Protein AF-A0A3M2G6D7-F1 (afdb_monomer_lite)

Foldseek 3Di:
DDDDDPPQDDPVPVPVQQDDDDDDDDDDDDDDQALQARPQDPPDPCRVNSNVCSVLVLDPAPDRRHNPNPDQDWPLSLLSSVCSVVVVDALPAAQAPPQDDPSSGRSVSNCVVLVLDPAPDPSHNRGGDGADPVNSVSSSCSSSVVDDDDDDPPPDLPLCLVDDQCCFALNNCVNVVVDDDAAAEDEEDEQDQVCCCVPVVSDLEAERHEYEAAYEYADAPHEYYSYEFEYQPCVPLERYEQDDPLDDDARHAYEYGRHEFHDQNDNHEHYEHWHYAYYRHEFEAVAERYEDDDPPDADDLATEYHAENYEFEYDDDDPPDEGESYYEDYCYEYEHESYEFEYDDDPHYASYAYENHQYYEHASYEAEEHEHYYHYPPDHDYHYASYAHYYDDPRHYHDDPDDPRPDPDHDDDDDDDDDPQADPVRHGD

Radius of gyration: 27.54 Å; chains: 1; bounding box: 70×64×70 Å

Sequence (429 aa):
MPASTTSSIPIRRLVGAVALVAALGAGAVPAGAYGGFQDVRADRYHADAVAWMADRGITTGIRPGCFFPGASATRAEMVTFLWRYAGQPAGGSHPFADVTAAWQQQPVAWAYRNGITTGVGGAHFAPDRPVTRGEVATFLWRYAGRPATAPRPDVTCSVALGLGSANTGIEGARAAGLFSGSLRTYHDLDITDAWLAEHNGGSRIAEGIEVTGGLHVSADDVTIRYAWIHDYDGTLGYAVSNVASQGEGHGNDLRLEWVTIDASGTDTKAFAGWNFTIHRSEIIGGEDGIHMTHDQLATSDNDYGIITETFVHSQTHAPGQHSDTIQIWSRGTLTVTDSRLIAPYHDQNATLQASDAREITVARNYLFGGALIYNGAPAGTLHSHDNLIAYDSSLYGVYYPDADTDARGDLWWSWQGDIPLAQPDGTPY

Secondary structure (DSSP, 8-state):
-PPP------GGGTGGGS--------------EETTEEEEETTSTTHHHHHHHHHTTS---SBTTB--TTS--BHHHHHHHHHHHTT---------SS--SHHHHHHHHHHHHTTS---SBTTB--TTSBPPHHHHHHHHHHHTT-PPPP------S-S----STTTSHHHHHHHTTS--SPPEEEEEEE--HHHHHHHSTT-SEEESEEEEEEEE--STT-EEES-EEE-SS-TTSEEEE---TTSSSPPP-EEEES-EEEETTSS-EEEE-SSEEEES-EEEESS-SEEE--TT----S--EEEEES-EEEE----BTB---SEEEE-SSEEEEES-EEEE-S-TT-EEEEEES-SEEEEES-EEEESEEEE--SS--EEEEES-EEEE--SS---B---S---TT-----B--S----S-TTS---

pLDDT: mean 73.02, std 22.04, range [26.5, 98.5]

Structure (mmCIF, N/CA/C/O backbone):
data_AF-A0A3M2G6D7-F1
#
_entry.id   AF-A0A3M2G6D7-F1
#
loop_
_atom_site.group_PDB
_atom_site.id
_atom_site.type_symbol
_atom_site.label_atom_id
_atom_site.label_alt_id
_atom_site.label_comp_id
_atom_site.label_asym_id
_atom_site.label_entity_id
_atom_site.label_seq_id
_atom_site.pdbx_PDB_ins_code
_atom_site.Cartn_x
_atom_site.Cartn_y
_atom_site.Cartn_z
_atom_site.occupancy
_atom_site.B_iso_or_equiv
_atom_site.auth_seq_id
_atom_site.auth_comp_id
_atom_site.auth_asym_id
_atom_site.auth_atom_id
_atom_site.pdbx_PDB_model_num
ATOM 1 N N . MET A 1 1 ? -40.467 -39.698 27.436 1.00 33.34 1 MET A N 1
ATOM 2 C CA . MET A 1 1 ? -39.871 -38.356 27.260 1.00 33.34 1 MET A CA 1
ATOM 3 C C . MET A 1 1 ? -40.017 -37.981 25.790 1.00 33.34 1 MET A C 1
ATOM 5 O O . MET A 1 1 ? -39.597 -38.795 24.976 1.00 33.34 1 MET A O 1
ATOM 9 N N . PRO A 1 2 ? -40.648 -36.853 25.427 1.00 29.52 2 PRO A N 1
ATOM 10 C CA . PRO A 1 2 ? -40.630 -36.346 24.054 1.00 29.52 2 PRO A CA 1
ATOM 11 C C . PRO A 1 2 ? -39.311 -35.603 23.771 1.00 29.52 2 PRO A C 1
ATOM 13 O O . PRO A 1 2 ? -38.723 -35.023 24.682 1.00 29.52 2 PRO A O 1
ATOM 16 N N . ALA A 1 3 ? -38.841 -35.630 22.522 1.00 26.50 3 ALA A N 1
ATOM 17 C CA . ALA A 1 3 ? -37.596 -34.973 22.118 1.00 26.50 3 ALA A CA 1
ATOM 18 C C . ALA A 1 3 ? -37.779 -33.458 21.912 1.00 26.50 3 ALA A C 1
ATOM 20 O O . ALA A 1 3 ? -38.823 -33.008 21.441 1.00 26.50 3 ALA A O 1
ATOM 21 N N . SER A 1 4 ? -36.748 -32.669 22.222 1.00 27.83 4 SER A N 1
ATOM 22 C CA . SER A 1 4 ? -36.726 -31.224 21.974 1.00 27.83 4 SER A CA 1
ATOM 23 C C . SER A 1 4 ? -36.451 -30.913 20.501 1.00 27.83 4 SER A C 1
ATOM 25 O O . SER A 1 4 ? -35.390 -31.253 19.980 1.00 27.83 4 SER A O 1
ATOM 27 N N . THR A 1 5 ? -37.373 -30.219 19.840 1.00 27.92 5 THR A N 1
ATOM 28 C CA . THR A 1 5 ? -37.240 -29.790 18.442 1.00 27.92 5 THR A CA 1
ATOM 29 C C . THR A 1 5 ? -36.328 -28.566 18.301 1.00 27.92 5 THR A C 1
ATOM 31 O O . THR A 1 5 ? -36.795 -27.425 18.340 1.00 27.92 5 THR A O 1
ATOM 34 N N . THR A 1 6 ? -35.028 -28.777 18.098 1.00 28.50 6 THR A N 1
ATOM 35 C CA . THR A 1 6 ? -34.099 -27.722 17.664 1.00 28.50 6 THR A CA 1
ATOM 36 C C . THR A 1 6 ? -34.334 -27.376 16.193 1.00 28.50 6 THR A C 1
ATOM 38 O O . THR A 1 6 ? -33.772 -27.988 15.289 1.00 28.50 6 THR A O 1
ATOM 41 N N . SER A 1 7 ? -35.177 -26.369 15.948 1.00 29.00 7 SER A N 1
ATOM 42 C CA . SER A 1 7 ? -35.378 -25.785 14.617 1.00 29.00 7 SER A CA 1
ATOM 43 C C . SER A 1 7 ? -34.118 -25.031 14.171 1.00 29.00 7 SER A C 1
ATOM 45 O O . SER A 1 7 ? -33.908 -23.871 14.528 1.00 29.00 7 SER A O 1
ATOM 47 N N . SER A 1 8 ? -33.247 -25.703 13.419 1.00 31.66 8 SER A N 1
ATOM 48 C CA . SER A 1 8 ? -32.028 -25.124 12.855 1.00 31.66 8 SER A CA 1
ATOM 49 C C . SER A 1 8 ? -32.357 -24.215 11.666 1.00 31.66 8 SER A C 1
ATOM 51 O O . SER A 1 8 ? -32.451 -24.651 10.520 1.00 31.66 8 SER A O 1
ATOM 53 N N . ILE A 1 9 ? -32.529 -22.917 11.937 1.00 34.12 9 ILE A N 1
ATOM 54 C CA . ILE A 1 9 ? -32.764 -21.905 10.897 1.00 34.12 9 ILE A CA 1
ATOM 55 C C . ILE A 1 9 ? -31.538 -21.852 9.960 1.00 34.12 9 ILE A C 1
ATOM 57 O O . ILE A 1 9 ? -30.434 -21.552 10.421 1.00 34.12 9 ILE A O 1
ATOM 61 N N . PRO A 1 10 ? -31.682 -22.125 8.647 1.00 27.70 10 PRO A N 1
ATOM 62 C CA . PRO A 1 10 ? -30.537 -22.227 7.751 1.00 27.70 10 PRO A CA 1
ATOM 63 C C . PRO A 1 10 ? -29.891 -20.861 7.475 1.00 27.70 10 PRO A C 1
ATOM 65 O O . PRO A 1 10 ? -30.554 -19.898 7.084 1.00 27.70 10 PRO A O 1
ATOM 68 N N . ILE A 1 11 ? -28.559 -20.821 7.594 1.00 36.38 11 ILE A N 1
ATOM 69 C CA . ILE A 1 11 ? -27.702 -19.617 7.558 1.00 36.38 11 ILE A CA 1
ATOM 70 C C . ILE A 1 11 ? -27.915 -18.729 6.314 1.00 36.38 11 ILE A C 1
ATOM 72 O O . ILE A 1 11 ? -27.716 -17.516 6.378 1.00 36.38 11 ILE A O 1
ATOM 76 N N . ARG A 1 12 ? -28.410 -19.292 5.201 1.00 27.86 12 ARG A N 1
ATOM 77 C CA . ARG A 1 12 ? -28.680 -18.587 3.930 1.00 27.86 12 ARG A CA 1
ATOM 78 C C . ARG A 1 12 ? -29.654 -17.397 4.025 1.00 27.86 12 ARG A C 1
ATOM 80 O O . ARG A 1 12 ? -29.764 -16.659 3.054 1.00 27.86 12 ARG A O 1
ATOM 87 N N . ARG A 1 13 ? -30.351 -17.188 5.151 1.00 33.69 13 ARG A N 1
ATOM 88 C CA . ARG A 1 13 ? -31.197 -15.998 5.393 1.00 33.69 13 ARG A CA 1
ATOM 89 C C . ARG A 1 13 ? -30.610 -14.954 6.352 1.00 33.69 13 ARG A C 1
ATOM 91 O O . ARG A 1 13 ? -31.215 -13.902 6.497 1.00 33.69 13 ARG A O 1
ATOM 98 N N . LEU A 1 14 ? -29.460 -15.208 6.984 1.00 29.62 14 LEU A N 1
ATOM 99 C CA . LEU A 1 14 ? -28.868 -14.272 7.953 1.00 29.62 14 LEU A CA 1
ATOM 100 C C . LEU A 1 14 ? -27.955 -13.221 7.295 1.00 29.62 14 LEU A C 1
ATOM 102 O O . LEU A 1 14 ? -27.869 -12.093 7.767 1.00 29.62 14 LEU A O 1
ATOM 106 N N . VAL A 1 15 ? -27.287 -13.588 6.196 1.00 33.91 15 VAL A N 1
ATOM 107 C CA . VAL A 1 15 ? -26.232 -12.774 5.561 1.00 33.91 15 VAL A CA 1
ATOM 108 C C . VAL A 1 15 ? -26.786 -11.533 4.845 1.00 33.91 15 VAL A C 1
ATOM 110 O O . VAL A 1 15 ? -26.164 -10.479 4.876 1.00 33.91 15 VAL A O 1
ATOM 113 N N . GLY A 1 16 ? -27.973 -11.628 4.239 1.00 28.91 16 GLY A N 1
ATOM 114 C CA . GLY A 1 16 ? -28.549 -10.555 3.413 1.00 28.91 16 GLY A CA 1
ATOM 115 C C . GLY A 1 16 ? -29.170 -9.373 4.171 1.00 28.91 16 GLY A C 1
ATOM 116 O O . GLY A 1 16 ? -29.743 -8.505 3.526 1.00 28.91 16 GLY A O 1
ATOM 117 N N . ALA A 1 17 ? -29.112 -9.348 5.508 1.00 32.97 17 ALA A N 1
ATOM 118 C CA . ALA A 1 17 ? -29.856 -8.387 6.334 1.00 32.97 17 ALA A CA 1
ATOM 119 C C . ALA A 1 17 ? -28.989 -7.515 7.266 1.00 32.97 17 ALA A C 1
ATOM 121 O O . ALA A 1 17 ? -29.537 -6.688 7.989 1.00 32.97 17 ALA A O 1
ATOM 122 N N . VAL A 1 18 ? -27.661 -7.704 7.297 1.00 34.19 18 VAL A N 1
ATOM 123 C CA . VAL A 1 18 ? -26.767 -6.995 8.246 1.00 34.19 18 VAL A CA 1
ATOM 124 C C . VAL A 1 18 ? -25.430 -6.566 7.615 1.00 34.19 18 VAL A C 1
ATOM 126 O O . VAL A 1 18 ? -24.408 -6.456 8.288 1.00 34.19 18 VAL A O 1
ATOM 129 N N . ALA A 1 19 ? -25.419 -6.337 6.302 1.00 30.62 19 ALA A N 1
ATOM 130 C CA . ALA A 1 19 ? -24.226 -5.966 5.542 1.00 30.62 19 ALA A CA 1
ATOM 131 C C . ALA A 1 19 ? -24.213 -4.467 5.182 1.00 30.62 19 ALA A C 1
ATOM 133 O O . ALA A 1 19 ? -24.379 -4.120 4.016 1.00 30.62 19 ALA A O 1
ATOM 134 N N . LEU A 1 20 ? -24.019 -3.571 6.166 1.00 35.12 20 LEU A N 1
ATOM 135 C CA . LEU A 1 20 ? -23.786 -2.145 5.883 1.00 35.12 20 LEU A CA 1
ATOM 136 C C . LEU A 1 20 ? -23.093 -1.352 7.010 1.00 35.12 20 LEU A C 1
ATOM 138 O O . LEU A 1 20 ? -23.621 -1.310 8.112 1.00 35.12 20 LEU A O 1
ATOM 142 N N . VAL A 1 21 ? -21.994 -0.653 6.671 1.00 28.78 21 VAL A N 1
ATOM 143 C CA . VAL A 1 21 ? -21.740 0.800 6.893 1.00 28.78 21 VAL A CA 1
ATOM 144 C C . VAL A 1 21 ? -20.665 1.245 5.881 1.00 28.78 21 VAL A C 1
ATOM 146 O O . VAL A 1 21 ? -19.571 0.678 5.909 1.00 28.78 21 VAL A O 1
ATOM 149 N N . ALA A 1 22 ? -20.968 2.238 5.027 1.00 27.47 22 ALA A N 1
ATOM 150 C CA . ALA A 1 22 ? -20.030 3.104 4.280 1.00 27.47 22 ALA A CA 1
ATOM 151 C C . ALA A 1 22 ? -20.793 4.261 3.572 1.00 27.47 22 ALA A C 1
ATOM 153 O O . ALA A 1 22 ? -22.011 4.185 3.395 1.00 27.47 22 ALA A O 1
ATOM 154 N N . ALA A 1 23 ? -20.086 5.318 3.158 1.00 27.97 23 ALA A N 1
ATOM 155 C CA . ALA A 1 23 ? -20.607 6.543 2.521 1.00 27.97 23 ALA A CA 1
ATOM 156 C C . ALA A 1 23 ? -19.766 6.877 1.256 1.00 27.97 23 ALA A C 1
ATOM 158 O O . ALA A 1 23 ? -18.789 6.181 1.007 1.00 27.97 23 ALA A O 1
ATOM 159 N N . LEU A 1 24 ? -20.032 7.868 0.391 1.00 35.19 24 LEU A N 1
ATOM 160 C CA . LEU A 1 24 ? -20.973 9.014 0.369 1.00 35.19 24 LEU A CA 1
ATOM 161 C C . LEU A 1 24 ? -22.087 8.778 -0.707 1.00 35.19 24 LEU A C 1
ATOM 163 O O . LEU A 1 24 ? -22.452 7.625 -0.913 1.00 35.19 24 LEU A O 1
ATOM 167 N N . GLY A 1 25 ? -22.772 9.721 -1.381 1.00 28.23 25 GLY A N 1
ATOM 168 C CA . GLY A 1 25 ? -22.708 11.192 -1.444 1.00 28.23 25 GLY A CA 1
ATOM 169 C C . GLY A 1 25 ? -23.957 11.841 -2.084 1.00 28.23 25 GLY A C 1
ATOM 170 O O . GLY A 1 25 ? -25.066 11.316 -1.946 1.00 28.23 25 GLY A O 1
ATOM 171 N N . ALA A 1 26 ? -23.816 13.015 -2.722 1.00 34.34 26 ALA A N 1
ATOM 172 C CA . ALA A 1 26 ? -24.952 13.901 -3.032 1.00 34.34 26 ALA A CA 1
ATOM 173 C C . ALA A 1 26 ? -25.485 13.854 -4.484 1.00 34.34 26 ALA A C 1
ATOM 175 O O . ALA A 1 26 ? -24.735 13.852 -5.452 1.00 34.34 26 ALA A O 1
ATOM 176 N N . GLY A 1 27 ? -26.818 13.912 -4.610 1.00 27.72 27 GLY A N 1
ATOM 177 C CA . GLY A 1 27 ? -27.570 14.068 -5.864 1.00 27.72 27 GLY A CA 1
ATOM 178 C C . GLY A 1 27 ? -29.078 14.157 -5.579 1.00 27.72 27 GLY A C 1
ATOM 179 O O . GLY A 1 27 ? -29.612 13.337 -4.823 1.00 27.72 27 GLY A O 1
ATOM 180 N N . ALA A 1 28 ? -29.776 15.170 -6.100 1.00 38.44 28 ALA A N 1
ATOM 181 C CA . ALA A 1 28 ? -31.108 15.574 -5.624 1.00 38.44 28 ALA A CA 1
ATOM 182 C C . ALA A 1 28 ? -32.275 15.106 -6.521 1.00 38.44 28 ALA A C 1
ATOM 184 O O . ALA A 1 28 ? -32.321 15.438 -7.699 1.00 38.44 28 ALA A O 1
ATOM 185 N N . VAL A 1 29 ? -33.246 14.396 -5.929 1.00 36.53 29 VAL A N 1
ATOM 186 C CA . VAL A 1 29 ? -34.580 14.090 -6.493 1.00 36.53 29 VAL A CA 1
ATOM 187 C C . VAL A 1 29 ? -35.583 14.060 -5.318 1.00 36.53 29 VAL A C 1
ATOM 189 O O . VAL A 1 29 ? -35.213 13.535 -4.262 1.00 36.53 29 VAL A O 1
ATOM 192 N N . PRO A 1 30 ? -36.797 14.641 -5.422 1.00 39.84 30 PRO A N 1
ATOM 193 C CA . PRO A 1 30 ? -37.697 14.802 -4.275 1.00 39.84 30 PRO A CA 1
ATOM 194 C C . PRO A 1 30 ? -38.706 13.656 -4.049 1.00 39.84 30 PRO A C 1
ATOM 196 O O . PRO A 1 30 ? -39.188 13.031 -4.985 1.00 39.84 30 PRO A O 1
ATOM 199 N N . ALA A 1 31 ? -39.096 13.509 -2.776 1.00 39.38 31 ALA A N 1
ATOM 200 C CA . ALA A 1 31 ? -40.364 12.959 -2.274 1.00 39.38 31 ALA A CA 1
ATOM 201 C C . ALA A 1 31 ? -40.802 11.540 -2.713 1.00 39.38 31 ALA A C 1
ATOM 203 O O . ALA A 1 31 ? -41.662 11.361 -3.571 1.00 39.38 31 ALA A O 1
ATOM 204 N N . GLY A 1 32 ? -40.350 10.536 -1.956 1.00 44.41 32 GLY A N 1
ATOM 205 C CA . GLY A 1 32 ? -41.010 9.232 -1.846 1.00 44.41 32 GLY A CA 1
ATOM 206 C C . GLY A 1 32 ? -40.577 8.538 -0.556 1.00 44.41 32 GLY A C 1
ATOM 207 O O . GLY A 1 32 ? -39.445 8.069 -0.483 1.00 44.41 32 GLY A O 1
ATOM 208 N N . ALA A 1 33 ? -41.439 8.520 0.467 1.00 52.81 33 ALA A N 1
ATOM 209 C CA . ALA A 1 33 ? -41.114 7.937 1.770 1.00 52.81 33 ALA A CA 1
ATOM 210 C C . ALA A 1 33 ? -41.078 6.404 1.677 1.00 52.81 33 ALA A C 1
ATOM 212 O O . ALA A 1 33 ? -42.116 5.772 1.470 1.00 52.81 33 ALA A O 1
ATOM 213 N N . TYR A 1 34 ? -39.892 5.810 1.811 1.00 56.69 34 TYR A N 1
ATOM 214 C CA . TYR A 1 34 ? -39.685 4.373 1.637 1.00 56.69 34 TYR A CA 1
ATOM 215 C C . TYR A 1 34 ? -39.571 3.670 2.996 1.00 56.69 34 TYR A C 1
ATOM 217 O O . TYR A 1 34 ? -38.963 4.194 3.929 1.00 56.69 34 TYR A O 1
ATOM 225 N N . GLY A 1 35 ? -40.218 2.510 3.155 1.00 60.62 35 GLY A N 1
ATOM 226 C CA . GLY A 1 35 ? -40.273 1.815 4.451 1.00 60.62 35 GLY A CA 1
ATOM 227 C C . GLY A 1 35 ? -40.958 2.597 5.584 1.00 60.62 35 GLY A C 1
ATOM 228 O O . GLY A 1 35 ? -40.726 2.306 6.752 1.00 60.62 35 GLY A O 1
ATOM 229 N N . GLY A 1 36 ? -41.753 3.625 5.261 1.00 75.56 36 GLY A N 1
ATOM 230 C CA . GLY A 1 36 ? -42.383 4.517 6.243 1.00 75.56 36 GLY A CA 1
ATOM 231 C C . GLY A 1 36 ? -41.506 5.677 6.742 1.00 75.56 36 GLY A C 1
ATOM 232 O O . GLY A 1 36 ? -41.975 6.465 7.565 1.00 75.56 36 GLY A O 1
ATOM 233 N N . PHE A 1 37 ? -40.276 5.831 6.238 1.00 80.56 37 PHE A N 1
ATOM 234 C CA . PHE A 1 37 ? -39.367 6.917 6.618 1.00 80.56 37 PHE A CA 1
ATOM 235 C C . PHE A 1 37 ? -39.247 7.980 5.517 1.00 80.56 37 PHE A C 1
ATOM 237 O O . PHE A 1 37 ? -39.185 7.669 4.330 1.00 80.56 37 PHE A O 1
ATOM 244 N N . GLN A 1 38 ? -39.218 9.254 5.911 1.00 82.38 38 GLN A N 1
ATOM 245 C CA . GLN A 1 38 ? -39.191 10.407 4.998 1.00 82.38 38 GLN A CA 1
ATOM 246 C C . GLN A 1 38 ? -37.777 10.749 4.503 1.00 82.38 38 GLN A C 1
ATOM 248 O O . GLN A 1 38 ? -37.622 11.381 3.461 1.00 82.38 38 GLN A O 1
ATOM 253 N N . ASP A 1 39 ? -36.754 10.331 5.247 1.00 74.81 39 ASP A N 1
ATOM 254 C CA . ASP A 1 39 ? -35.329 10.534 4.970 1.00 74.81 39 ASP A CA 1
ATOM 255 C C . ASP A 1 39 ? -34.665 9.341 4.253 1.00 74.81 39 ASP A C 1
ATOM 257 O O . ASP A 1 39 ? -33.514 9.436 3.824 1.00 74.81 39 ASP A O 1
ATOM 261 N N . VAL A 1 40 ? -35.400 8.242 4.058 1.00 74.69 40 VAL A N 1
ATOM 262 C CA . VAL A 1 40 ? -34.978 7.080 3.266 1.00 74.69 40 VAL A CA 1
ATOM 263 C C . VAL A 1 40 ? -35.582 7.194 1.870 1.00 74.69 40 VAL A C 1
ATOM 265 O O . VAL A 1 40 ? -36.753 6.885 1.647 1.00 74.69 40 VAL A O 1
ATOM 268 N N . ARG A 1 41 ? -34.774 7.659 0.913 1.00 76.69 41 ARG A N 1
ATOM 269 C CA . ARG A 1 41 ? -35.164 7.722 -0.502 1.00 76.69 41 ARG A CA 1
ATOM 270 C C . ARG A 1 41 ? -35.074 6.340 -1.147 1.00 76.69 41 ARG A C 1
ATOM 272 O O . ARG A 1 41 ? -34.075 5.649 -0.970 1.00 76.69 41 ARG A O 1
ATOM 279 N N . ALA A 1 42 ? -36.061 5.997 -1.972 1.00 72.81 42 ALA A N 1
ATOM 280 C CA . ALA A 1 42 ? -36.113 4.733 -2.714 1.00 72.81 42 ALA A CA 1
ATOM 281 C C . ALA A 1 42 ? -34.920 4.500 -3.671 1.00 72.81 42 ALA A C 1
ATOM 283 O O . ALA A 1 42 ? -34.614 3.362 -4.000 1.00 72.81 42 ALA A O 1
ATOM 284 N N . ASP A 1 43 ? -34.218 5.557 -4.101 1.00 71.69 43 ASP A N 1
ATOM 285 C CA . ASP A 1 43 ? -33.035 5.486 -4.977 1.00 71.69 43 ASP A CA 1
ATOM 286 C C . ASP A 1 43 ? -31.708 5.311 -4.207 1.00 71.69 43 ASP A C 1
ATOM 288 O O . ASP A 1 43 ? -30.634 5.673 -4.694 1.00 71.69 43 ASP A O 1
ATOM 292 N N . ARG A 1 44 ? -31.752 4.821 -2.964 1.00 69.25 44 ARG A N 1
ATOM 293 C CA . ARG A 1 44 ? -30.562 4.531 -2.151 1.00 69.25 44 ARG A CA 1
ATOM 294 C C . ARG A 1 44 ? -30.396 3.029 -1.981 1.00 69.25 44 ARG A C 1
ATOM 296 O O . ARG A 1 44 ? -31.354 2.324 -1.696 1.00 69.25 44 ARG A O 1
ATOM 303 N N . TYR A 1 45 ? -29.154 2.556 -2.073 1.00 66.88 45 TYR A N 1
ATOM 304 C CA . TYR A 1 45 ? -28.801 1.130 -2.007 1.00 66.88 45 TYR A CA 1
ATOM 305 C C . TYR A 1 45 ? -29.286 0.415 -0.724 1.00 66.88 45 TYR A C 1
ATOM 307 O O . TYR A 1 45 ? -29.365 -0.808 -0.691 1.00 66.88 45 TYR A O 1
ATOM 315 N N . HIS A 1 46 ? -29.593 1.163 0.344 1.00 65.31 46 HIS A N 1
ATOM 316 C CA . HIS A 1 46 ? -30.099 0.647 1.618 1.00 65.31 46 HIS A CA 1
ATOM 317 C C . HIS A 1 46 ? -31.632 0.690 1.752 1.00 65.31 46 HIS A C 1
ATOM 319 O O . HIS A 1 46 ? -32.153 0.217 2.759 1.00 65.31 46 HIS A O 1
ATOM 325 N N . ALA A 1 47 ? -32.364 1.259 0.787 1.00 68.88 47 ALA A N 1
ATOM 326 C CA . ALA A 1 47 ? -33.796 1.534 0.917 1.00 68.88 47 ALA A CA 1
ATOM 327 C C . ALA A 1 47 ? -34.624 0.259 1.154 1.00 68.88 47 ALA A C 1
ATOM 329 O O . ALA A 1 47 ? -35.373 0.198 2.129 1.00 68.88 47 ALA A O 1
ATOM 330 N N . ASP A 1 48 ? -34.419 -0.781 0.340 1.00 75.25 48 ASP A N 1
ATOM 331 C CA . ASP A 1 48 ? -35.086 -2.084 0.487 1.00 75.25 48 ASP A CA 1
ATOM 332 C C . ASP A 1 48 ? -34.759 -2.765 1.823 1.00 75.25 48 ASP A C 1
ATOM 334 O O . ASP A 1 48 ? -35.630 -3.362 2.456 1.00 75.25 48 ASP A O 1
ATOM 338 N N . ALA A 1 49 ? -33.510 -2.651 2.288 1.00 74.44 49 ALA A N 1
ATOM 339 C CA . ALA A 1 49 ? -33.077 -3.233 3.555 1.00 74.44 49 ALA A CA 1
ATOM 340 C C . ALA A 1 49 ? -33.742 -2.533 4.752 1.00 74.44 49 ALA A C 1
ATOM 342 O O . ALA A 1 49 ? -34.241 -3.201 5.660 1.00 74.44 49 ALA A O 1
ATOM 343 N N . VAL A 1 50 ? -33.811 -1.197 4.737 1.00 78.25 50 VAL A N 1
ATOM 344 C CA . VAL A 1 50 ? -34.479 -0.413 5.786 1.00 78.25 50 VAL A CA 1
ATOM 345 C C . VAL A 1 50 ? -35.995 -0.626 5.761 1.00 78.25 50 VAL A C 1
ATOM 347 O O . VAL A 1 50 ? -36.595 -0.792 6.823 1.00 78.25 50 VAL A O 1
ATOM 350 N N . ALA A 1 51 ? -36.611 -0.707 4.577 1.00 79.06 51 ALA A N 1
ATOM 351 C CA . ALA A 1 51 ? -38.027 -1.040 4.434 1.00 79.06 51 ALA A CA 1
ATOM 352 C C . ALA A 1 51 ? -38.342 -2.439 4.979 1.00 79.06 51 ALA A C 1
ATOM 354 O O . ALA A 1 51 ? -39.224 -2.584 5.821 1.00 79.06 51 ALA A O 1
ATOM 355 N N . TRP A 1 52 ? -37.546 -3.451 4.621 1.00 85.25 52 TRP A N 1
ATOM 356 C CA . TRP A 1 52 ? -37.674 -4.794 5.187 1.00 85.25 52 TRP A CA 1
ATOM 357 C C . TRP A 1 52 ? -37.485 -4.811 6.713 1.00 85.25 52 TRP A C 1
ATOM 359 O O . TRP A 1 52 ? -38.202 -5.524 7.416 1.00 85.25 52 TRP A O 1
ATOM 369 N N . MET A 1 53 ? -36.563 -4.010 7.262 1.00 85.69 53 MET A N 1
ATOM 370 C CA . MET A 1 53 ? -36.415 -3.869 8.715 1.00 85.69 53 MET A CA 1
ATOM 371 C C . MET A 1 53 ? -37.638 -3.209 9.370 1.00 85.69 53 MET A C 1
ATOM 373 O O . MET A 1 53 ? -37.964 -3.567 10.503 1.00 85.69 53 MET A O 1
ATOM 377 N N . ALA A 1 54 ? -38.311 -2.272 8.699 1.00 85.00 54 ALA A N 1
ATOM 378 C CA . ALA A 1 54 ? -39.521 -1.620 9.199 1.00 85.00 54 ALA A CA 1
ATOM 379 C C . ALA A 1 54 ? -40.730 -2.571 9.164 1.00 85.00 54 ALA A C 1
ATOM 381 O O . ALA A 1 54 ? -41.367 -2.788 10.194 1.00 85.00 54 ALA A O 1
ATOM 382 N N . ASP A 1 55 ? -40.968 -3.232 8.027 1.00 84.56 55 ASP A N 1
ATOM 383 C CA . ASP A 1 55 ? -42.046 -4.215 7.824 1.00 84.56 55 ASP A CA 1
ATOM 384 C C . ASP A 1 55 ? -41.968 -5.400 8.802 1.00 84.56 55 ASP A C 1
ATOM 386 O O . ASP A 1 55 ? -42.971 -6.036 9.129 1.00 84.56 55 ASP A O 1
ATOM 390 N N . ARG A 1 56 ? -40.759 -5.718 9.279 1.00 81.19 56 ARG A N 1
ATOM 391 C CA . ARG A 1 56 ? -40.500 -6.766 10.278 1.00 81.19 56 ARG A CA 1
ATOM 392 C C . ARG A 1 56 ? -40.474 -6.262 11.723 1.00 81.19 56 ARG A C 1
ATOM 394 O O . ARG A 1 56 ? -40.196 -7.058 12.616 1.00 81.19 56 ARG A O 1
ATOM 401 N N . GLY A 1 57 ? -40.719 -4.974 11.966 1.00 87.69 57 GLY A N 1
ATOM 402 C CA . GLY A 1 57 ? -40.655 -4.362 13.299 1.00 87.69 57 GLY A CA 1
ATOM 403 C C . GLY A 1 57 ? -39.253 -4.360 13.924 1.00 87.69 57 GLY A C 1
ATOM 404 O O . GLY A 1 57 ? -39.121 -4.196 15.135 1.00 87.69 57 GLY A O 1
ATOM 405 N N . ILE A 1 58 ? -38.201 -4.561 13.123 1.00 89.81 58 ILE A N 1
ATOM 406 C CA . ILE A 1 58 ? -36.799 -4.601 13.562 1.00 89.81 58 ILE A CA 1
ATOM 407 C C . ILE A 1 58 ? -36.309 -3.177 13.833 1.00 89.81 58 ILE A C 1
ATOM 409 O O . ILE A 1 58 ? -35.737 -2.909 14.891 1.00 89.81 58 ILE A O 1
ATOM 413 N N . THR A 1 59 ? -36.590 -2.237 12.930 1.00 88.06 59 THR A N 1
ATOM 414 C CA . THR A 1 59 ? -36.366 -0.805 13.170 1.00 88.06 59 THR A CA 1
ATOM 415 C C . THR A 1 59 ? -37.678 -0.057 13.387 1.00 88.06 59 THR A C 1
ATOM 417 O O . THR A 1 59 ? -38.744 -0.471 12.946 1.00 88.06 59 THR A O 1
ATOM 420 N N . THR A 1 60 ? -37.571 1.060 14.098 1.00 87.50 60 THR A N 1
ATOM 421 C CA . THR A 1 60 ? -38.637 2.043 14.344 1.00 87.50 60 THR A CA 1
ATOM 422 C C . THR A 1 60 ? -38.207 3.452 13.921 1.00 87.50 60 THR A C 1
ATOM 424 O O . THR A 1 60 ? -38.944 4.409 14.148 1.00 87.50 60 THR A O 1
ATOM 427 N N . GLY A 1 61 ? -37.001 3.586 13.353 1.00 82.50 61 GLY A N 1
ATOM 428 C CA . GLY A 1 61 ? -36.280 4.854 13.271 1.00 82.50 61 GLY A CA 1
ATOM 429 C C . GLY A 1 61 ? -35.845 5.374 14.647 1.00 82.50 61 GLY A C 1
ATOM 430 O O . GLY A 1 61 ? -36.181 4.788 15.682 1.00 82.50 61 GLY A O 1
ATOM 431 N N . ILE A 1 62 ? -35.105 6.485 14.642 1.00 75.81 62 ILE A N 1
ATOM 432 C CA . ILE A 1 62 ? -34.666 7.193 15.862 1.00 75.81 62 ILE A CA 1
ATOM 433 C C . ILE A 1 62 ? -35.780 8.131 16.368 1.00 75.81 62 ILE A C 1
ATOM 435 O O . ILE A 1 62 ? -35.906 8.389 17.563 1.00 75.81 62 ILE A O 1
ATOM 439 N N . ARG A 1 63 ? -36.640 8.620 15.463 1.00 76.44 63 ARG A N 1
ATOM 440 C CA . ARG A 1 63 ? -37.833 9.429 15.775 1.00 76.44 63 ARG A CA 1
ATOM 441 C C . ARG A 1 63 ? -38.973 9.092 14.803 1.00 76.44 63 ARG A C 1
ATOM 443 O O . ARG A 1 63 ? -38.695 8.565 13.725 1.00 76.44 63 ARG A O 1
ATOM 450 N N . PRO A 1 64 ? -40.237 9.441 15.115 1.00 75.06 64 PRO A N 1
ATOM 451 C CA . PRO A 1 64 ? -41.359 9.219 14.205 1.00 75.06 64 PRO A CA 1
ATOM 452 C C . PRO A 1 64 ? -41.086 9.794 12.807 1.00 75.06 64 PRO A C 1
ATOM 454 O O . PRO A 1 64 ? -40.875 10.997 12.663 1.00 75.06 64 PRO A O 1
ATOM 457 N N . GLY A 1 65 ? -41.076 8.923 11.795 1.00 74.50 65 GLY A N 1
ATOM 458 C CA . GLY A 1 65 ? -40.880 9.287 10.389 1.00 74.50 65 GLY A CA 1
ATOM 459 C C . GLY A 1 65 ? -39.432 9.469 9.907 1.00 74.50 65 GLY A C 1
ATOM 460 O O . GLY A 1 65 ? -39.270 9.723 8.716 1.00 74.50 65 GLY A O 1
ATOM 461 N N . CYS A 1 66 ? -38.396 9.307 10.747 1.00 78.94 66 CYS A N 1
ATOM 462 C CA . CYS A 1 66 ? -36.988 9.412 10.312 1.00 78.94 66 CYS A CA 1
ATOM 463 C C . CYS A 1 66 ? -36.120 8.235 10.796 1.00 78.94 66 CYS A C 1
ATOM 465 O O . CYS A 1 66 ? -36.109 7.905 11.988 1.00 78.94 66 CYS A O 1
ATOM 467 N N . PHE A 1 67 ? -35.343 7.650 9.884 1.00 80.44 67 PHE A N 1
ATOM 468 C CA . PHE A 1 67 ? -34.401 6.560 10.156 1.00 80.44 67 PHE A CA 1
ATOM 469 C C . PHE A 1 67 ? -32.974 7.044 10.470 1.00 80.44 67 PHE A C 1
ATOM 471 O O . PHE A 1 67 ? -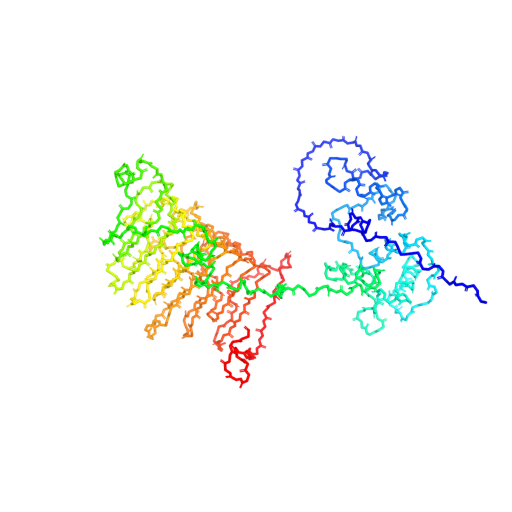32.282 6.391 11.242 1.00 80.44 67 PHE A O 1
ATOM 478 N N . PHE A 1 68 ? -32.555 8.184 9.912 1.00 74.88 68 PHE A N 1
ATOM 479 C CA . PHE A 1 68 ? -31.187 8.723 9.903 1.00 74.88 68 PHE A CA 1
ATOM 480 C C . PHE A 1 68 ? -30.130 7.755 9.326 1.00 74.88 68 PHE A C 1
ATOM 482 O O . PHE A 1 68 ? -29.201 7.361 10.029 1.00 74.88 68 PHE A O 1
ATOM 489 N N . PRO A 1 69 ? -30.189 7.410 8.022 1.00 67.81 69 PRO A N 1
ATOM 490 C CA . PRO A 1 69 ? -29.284 6.426 7.408 1.00 67.81 69 PRO A CA 1
ATOM 491 C C . PRO A 1 69 ? -27.795 6.825 7.368 1.00 67.81 69 PRO A C 1
ATOM 493 O O . PRO A 1 69 ? -26.963 6.006 6.990 1.00 67.81 69 PRO A O 1
ATOM 496 N N . GLY A 1 70 ? -27.452 8.068 7.729 1.00 63.88 70 GLY A N 1
ATOM 497 C CA . GLY A 1 70 ? -26.072 8.549 7.874 1.00 63.88 70 GLY A CA 1
ATOM 498 C C . GLY A 1 70 ? -25.575 8.663 9.322 1.00 63.88 70 GLY A C 1
ATOM 499 O O . GLY A 1 70 ? -24.475 9.165 9.528 1.00 63.88 70 GLY A O 1
ATOM 500 N N . ALA A 1 71 ? -26.367 8.262 10.322 1.00 67.06 71 ALA A N 1
ATOM 501 C CA . ALA A 1 71 ? -25.965 8.306 11.728 1.00 67.06 71 ALA A CA 1
ATOM 502 C C . ALA A 1 71 ? -25.238 7.019 12.158 1.00 67.06 71 ALA A C 1
ATOM 504 O O . ALA A 1 71 ? -25.600 5.914 11.751 1.00 67.06 71 ALA A O 1
ATOM 505 N N . SER A 1 72 ? -24.236 7.155 13.029 1.00 73.38 72 SER A N 1
ATOM 506 C CA . SER A 1 72 ? -23.542 6.017 13.638 1.00 73.38 72 SER A CA 1
ATOM 507 C C . SER A 1 72 ? -24.452 5.287 14.626 1.00 73.38 72 SER A C 1
ATOM 509 O O . SER A 1 72 ? -24.801 5.841 15.666 1.00 73.38 72 SER A O 1
ATOM 511 N N . ALA A 1 73 ? -24.795 4.032 14.331 1.00 81.94 73 ALA A N 1
ATOM 512 C CA . ALA A 1 73 ? -25.598 3.201 15.224 1.00 81.94 73 ALA A CA 1
ATOM 513 C C . ALA A 1 73 ? -24.877 2.918 16.555 1.00 81.94 73 ALA A C 1
ATOM 515 O O . ALA A 1 73 ? -23.674 2.639 16.596 1.00 81.94 73 ALA A O 1
ATOM 516 N N . THR A 1 74 ? -25.629 2.938 17.650 1.00 89.44 74 THR A N 1
ATOM 517 C CA . THR A 1 74 ? -25.134 2.633 18.996 1.00 89.44 74 THR A CA 1
ATOM 518 C C . THR A 1 74 ? -25.101 1.129 19.285 1.00 89.44 74 THR A C 1
ATOM 520 O O . THR A 1 74 ? -25.785 0.312 18.654 1.00 89.44 74 THR A O 1
ATOM 523 N N . ARG A 1 75 ? -24.335 0.734 20.308 1.00 96.19 75 ARG A N 1
ATOM 524 C CA . ARG A 1 75 ? -24.319 -0.649 20.819 1.00 96.19 75 ARG A CA 1
ATOM 525 C C . ARG A 1 75 ? -25.696 -1.109 21.304 1.00 96.19 75 ARG A C 1
ATOM 527 O O . ARG A 1 75 ? -26.048 -2.272 21.093 1.00 96.19 75 ARG A O 1
ATOM 534 N N . ALA A 1 76 ? -26.476 -0.217 21.915 1.00 94.50 76 ALA A N 1
ATOM 535 C CA . ALA A 1 76 ? -27.837 -0.496 22.363 1.00 94.50 76 ALA A CA 1
ATOM 536 C C . ALA A 1 76 ? -28.820 -0.708 21.198 1.00 94.50 76 ALA A C 1
ATOM 538 O O . ALA A 1 76 ? -29.617 -1.648 21.241 1.00 94.50 76 ALA A O 1
ATOM 539 N N . GLU A 1 77 ? -28.747 0.092 20.131 1.00 93.00 77 GLU A N 1
ATOM 540 C CA . GLU A 1 77 ? -29.573 -0.104 18.929 1.00 93.00 77 GLU A CA 1
ATOM 541 C C . GLU A 1 77 ? -29.246 -1.427 18.231 1.00 93.00 77 GLU A C 1
ATOM 543 O O . GLU A 1 77 ? -30.156 -2.193 17.915 1.00 93.00 77 GLU A O 1
ATOM 548 N N . MET A 1 78 ? -27.959 -1.765 18.087 1.00 94.25 78 MET A N 1
ATOM 549 C CA . MET A 1 78 ? -27.535 -3.009 17.438 1.00 94.25 78 MET A CA 1
ATOM 550 C C . MET A 1 78 ? -28.093 -4.263 18.138 1.00 94.25 78 MET A C 1
ATOM 552 O O . MET A 1 78 ? -28.631 -5.157 17.479 1.00 94.25 78 MET A O 1
ATOM 556 N N . VAL A 1 79 ? -28.038 -4.335 19.476 1.00 96.19 79 VAL A N 1
ATOM 557 C CA . VAL A 1 79 ? -28.666 -5.456 20.208 1.00 96.19 79 VAL A CA 1
ATOM 558 C C . VAL A 1 79 ? -30.197 -5.374 20.214 1.00 96.19 79 VAL A C 1
ATOM 560 O O . VAL A 1 79 ? -30.852 -6.411 20.286 1.00 96.19 79 VAL A O 1
ATOM 563 N N . THR A 1 80 ? -30.779 -4.180 20.070 1.00 96.50 80 THR A N 1
ATOM 564 C CA . THR A 1 80 ? -32.234 -3.982 19.929 1.00 96.50 80 THR A CA 1
ATOM 565 C C . THR A 1 80 ? -32.756 -4.500 18.592 1.00 96.50 80 THR A C 1
ATOM 567 O O . THR A 1 80 ? -33.809 -5.138 18.568 1.00 96.50 80 THR A O 1
ATOM 570 N N . PHE A 1 81 ? -32.013 -4.324 17.496 1.00 94.69 81 PHE A N 1
ATOM 571 C CA . PHE A 1 81 ? -32.343 -4.927 16.203 1.00 94.69 81 PHE A CA 1
ATOM 572 C C . PHE A 1 81 ? -32.305 -6.461 16.281 1.00 94.69 81 PHE A C 1
ATOM 574 O O . PHE A 1 81 ? -33.260 -7.116 15.865 1.00 94.69 81 PHE A O 1
ATOM 581 N N . LEU A 1 82 ? -31.265 -7.046 16.891 1.00 94.88 82 LEU A N 1
ATOM 582 C CA . LEU A 1 82 ? -31.183 -8.501 17.098 1.00 94.88 82 LEU A CA 1
ATOM 583 C C . LEU A 1 82 ? -32.318 -9.028 17.992 1.00 94.88 82 LEU A C 1
ATOM 585 O O . LEU A 1 82 ? -32.925 -10.047 17.672 1.00 94.88 82 LEU A O 1
ATOM 589 N N . TRP A 1 83 ? -32.650 -8.317 19.072 1.00 96.94 83 TRP A N 1
ATOM 590 C CA . TRP A 1 83 ? -33.740 -8.670 19.987 1.00 96.94 83 TRP A CA 1
ATOM 591 C C . TRP A 1 83 ? -35.118 -8.629 19.314 1.00 96.94 83 TRP A C 1
ATOM 593 O O . TRP A 1 83 ? -35.923 -9.545 19.486 1.00 96.94 83 TRP A O 1
ATOM 603 N N . ARG A 1 84 ? -35.387 -7.597 18.504 1.00 95.56 84 ARG A N 1
ATOM 604 C CA . ARG A 1 84 ? -36.625 -7.488 17.716 1.00 95.56 84 ARG A CA 1
ATOM 605 C C . ARG A 1 84 ? -36.702 -8.568 16.638 1.00 95.56 84 ARG A C 1
ATOM 607 O O . ARG A 1 84 ? -37.724 -9.239 16.537 1.00 95.56 84 ARG A O 1
ATOM 614 N N . TYR A 1 85 ? -35.608 -8.821 15.917 1.00 91.62 85 TYR A N 1
ATOM 615 C CA . TYR A 1 85 ? -35.519 -9.912 14.939 1.00 91.62 85 TYR A CA 1
ATOM 616 C C . TYR A 1 85 ? -35.724 -11.304 15.569 1.00 91.62 85 TYR A C 1
ATOM 618 O O . TYR A 1 85 ? -36.314 -12.182 14.943 1.00 91.62 85 TYR A O 1
ATOM 626 N N . ALA A 1 86 ? -35.313 -11.492 16.827 1.00 90.44 86 ALA A N 1
ATOM 627 C CA . ALA A 1 86 ? -35.562 -12.702 17.613 1.00 90.44 86 ALA A CA 1
ATOM 628 C C . ALA A 1 86 ? -37.002 -12.820 18.172 1.00 90.44 86 ALA A C 1
ATOM 630 O O . ALA A 1 86 ? -37.286 -13.760 18.913 1.00 90.44 86 ALA A O 1
ATOM 631 N N . GLY A 1 87 ? -37.911 -11.891 17.843 1.00 92.75 87 GLY A N 1
ATOM 632 C CA . GLY A 1 87 ? -39.309 -11.908 18.292 1.00 92.75 87 GLY A CA 1
ATOM 633 C C . GLY A 1 87 ? -39.561 -11.252 19.655 1.00 92.75 87 GLY A C 1
ATOM 634 O O . GLY A 1 87 ? -40.521 -11.609 20.330 1.00 92.75 87 GLY A O 1
ATOM 635 N N . GLN A 1 88 ? -38.699 -10.320 20.077 1.00 95.69 88 GLN A N 1
ATOM 636 C CA . GLN A 1 88 ? -38.796 -9.571 21.343 1.00 95.69 88 GLN A CA 1
ATOM 637 C C . GLN A 1 88 ? -38.941 -10.426 22.634 1.00 95.69 88 GLN A C 1
ATOM 639 O O . GLN A 1 88 ? -39.734 -10.084 23.516 1.00 95.69 88 GLN A O 1
ATOM 644 N N . PRO A 1 89 ? -38.183 -11.530 22.804 1.00 95.50 89 PRO A N 1
ATOM 645 C CA . PRO A 1 89 ? -38.287 -12.410 23.974 1.00 95.50 89 PRO A CA 1
ATOM 646 C C . PRO A 1 89 ? -37.905 -11.711 25.292 1.00 95.50 89 PRO A C 1
ATOM 648 O O . PRO A 1 89 ? -37.045 -10.832 25.322 1.00 95.50 89 PRO A O 1
ATOM 651 N N . ALA A 1 90 ? -38.500 -12.139 26.409 1.00 95.00 90 ALA A N 1
ATOM 652 C CA . ALA A 1 90 ? -38.300 -11.511 27.718 1.00 95.00 90 ALA A CA 1
ATOM 653 C C . ALA A 1 90 ? -36.821 -11.498 28.162 1.00 95.00 90 ALA A C 1
ATOM 655 O O . ALA A 1 90 ? -36.192 -12.546 28.351 1.00 95.00 90 ALA A O 1
ATOM 656 N N . GLY A 1 91 ? -36.283 -10.295 28.378 1.00 89.06 91 GLY A N 1
ATOM 657 C CA . GLY A 1 91 ? -34.881 -10.068 28.710 1.00 89.06 91 GLY A CA 1
ATOM 658 C C . GLY A 1 91 ? -34.518 -10.502 30.124 1.00 89.06 91 GLY A C 1
ATOM 659 O O . GLY A 1 91 ? -33.512 -11.177 30.306 1.00 89.06 91 GLY A O 1
ATOM 660 N N . GLY A 1 92 ? -35.349 -10.213 31.126 1.00 91.81 92 GLY A N 1
ATOM 661 C CA . GLY A 1 92 ? -34.992 -10.436 32.534 1.00 91.81 92 GLY A CA 1
ATOM 662 C C . GLY A 1 92 ? -34.055 -9.339 33.051 1.00 91.81 92 GLY A C 1
ATOM 663 O O . GLY A 1 92 ? -34.329 -8.166 32.818 1.00 91.81 92 GLY A O 1
ATOM 664 N N . SER A 1 93 ? -32.978 -9.707 33.752 1.00 94.56 93 SER A N 1
ATOM 665 C CA . SER A 1 93 ? -32.006 -8.776 34.351 1.00 94.56 93 SER A CA 1
ATOM 666 C C . SER A 1 93 ? -30.610 -8.847 33.710 1.00 94.56 93 SER A C 1
ATOM 668 O O . SER A 1 93 ? -30.219 -9.865 33.133 1.00 94.56 93 SER A O 1
ATOM 670 N N . HIS A 1 94 ? -29.847 -7.758 33.850 1.00 96.38 94 HIS A N 1
ATOM 671 C CA . HIS A 1 94 ? -28.427 -7.644 33.500 1.00 96.38 94 HIS A CA 1
ATOM 672 C C . HIS A 1 94 ? -27.621 -7.019 34.654 1.00 96.38 94 HIS A C 1
ATOM 674 O O . HIS A 1 94 ? -28.196 -6.290 35.461 1.00 96.38 94 HIS A O 1
ATOM 680 N N . PRO A 1 95 ? -26.294 -7.234 34.723 1.00 96.88 95 PRO A N 1
ATOM 681 C CA . PRO A 1 95 ? -25.432 -6.614 35.732 1.00 96.88 95 PRO A CA 1
ATOM 682 C C . PRO A 1 95 ? -25.013 -5.174 35.390 1.00 96.88 95 PRO A C 1
ATOM 684 O O . PRO A 1 95 ? -24.327 -4.549 36.191 1.00 96.88 95 PRO A O 1
ATOM 687 N N . PHE A 1 96 ? -25.344 -4.670 34.196 1.00 98.12 96 PHE A N 1
ATOM 688 C CA . PHE A 1 96 ? -24.799 -3.406 33.697 1.00 98.12 96 PHE A CA 1
ATOM 689 C C . PHE A 1 96 ? -25.438 -2.188 34.373 1.00 98.12 96 PHE A C 1
ATOM 691 O O . PHE A 1 96 ? -26.660 -2.047 34.346 1.00 98.12 96 PHE A O 1
ATOM 698 N N . ALA A 1 97 ? -24.610 -1.326 34.966 1.00 96.69 97 ALA A N 1
ATOM 699 C CA . ALA A 1 97 ? -25.052 -0.162 35.741 1.00 96.69 97 ALA A CA 1
ATOM 700 C C . ALA A 1 97 ? -25.314 1.092 34.884 1.00 96.69 97 ALA A C 1
ATOM 702 O O . ALA A 1 97 ? -26.068 1.973 35.286 1.00 96.69 97 ALA A O 1
ATOM 703 N N . ASP A 1 98 ? -24.702 1.165 33.702 1.00 97.56 98 ASP A N 1
ATOM 704 C CA . ASP A 1 98 ? -24.827 2.263 32.736 1.00 97.56 98 ASP A CA 1
ATOM 705 C C . ASP A 1 98 ? -26.060 2.141 31.824 1.00 97.56 98 ASP A C 1
ATOM 707 O O . ASP A 1 98 ? -26.518 3.128 31.248 1.00 97.56 98 ASP A O 1
ATOM 711 N N . VAL A 1 99 ? -26.648 0.947 31.731 1.00 97.69 99 VAL A N 1
ATOM 712 C CA . VAL A 1 99 ? -27.899 0.703 31.003 1.00 97.69 99 VAL A CA 1
ATOM 713 C C . VAL A 1 99 ? -29.068 1.203 31.846 1.00 97.69 99 VAL A C 1
ATOM 715 O O . VAL A 1 99 ? -29.609 0.490 32.691 1.00 97.69 99 VAL A O 1
ATOM 718 N N . THR A 1 100 ? -29.444 2.460 31.622 1.00 95.69 100 THR A N 1
ATOM 719 C CA . THR A 1 100 ? -30.445 3.179 32.428 1.00 95.69 100 THR A CA 1
ATOM 720 C C . THR A 1 100 ? -31.748 3.444 31.674 1.00 95.69 100 THR A C 1
ATOM 722 O O . THR A 1 100 ? -32.823 3.382 32.272 1.00 95.69 100 THR A O 1
ATOM 725 N N . ALA A 1 101 ? -31.707 3.672 30.358 1.00 95.88 101 ALA A N 1
ATOM 726 C CA . ALA A 1 101 ? -32.907 3.991 29.587 1.00 95.88 101 ALA A CA 1
ATOM 727 C C . ALA A 1 101 ? -33.833 2.769 29.429 1.00 95.88 101 ALA A C 1
ATOM 729 O O . ALA A 1 101 ? -33.403 1.672 29.070 1.00 95.88 101 ALA A O 1
ATOM 730 N N . ALA A 1 102 ? -35.138 2.961 29.653 1.00 95.44 102 ALA A N 1
ATOM 731 C CA . ALA A 1 102 ? -36.121 1.872 29.718 1.00 95.44 102 ALA A CA 1
ATOM 732 C C . ALA A 1 102 ? -36.187 0.998 28.447 1.00 95.44 102 ALA A C 1
ATOM 734 O O . ALA A 1 102 ? -36.434 -0.204 28.540 1.00 95.44 102 ALA A O 1
ATOM 735 N N . TRP A 1 103 ? -35.927 1.576 27.268 1.00 93.88 103 TRP A N 1
ATOM 736 C CA . TRP A 1 103 ? -35.918 0.847 25.996 1.00 93.88 103 TRP A CA 1
ATOM 737 C C . TRP A 1 103 ? -34.725 -0.110 25.848 1.00 93.88 103 TRP A C 1
ATOM 739 O O . TRP A 1 103 ? -34.831 -1.090 25.117 1.00 93.88 103 TRP A O 1
ATOM 749 N N . GLN A 1 104 ? -33.621 0.138 26.560 1.00 96.38 104 GLN A N 1
ATOM 750 C CA . GLN A 1 104 ? -32.389 -0.656 26.498 1.00 96.38 104 GLN A CA 1
ATOM 751 C C . GLN A 1 104 ? -32.459 -1.904 27.395 1.00 96.38 104 GLN A C 1
ATOM 753 O O . GLN A 1 104 ? -31.859 -2.929 27.073 1.00 96.38 104 GLN A O 1
ATOM 758 N N . GLN A 1 105 ? -33.232 -1.841 28.487 1.00 97.31 105 GLN A N 1
ATOM 759 C CA . GLN A 1 105 ? -33.311 -2.873 29.534 1.00 97.31 105 GLN A CA 1
ATOM 760 C C . GLN A 1 105 ? -33.570 -4.283 28.971 1.00 97.31 105 GLN A C 1
ATOM 762 O O . GLN A 1 105 ? -32.779 -5.202 29.183 1.00 97.31 105 GLN A O 1
ATOM 767 N N . GLN A 1 106 ? -34.667 -4.469 28.223 1.00 97.81 106 GLN A N 1
ATOM 768 C CA . GLN A 1 106 ? -35.045 -5.789 27.696 1.00 97.81 106 GLN A CA 1
ATOM 769 C C . GLN A 1 106 ? -34.087 -6.299 26.598 1.00 97.81 106 GLN A C 1
ATOM 771 O O . GLN A 1 106 ? -33.623 -7.435 26.741 1.00 97.81 106 GLN A O 1
ATOM 776 N N . PRO A 1 107 ? -33.711 -5.504 25.568 1.00 97.88 107 PRO A N 1
ATOM 777 C CA . PRO A 1 107 ? -32.686 -5.893 24.599 1.00 97.88 107 PRO A CA 1
ATOM 778 C C . PRO A 1 107 ? -31.356 -6.309 25.225 1.00 97.88 107 PRO A C 1
ATOM 780 O O . PRO A 1 107 ? -30.828 -7.372 24.893 1.00 97.88 107 PRO A O 1
ATOM 783 N N . VAL A 1 108 ? -30.811 -5.502 26.142 1.00 98.50 108 VAL A N 1
ATOM 784 C CA . VAL A 1 108 ? -29.485 -5.759 26.714 1.00 98.50 108 VAL A CA 1
ATOM 785 C C . VAL A 1 108 ? -29.528 -6.933 27.696 1.00 98.50 108 VAL A C 1
ATOM 787 O O . VAL A 1 108 ? -28.619 -7.763 27.673 1.00 98.50 108 VAL A O 1
ATOM 790 N N . ALA A 1 109 ? -30.590 -7.087 28.497 1.00 98.25 109 ALA A N 1
ATOM 791 C CA . ALA A 1 109 ? -30.745 -8.247 29.382 1.00 98.25 109 ALA A CA 1
ATOM 792 C C . ALA A 1 109 ? -30.910 -9.558 28.599 1.00 98.25 109 ALA A C 1
ATOM 794 O O . ALA A 1 109 ? -30.288 -10.569 28.942 1.00 98.25 109 ALA A O 1
ATOM 795 N N . TRP A 1 110 ? -31.669 -9.537 27.497 1.00 98.25 110 TRP A N 1
ATOM 796 C CA . TRP A 1 110 ? -31.749 -10.673 26.583 1.00 98.25 110 TRP A CA 1
ATOM 797 C C . TRP A 1 110 ? -30.382 -10.990 25.959 1.00 98.25 110 TRP A C 1
ATOM 799 O O . TRP A 1 110 ? -29.930 -12.137 26.025 1.00 98.25 110 TRP A O 1
ATOM 809 N N . ALA A 1 111 ? -29.696 -9.987 25.404 1.00 97.94 111 ALA A N 1
ATOM 810 C CA . ALA A 1 111 ? -28.398 -10.165 24.760 1.00 97.94 111 ALA A CA 1
ATOM 811 C C . ALA A 1 111 ? -27.318 -10.654 25.741 1.00 97.94 111 ALA A C 1
ATOM 813 O O . ALA A 1 111 ? -26.454 -11.446 25.365 1.00 97.94 111 ALA A O 1
ATOM 814 N N . TYR A 1 112 ? -27.377 -10.226 27.004 1.00 97.88 112 TYR A N 1
ATOM 815 C CA . TYR A 1 112 ? -26.503 -10.707 28.070 1.00 97.88 112 TYR A CA 1
ATOM 816 C C . TYR A 1 112 ? -26.763 -12.185 28.389 1.00 97.88 112 TYR A C 1
ATOM 818 O O . TYR A 1 112 ? -25.855 -13.010 28.295 1.00 97.88 112 TYR A O 1
ATOM 826 N N . ARG A 1 113 ? -28.016 -12.554 28.691 1.00 96.88 113 ARG A N 1
ATOM 827 C CA . ARG A 1 113 ? -28.376 -13.930 29.084 1.00 96.88 113 ARG A CA 1
ATOM 828 C C . ARG A 1 113 ? -28.197 -14.963 27.974 1.00 96.88 113 ARG A C 1
ATOM 830 O O . ARG A 1 113 ? -27.964 -16.127 28.278 1.00 96.88 113 ARG A O 1
ATOM 837 N N . ASN A 1 114 ? -28.270 -14.551 26.709 1.00 95.00 114 ASN A N 1
ATOM 838 C CA . ASN A 1 114 ? -27.988 -15.415 25.557 1.00 95.00 114 ASN A CA 1
ATOM 839 C C . ASN A 1 114 ? -26.498 -15.401 25.155 1.00 95.00 114 ASN A C 1
ATOM 841 O O . ASN A 1 114 ? -26.124 -15.977 24.138 1.00 95.00 114 ASN A O 1
ATOM 845 N N . GLY A 1 115 ? -25.626 -14.747 25.935 1.00 95.38 115 GLY A N 1
ATOM 846 C CA . GLY A 1 115 ? -24.181 -14.730 25.697 1.00 95.38 115 GLY A CA 1
ATOM 847 C C . GLY A 1 115 ? -23.764 -14.017 24.407 1.00 95.38 115 GLY A C 1
ATOM 848 O O . GLY A 1 115 ? -22.698 -14.333 23.868 1.00 95.38 115 GLY A O 1
ATOM 849 N N . ILE A 1 116 ? -24.601 -13.089 23.923 1.00 96.50 116 ILE A N 1
ATOM 850 C CA . ILE A 1 116 ? -24.375 -12.222 22.757 1.00 96.50 116 ILE A CA 1
ATOM 851 C C . ILE A 1 116 ? -23.483 -11.048 23.172 1.00 96.50 116 ILE A C 1
ATOM 853 O O . ILE A 1 116 ? -22.439 -10.814 22.564 1.00 96.50 116 ILE A O 1
ATOM 857 N N . THR A 1 117 ? -23.811 -10.373 24.277 1.00 96.50 117 THR A N 1
ATOM 858 C CA . THR A 1 117 ? -22.930 -9.371 24.895 1.00 96.50 117 THR A CA 1
ATOM 859 C C . THR A 1 117 ? -22.362 -9.848 26.227 1.00 96.50 117 THR A C 1
ATOM 861 O O . THR A 1 117 ? -22.999 -10.574 26.984 1.00 96.50 117 THR A O 1
ATOM 864 N N . THR A 1 118 ? -21.143 -9.400 26.508 1.00 94.12 118 THR A N 1
ATOM 865 C CA . THR A 1 118 ? -20.406 -9.591 27.766 1.00 94.12 118 THR A CA 1
ATOM 866 C C . THR A 1 118 ? -20.152 -8.255 28.480 1.00 94.12 118 THR A C 1
ATOM 868 O O . THR A 1 118 ? -19.454 -8.224 29.487 1.00 94.12 118 THR A O 1
ATOM 871 N N . GLY A 1 119 ? -20.709 -7.152 27.964 1.00 93.06 119 GLY A N 1
ATOM 872 C CA . GLY A 1 119 ? -20.366 -5.790 28.381 1.00 93.06 119 GLY A CA 1
ATOM 873 C C . GLY A 1 119 ? -19.076 -5.280 27.733 1.00 93.06 119 GLY A C 1
ATOM 874 O O . GLY A 1 119 ? -18.642 -5.816 26.711 1.00 93.06 119 GLY A O 1
ATOM 875 N N . VAL A 1 120 ? -18.486 -4.243 28.330 1.00 89.94 120 VAL A N 1
ATOM 876 C CA . VAL A 1 120 ? -17.164 -3.672 27.985 1.00 89.94 120 VAL A CA 1
ATOM 877 C C . VAL A 1 120 ? -16.148 -3.790 29.137 1.00 89.94 120 VAL A C 1
ATOM 879 O O . VAL A 1 120 ? -15.079 -3.197 29.085 1.00 89.94 120 VAL A O 1
ATOM 882 N N . GLY A 1 121 ? -16.478 -4.563 30.178 1.00 87.88 121 GLY A N 1
ATOM 883 C CA . GLY A 1 121 ? -15.735 -4.624 31.444 1.00 87.88 121 GLY A CA 1
ATOM 884 C C . GLY A 1 121 ? -16.428 -3.836 32.561 1.00 87.88 121 GLY A C 1
ATOM 885 O O . GLY A 1 121 ? -17.449 -3.195 32.328 1.00 87.88 121 GLY A O 1
ATOM 886 N N . GLY A 1 122 ? -15.923 -3.936 33.796 1.00 86.81 122 GLY A N 1
ATOM 887 C CA . GLY A 1 122 ? -16.326 -3.080 34.926 1.00 86.81 122 GLY A CA 1
ATOM 888 C C . GLY A 1 122 ? -17.829 -2.995 35.246 1.00 86.81 122 GLY A C 1
ATOM 889 O O . GLY A 1 122 ? -18.265 -1.965 35.744 1.00 86.81 122 GLY A O 1
ATOM 890 N N . ALA A 1 123 ? -18.632 -4.016 34.918 1.00 92.25 123 ALA A N 1
ATOM 891 C CA . ALA A 1 123 ? -20.104 -3.970 34.969 1.00 92.25 123 ALA A CA 1
ATOM 892 C C . ALA A 1 123 ? -20.749 -2.838 34.127 1.00 92.25 123 ALA A C 1
ATOM 894 O O . ALA A 1 123 ? -21.796 -2.304 34.485 1.00 92.25 123 ALA A O 1
ATOM 895 N N . HIS A 1 124 ? -20.149 -2.513 32.980 1.00 95.75 124 HIS A N 1
ATOM 896 C CA . HIS A 1 124 ? -20.657 -1.562 31.987 1.00 95.75 124 HIS A CA 1
ATOM 897 C C . HIS A 1 124 ? -20.962 -2.256 30.648 1.00 95.75 124 HIS A C 1
ATOM 899 O O . HIS A 1 124 ? -20.327 -3.253 30.283 1.00 95.75 124 HIS A O 1
ATOM 905 N N . PHE A 1 125 ? -21.913 -1.717 29.884 1.00 96.88 125 PHE A N 1
ATOM 906 C CA . PHE A 1 125 ? -22.236 -2.130 28.514 1.00 96.88 125 PHE A CA 1
ATOM 907 C C . PHE A 1 125 ? -21.848 -1.086 27.455 1.00 96.88 125 PHE A C 1
ATOM 909 O O . PHE A 1 125 ? -21.709 -1.463 26.292 1.00 96.88 125 PHE A O 1
ATOM 916 N N . ALA A 1 126 ? -21.638 0.176 27.834 1.00 94.69 126 ALA A N 1
ATOM 917 C CA . ALA A 1 126 ? -21.518 1.343 26.961 1.00 94.69 126 ALA A CA 1
ATOM 918 C C . ALA A 1 126 ? -22.676 1.420 25.940 1.00 94.69 126 ALA A C 1
ATOM 920 O O . ALA A 1 126 ? -22.430 1.240 24.744 1.00 94.69 126 ALA A O 1
ATOM 921 N N . PRO A 1 127 ? -23.937 1.613 26.389 1.00 94.31 127 PRO A N 1
ATOM 922 C CA . PRO A 1 127 ? -25.120 1.531 25.528 1.00 94.31 127 PRO A CA 1
ATOM 923 C C . PRO A 1 127 ? -25.094 2.518 24.362 1.00 94.31 127 PRO A C 1
ATOM 925 O O . PRO A 1 127 ? -25.282 2.102 23.220 1.00 94.31 127 PRO A O 1
ATOM 928 N N . ASP A 1 128 ? -24.812 3.788 24.647 1.00 90.44 128 ASP A N 1
ATOM 929 C CA . ASP A 1 128 ? -24.935 4.891 23.687 1.00 90.44 128 ASP A CA 1
ATOM 930 C C . ASP A 1 128 ? -23.634 5.158 22.905 1.00 90.44 128 ASP A C 1
ATOM 932 O O . ASP A 1 128 ? -23.575 6.054 22.064 1.00 90.44 128 ASP A O 1
ATOM 936 N N . ARG A 1 129 ? -22.574 4.366 23.139 1.00 90.06 129 ARG A N 1
ATOM 937 C CA . ARG A 1 129 ? -21.351 4.430 22.325 1.00 90.06 129 ARG A CA 1
ATOM 938 C C . ARG A 1 129 ? -21.635 3.849 20.928 1.00 90.06 129 ARG A C 1
ATOM 940 O O . ARG A 1 129 ? -22.248 2.777 20.851 1.00 90.06 129 ARG A O 1
ATOM 947 N N . PRO A 1 130 ? -21.132 4.468 19.839 1.00 76.44 130 PRO A N 1
ATOM 948 C CA . PRO A 1 130 ? -21.117 3.859 18.512 1.00 76.44 130 PRO A CA 1
ATOM 949 C C . PRO A 1 130 ? -20.560 2.430 18.528 1.00 76.44 130 PRO A C 1
ATOM 951 O O . PRO A 1 130 ? -19.550 2.151 19.184 1.00 76.44 130 PRO A O 1
ATOM 954 N N . VAL A 1 131 ? -21.228 1.516 17.823 1.00 78.94 131 VAL A N 1
ATOM 955 C CA . VAL A 1 131 ? -20.799 0.115 17.715 1.00 78.94 131 VAL A CA 1
ATOM 956 C C . VAL A 1 131 ? -19.717 -0.029 16.643 1.00 78.94 131 VAL A C 1
ATOM 958 O O . VAL A 1 131 ? -19.882 0.442 15.519 1.00 78.94 131 VAL A O 1
ATOM 961 N N . THR A 1 132 ? -18.596 -0.681 16.961 1.00 68.31 132 THR A N 1
ATOM 962 C CA . THR A 1 132 ? -17.540 -0.907 15.958 1.00 68.31 132 THR A CA 1
ATOM 963 C C . THR A 1 132 ? -17.877 -2.092 15.048 1.00 68.31 132 THR A C 1
ATOM 965 O O . THR A 1 132 ? -18.632 -2.995 15.418 1.00 68.31 132 THR A O 1
ATOM 968 N N . ARG A 1 133 ? -17.268 -2.150 13.855 1.00 57.09 133 ARG A N 1
ATOM 969 C CA . ARG A 1 133 ? -17.442 -3.266 12.900 1.00 57.09 133 ARG A CA 1
ATOM 970 C C . ARG A 1 133 ? -17.124 -4.633 13.533 1.00 57.09 133 ARG A C 1
ATOM 972 O O . ARG A 1 133 ? -17.854 -5.598 13.310 1.00 57.09 133 ARG A O 1
ATOM 979 N N . GLY A 1 134 ? -16.090 -4.701 14.378 1.00 55.91 134 GLY A N 1
ATOM 980 C CA . GLY A 1 134 ? -15.730 -5.906 15.136 1.00 55.91 134 GLY A CA 1
ATOM 981 C C . GLY A 1 134 ? -16.750 -6.280 16.219 1.00 55.91 134 GLY A C 1
ATOM 982 O O . GLY A 1 134 ? -17.010 -7.463 16.442 1.00 55.91 134 GLY A O 1
ATOM 983 N N . GLU A 1 135 ? -17.394 -5.297 16.852 1.00 72.81 135 GLU A N 1
ATOM 984 C CA . GLU A 1 135 ? -18.477 -5.529 17.817 1.00 72.81 135 GLU A CA 1
ATOM 985 C C . GLU A 1 135 ? -19.755 -6.037 17.130 1.00 72.81 135 GLU A C 1
ATOM 987 O O . GLU A 1 135 ? -20.347 -7.006 17.608 1.00 72.81 135 GLU A O 1
ATOM 992 N N . VAL A 1 136 ? -20.128 -5.473 15.972 1.00 73.81 136 VAL A N 1
ATOM 993 C CA . VAL A 1 136 ? -21.231 -5.979 15.129 1.00 73.81 136 VAL A CA 1
ATOM 994 C C . VAL A 1 136 ? -20.983 -7.438 14.738 1.00 73.81 136 VAL A C 1
ATOM 996 O O . VAL A 1 136 ? -21.838 -8.293 14.978 1.00 73.81 136 VAL A O 1
ATOM 999 N N . ALA A 1 137 ? -19.796 -7.752 14.207 1.00 64.38 137 ALA A N 1
ATOM 1000 C CA . ALA A 1 137 ? -19.418 -9.118 13.844 1.00 64.38 137 ALA A CA 1
ATOM 1001 C C . ALA A 1 137 ? -19.449 -10.072 15.055 1.00 64.38 137 ALA A C 1
ATOM 1003 O O . ALA A 1 137 ? -19.972 -11.183 14.958 1.00 64.38 137 ALA A O 1
ATOM 1004 N N . THR A 1 138 ? -18.967 -9.620 16.217 1.00 75.62 138 THR A N 1
ATOM 1005 C CA . THR A 1 138 ? -18.984 -10.388 17.473 1.00 75.62 138 THR A CA 1
ATOM 1006 C C . THR A 1 138 ? -20.408 -10.692 17.941 1.00 75.62 138 THR A C 1
ATOM 1008 O O . THR A 1 138 ? -20.702 -11.834 18.305 1.00 75.62 138 THR A O 1
ATOM 1011 N N . PHE A 1 139 ? -21.314 -9.708 17.917 1.00 87.62 139 PHE A N 1
ATOM 1012 C CA . PHE A 1 139 ? -22.719 -9.913 18.277 1.00 87.62 139 PHE A CA 1
ATOM 1013 C C . PHE A 1 139 ? -23.412 -10.875 17.303 1.00 87.62 139 PHE A C 1
ATOM 1015 O O . PHE A 1 139 ? -24.110 -11.785 17.750 1.00 87.62 139 PHE A O 1
ATOM 1022 N N . LEU A 1 140 ? -23.175 -10.742 15.994 1.00 84.94 140 LEU A N 1
ATOM 1023 C CA . LEU A 1 140 ? -23.743 -11.632 14.975 1.00 84.94 140 LEU A CA 1
ATOM 1024 C C . LEU A 1 140 ? -23.237 -13.072 15.101 1.00 84.94 140 LEU A C 1
ATOM 1026 O O . LEU A 1 140 ? -24.043 -13.999 15.090 1.00 84.94 140 LEU A O 1
ATOM 1030 N N . TRP A 1 141 ? -21.928 -13.273 15.277 1.00 89.12 141 TRP A N 1
ATOM 1031 C CA . TRP A 1 141 ? -21.339 -14.601 15.464 1.00 89.12 141 TRP A CA 1
ATOM 1032 C C . TRP A 1 141 ? -21.874 -15.288 16.727 1.00 89.12 141 TRP A C 1
ATOM 1034 O O . TRP A 1 141 ? -22.248 -16.462 16.689 1.00 89.12 141 TRP A O 1
ATOM 1044 N N . ARG A 1 142 ? -21.994 -14.552 17.840 1.00 91.12 142 ARG A N 1
ATOM 1045 C CA . ARG A 1 142 ? -22.573 -15.086 19.083 1.00 91.12 142 ARG A CA 1
ATOM 1046 C C . ARG A 1 142 ? -24.071 -15.385 18.942 1.00 91.12 142 ARG A C 1
ATOM 1048 O O . ARG A 1 142 ? -24.496 -16.451 19.376 1.00 91.12 142 ARG A O 1
ATOM 1055 N N . TYR A 1 143 ? -24.844 -14.509 18.293 1.00 90.94 143 TYR A N 1
ATOM 1056 C CA . TYR A 1 143 ? -26.271 -14.726 18.004 1.00 90.94 143 TYR A CA 1
ATOM 1057 C C . TYR A 1 143 ? -26.512 -15.933 17.083 1.00 90.94 143 TYR A C 1
ATOM 1059 O O . TYR A 1 143 ? -27.439 -16.704 17.310 1.00 90.94 143 TYR A O 1
ATOM 1067 N N . ALA A 1 144 ? -25.633 -16.164 16.104 1.00 84.69 144 ALA A N 1
ATOM 1068 C CA . ALA A 1 144 ? -25.663 -17.330 15.219 1.00 84.69 144 ALA A CA 1
ATOM 1069 C C . ALA A 1 144 ? -25.272 -18.662 15.904 1.00 84.69 144 ALA A C 1
ATOM 1071 O O . ALA A 1 144 ? -25.106 -19.672 15.222 1.00 84.69 144 ALA A O 1
ATOM 1072 N N . GLY A 1 145 ? -25.105 -18.683 17.232 1.00 86.50 145 GLY A N 1
ATOM 1073 C CA . GLY A 1 145 ? -24.744 -19.880 17.993 1.00 86.50 145 GLY A CA 1
ATOM 1074 C C . GLY A 1 145 ? -23.245 -20.180 18.027 1.00 86.50 145 GLY A C 1
ATOM 1075 O O . GLY A 1 145 ? -22.871 -21.315 18.302 1.00 86.50 145 GLY A O 1
ATOM 1076 N N . ARG A 1 146 ? -22.388 -19.179 17.764 1.00 87.62 146 ARG A N 1
ATOM 1077 C CA . ARG A 1 146 ? -20.917 -19.307 17.701 1.00 87.62 146 ARG A CA 1
ATOM 1078 C C . ARG A 1 146 ? -20.463 -20.388 16.705 1.00 87.62 146 ARG A C 1
ATOM 1080 O O . ARG A 1 146 ? -19.733 -21.300 17.098 1.00 87.62 146 ARG A O 1
ATOM 1087 N N . PRO A 1 147 ? -20.892 -20.325 15.427 1.00 80.69 147 PRO A N 1
ATOM 1088 C CA . PRO A 1 147 ? -20.497 -21.311 14.431 1.00 80.69 147 PRO A CA 1
ATOM 1089 C C . PRO A 1 147 ? -18.971 -21.362 14.334 1.00 80.69 147 PRO A C 1
ATOM 1091 O O . PRO A 1 147 ? -18.316 -20.318 14.258 1.00 80.69 147 PRO A O 1
ATOM 1094 N N . ALA A 1 148 ? -18.412 -22.571 14.350 1.00 72.94 148 ALA A N 1
ATOM 1095 C CA . ALA A 1 148 ? -16.981 -22.758 14.177 1.00 72.94 148 ALA A CA 1
ATOM 1096 C C . ALA A 1 148 ? -16.548 -22.160 12.833 1.00 72.94 148 ALA A C 1
ATOM 1098 O O . ALA A 1 148 ? -17.167 -22.417 11.796 1.00 72.94 148 ALA A O 1
ATOM 1099 N N . THR A 1 149 ? -15.473 -21.379 12.846 1.00 62.97 149 THR A N 1
ATOM 1100 C CA . THR A 1 149 ? -14.751 -21.064 11.620 1.00 62.97 149 THR A CA 1
ATOM 1101 C C . THR A 1 149 ? -14.240 -22.374 11.038 1.00 62.97 149 THR A C 1
ATOM 1103 O O . THR A 1 149 ? -13.470 -23.081 11.687 1.00 62.97 149 THR A O 1
ATOM 1106 N N . ALA A 1 150 ? -14.646 -22.699 9.808 1.00 52.28 150 ALA A N 1
ATOM 1107 C CA . ALA A 1 150 ? -13.847 -23.613 9.003 1.00 52.28 150 ALA A CA 1
ATOM 1108 C C . ALA A 1 150 ? -12.411 -23.056 8.954 1.00 52.28 150 ALA A C 1
ATOM 1110 O O . ALA A 1 150 ? -12.278 -21.828 8.875 1.00 52.28 150 ALA A O 1
ATOM 1111 N N . PRO A 1 151 ? -11.366 -23.901 9.012 1.00 37.72 151 PRO A N 1
ATOM 1112 C CA . PRO A 1 151 ? -9.998 -23.435 8.857 1.00 37.72 151 PRO A CA 1
ATOM 1113 C C . PRO A 1 151 ? -9.879 -22.771 7.486 1.00 37.72 151 PRO A C 1
ATOM 1115 O O . PRO A 1 151 ? -9.910 -23.428 6.445 1.00 37.72 151 PRO A O 1
ATOM 1118 N N . ARG A 1 152 ? -9.818 -21.441 7.498 1.00 39.81 152 ARG A N 1
ATOM 1119 C CA . ARG A 1 152 ? -9.284 -20.681 6.377 1.00 39.81 152 ARG A CA 1
ATOM 1120 C C . ARG A 1 152 ? -7.763 -20.861 6.432 1.00 39.81 152 ARG A C 1
ATOM 1122 O O . ARG A 1 152 ? -7.246 -20.986 7.542 1.00 39.81 152 ARG A O 1
ATOM 1129 N N . PRO A 1 153 ? -7.041 -20.851 5.300 1.00 38.12 153 PRO A N 1
ATOM 1130 C CA . PRO A 1 153 ? -5.642 -20.441 5.363 1.00 38.12 153 PRO A CA 1
ATOM 1131 C C . PRO A 1 153 ? -5.590 -19.062 6.036 1.00 38.12 153 PRO A C 1
ATOM 1133 O O . PRO A 1 153 ? -6.527 -18.271 5.861 1.00 38.12 153 PRO A O 1
ATOM 1136 N N . ASP A 1 154 ? -4.555 -18.796 6.829 1.00 35.56 154 ASP A N 1
ATOM 1137 C CA . ASP A 1 154 ? -4.467 -17.583 7.643 1.00 35.56 154 ASP A CA 1
ATOM 1138 C C . ASP A 1 154 ? -4.322 -16.325 6.777 1.00 35.56 154 ASP A C 1
ATOM 1140 O O . ASP A 1 154 ? -3.238 -15.830 6.498 1.00 35.56 154 ASP A O 1
ATOM 1144 N N . VAL A 1 155 ? -5.471 -15.790 6.365 1.00 37.06 155 VAL A N 1
ATOM 1145 C CA . VAL A 1 155 ? -5.624 -14.413 5.900 1.00 37.06 155 VAL A CA 1
ATOM 1146 C C . VAL A 1 155 ? -5.984 -13.584 7.125 1.00 37.06 155 VAL A C 1
ATOM 1148 O O . VAL A 1 155 ? -7.141 -13.215 7.358 1.00 37.06 155 VAL A O 1
ATOM 1151 N N . THR A 1 156 ? -4.979 -13.370 7.964 1.00 34.84 156 THR A N 1
ATOM 1152 C CA . THR A 1 156 ? -5.018 -12.387 9.039 1.00 34.84 156 THR A CA 1
ATOM 1153 C C . THR A 1 156 ? -5.308 -11.010 8.449 1.00 34.84 156 THR A C 1
ATOM 1155 O O . THR A 1 156 ? -4.729 -10.615 7.441 1.00 34.84 156 THR A O 1
ATOM 1158 N N . CYS A 1 157 ? -6.142 -10.208 9.116 1.00 35.16 157 CYS A N 1
ATOM 1159 C CA . CYS A 1 157 ? -6.144 -8.756 8.896 1.00 35.16 157 CYS A CA 1
ATOM 1160 C C . CYS A 1 157 ? -4.950 -8.111 9.627 1.00 35.16 157 CYS A C 1
ATOM 1162 O O . CYS A 1 157 ? -5.109 -7.143 10.364 1.00 35.16 157 CYS A O 1
ATOM 1164 N N . SER A 1 158 ? -3.767 -8.703 9.460 1.00 38.91 158 SER A N 1
ATOM 1165 C CA . SER A 1 158 ? -2.479 -8.084 9.740 1.00 38.91 158 SER A CA 1
ATOM 1166 C C . SER A 1 158 ? -2.050 -7.367 8.474 1.00 38.91 158 SER A C 1
ATOM 1168 O O . SER A 1 158 ? -2.103 -7.948 7.389 1.00 38.91 158 SER A O 1
ATOM 1170 N N . VAL A 1 159 ? -1.606 -6.126 8.601 1.00 42.50 159 VAL A N 1
ATOM 1171 C CA . VAL A 1 159 ? -1.141 -5.345 7.459 1.00 42.50 159 VAL A CA 1
ATOM 1172 C C . VAL A 1 159 ? 0.276 -5.807 7.126 1.00 42.50 159 VAL A C 1
ATOM 1174 O O . VAL A 1 159 ? 1.256 -5.243 7.586 1.00 42.50 159 VAL A O 1
ATOM 1177 N N . ALA A 1 160 ? 0.351 -6.933 6.425 1.00 45.69 160 ALA A N 1
ATOM 1178 C CA . ALA A 1 160 ? 1.551 -7.601 5.944 1.00 45.69 160 ALA A CA 1
ATOM 1179 C C . ALA A 1 160 ? 1.088 -8.541 4.823 1.00 45.69 160 ALA A C 1
ATOM 1181 O O . ALA A 1 160 ? 0.780 -9.706 5.053 1.00 45.69 160 ALA A O 1
ATOM 1182 N N . LEU A 1 161 ? 0.957 -8.009 3.606 1.00 53.94 161 LEU A N 1
ATOM 1183 C CA . LEU A 1 161 ? 0.287 -8.664 2.469 1.00 53.94 161 LEU A CA 1
ATOM 1184 C C . LEU A 1 161 ? 1.067 -9.850 1.858 1.00 53.94 161 LEU A C 1
ATOM 1186 O O . LEU A 1 161 ? 0.816 -10.249 0.725 1.00 53.94 161 LEU A O 1
ATOM 1190 N N . GLY A 1 162 ? 2.050 -10.389 2.585 1.00 60.62 162 GLY A N 1
ATOM 1191 C CA . GLY A 1 162 ? 2.995 -11.388 2.088 1.00 60.62 162 GLY A CA 1
ATOM 1192 C C . GLY A 1 162 ? 3.870 -10.896 0.929 1.00 60.62 162 GLY A C 1
ATOM 1193 O O . GLY A 1 162 ? 4.478 -11.731 0.266 1.00 60.62 162 GLY A O 1
ATOM 1194 N N . LEU A 1 163 ? 3.899 -9.584 0.650 1.00 76.12 163 LEU A N 1
ATOM 1195 C CA . LEU A 1 163 ? 4.542 -9.030 -0.544 1.00 76.12 163 LEU A CA 1
ATOM 1196 C C . LEU A 1 163 ? 6.063 -9.219 -0.522 1.00 76.12 163 LEU A C 1
ATOM 1198 O O . LEU A 1 163 ? 6.722 -8.943 0.485 1.00 76.12 163 LEU A O 1
ATOM 1202 N N . GLY A 1 164 ? 6.590 -9.681 -1.648 1.00 81.31 164 GLY A N 1
ATOM 1203 C CA . GLY A 1 164 ? 7.996 -9.959 -1.921 1.00 81.31 164 GLY A CA 1
ATOM 1204 C C . GLY A 1 164 ? 8.127 -10.679 -3.264 1.00 81.31 164 GLY A C 1
ATOM 1205 O O . GLY A 1 164 ? 7.119 -11.069 -3.849 1.00 81.31 164 GLY A O 1
ATOM 1206 N N . SER A 1 165 ? 9.345 -10.926 -3.737 1.00 79.38 165 SER A N 1
ATOM 1207 C CA . SER A 1 165 ? 9.653 -11.387 -5.108 1.00 79.38 165 SER A CA 1
ATOM 1208 C C . SER A 1 165 ? 8.815 -12.566 -5.634 1.00 79.38 165 SER A C 1
ATOM 1210 O O . SER A 1 165 ? 8.569 -12.682 -6.827 1.00 79.38 165 SER A O 1
ATOM 1212 N N . ALA A 1 166 ? 8.310 -13.441 -4.758 1.00 80.38 166 ALA A N 1
ATOM 1213 C CA . ALA A 1 166 ? 7.425 -14.549 -5.131 1.00 80.38 166 ALA A CA 1
ATOM 1214 C C . ALA A 1 166 ? 5.988 -14.139 -5.548 1.00 80.38 166 ALA A C 1
ATOM 1216 O O . ALA A 1 166 ? 5.237 -14.979 -6.045 1.00 80.38 166 ALA A O 1
ATOM 1217 N N . ASN A 1 167 ? 5.565 -12.892 -5.313 1.00 84.44 167 ASN A N 1
ATOM 1218 C CA . ASN A 1 167 ? 4.232 -12.370 -5.652 1.00 84.44 167 ASN A CA 1
ATOM 1219 C C . ASN A 1 167 ? 4.207 -10.876 -6.054 1.00 84.44 167 ASN A C 1
ATOM 1221 O O . ASN A 1 167 ? 3.122 -10.337 -6.283 1.00 84.44 167 ASN A O 1
ATOM 1225 N N . THR A 1 168 ? 5.374 -10.247 -6.211 1.00 89.38 168 THR A N 1
ATOM 1226 C CA . THR A 1 168 ? 5.586 -8.939 -6.854 1.00 89.38 168 THR A CA 1
ATOM 1227 C C . THR A 1 168 ? 6.606 -9.050 -7.990 1.00 89.38 168 THR A C 1
ATOM 1229 O O . THR A 1 168 ? 7.367 -10.013 -8.056 1.00 89.38 168 THR A O 1
ATOM 1232 N N . GLY A 1 169 ? 6.630 -8.071 -8.893 1.00 93.50 169 GLY A N 1
ATOM 1233 C CA . GLY A 1 169 ? 7.618 -7.988 -9.968 1.00 93.50 169 GLY A CA 1
ATOM 1234 C C . GLY A 1 169 ? 7.512 -9.108 -11.009 1.00 93.50 169 GLY A C 1
ATOM 1235 O O . GLY A 1 169 ? 6.464 -9.749 -11.155 1.00 93.50 169 GLY A O 1
ATOM 1236 N N . ILE A 1 170 ? 8.596 -9.349 -11.752 1.00 94.00 170 ILE A N 1
ATOM 1237 C CA . ILE A 1 170 ? 8.601 -10.342 -12.840 1.00 94.00 170 ILE A CA 1
ATOM 1238 C C . ILE A 1 170 ? 8.408 -11.774 -12.321 1.00 94.00 170 ILE A C 1
ATOM 1240 O O . ILE A 1 170 ? 7.663 -12.554 -12.918 1.00 94.00 170 ILE A O 1
ATOM 1244 N N . GLU A 1 171 ? 9.013 -12.117 -11.184 1.00 91.19 171 GLU A N 1
ATOM 1245 C CA . GLU A 1 171 ? 8.851 -13.438 -10.568 1.00 91.19 171 GLU A CA 1
ATOM 1246 C C . GLU A 1 171 ? 7.441 -13.634 -9.999 1.00 91.19 171 GLU A C 1
ATOM 1248 O O . GLU A 1 171 ? 6.847 -14.697 -10.191 1.00 91.19 171 GLU A O 1
ATOM 1253 N N . GLY A 1 172 ? 6.823 -12.588 -9.442 1.00 88.25 172 GLY A N 1
ATOM 1254 C CA . GLY A 1 172 ? 5.408 -12.599 -9.084 1.00 88.25 172 GLY A CA 1
ATOM 1255 C C . GLY A 1 172 ? 4.483 -12.864 -10.279 1.00 88.25 172 GLY A C 1
ATOM 1256 O O . GLY A 1 172 ? 3.561 -13.675 -10.170 1.00 88.25 172 GLY A O 1
ATOM 1257 N N . ALA A 1 173 ? 4.740 -12.254 -11.442 1.00 89.06 173 ALA A N 1
ATOM 1258 C CA . ALA A 1 173 ? 3.959 -12.512 -12.658 1.00 89.06 173 ALA A CA 1
ATOM 1259 C C . ALA A 1 173 ? 4.170 -13.927 -13.218 1.00 89.06 173 ALA A C 1
ATOM 1261 O O . ALA A 1 173 ? 3.217 -14.538 -13.714 1.00 89.06 173 ALA A O 1
ATOM 1262 N N . ARG A 1 174 ? 5.392 -14.465 -13.112 1.00 89.25 174 ARG A N 1
ATOM 1263 C CA . ARG A 1 174 ? 5.717 -15.860 -13.454 1.00 89.25 174 ARG A CA 1
ATOM 1264 C C . ARG A 1 174 ? 4.980 -16.833 -12.528 1.00 89.25 174 ARG A C 1
ATOM 1266 O O . ARG A 1 174 ? 4.296 -17.733 -13.012 1.00 89.25 174 ARG A O 1
ATOM 1273 N N . ALA A 1 175 ? 5.026 -16.607 -11.214 1.00 82.94 175 ALA A N 1
ATOM 1274 C CA . ALA A 1 175 ? 4.331 -17.410 -10.206 1.00 82.94 175 ALA A CA 1
ATOM 1275 C C . ALA A 1 175 ? 2.796 -17.347 -10.336 1.00 82.94 175 ALA A C 1
ATOM 1277 O O . ALA A 1 175 ? 2.115 -18.358 -10.159 1.00 82.94 175 ALA A O 1
ATOM 1278 N N . ALA A 1 176 ? 2.245 -16.186 -10.703 1.00 82.81 176 ALA A N 1
ATOM 1279 C CA . ALA A 1 176 ? 0.821 -16.001 -10.984 1.00 82.81 176 ALA A CA 1
ATOM 1280 C C . ALA A 1 176 ? 0.369 -16.582 -12.343 1.00 82.81 176 ALA A C 1
ATOM 1282 O O . ALA A 1 176 ? -0.828 -16.592 -12.634 1.00 82.81 176 ALA A O 1
ATOM 1283 N N . GLY A 1 177 ? 1.297 -17.055 -13.186 1.00 87.50 177 GLY A N 1
ATOM 1284 C CA . GLY A 1 177 ? 1.003 -17.568 -14.528 1.00 87.50 177 GLY A CA 1
ATOM 1285 C C . GLY A 1 177 ? 0.582 -16.494 -15.539 1.00 87.50 177 GLY A C 1
ATOM 1286 O O . GLY A 1 177 ? -0.002 -16.828 -16.569 1.00 87.50 177 GLY A O 1
ATOM 1287 N N . LEU A 1 178 ? 0.859 -15.219 -15.249 1.00 86.69 178 LEU A N 1
ATOM 1288 C CA . LEU A 1 178 ? 0.541 -14.074 -16.109 1.00 86.69 178 LEU A CA 1
ATOM 1289 C C . LEU A 1 178 ? 1.580 -13.877 -17.218 1.00 86.69 178 LEU A C 1
ATOM 1291 O O . LEU A 1 178 ? 1.231 -13.434 -18.309 1.00 86.69 178 LEU A O 1
ATOM 1295 N N . PHE A 1 179 ? 2.836 -14.252 -16.956 1.00 87.88 179 PHE A N 1
ATOM 1296 C CA . PHE A 1 179 ? 3.918 -14.207 -17.933 1.00 87.88 179 PHE A CA 1
ATOM 1297 C C . PHE A 1 179 ? 4.712 -15.516 -17.957 1.00 87.88 179 PHE A C 1
ATOM 1299 O O . PHE A 1 179 ? 5.142 -16.022 -16.924 1.00 87.88 179 PHE A O 1
ATOM 1306 N N . SER A 1 180 ? 4.930 -16.053 -19.157 1.00 86.06 180 SER A N 1
ATOM 1307 C CA . SER A 1 180 ? 5.685 -17.294 -19.400 1.00 86.06 180 SER A CA 1
ATOM 1308 C C . SER A 1 180 ? 6.637 -17.200 -20.602 1.00 86.06 180 SER A C 1
ATOM 1310 O O . SER A 1 180 ? 7.152 -18.214 -21.074 1.00 86.06 180 SER A O 1
ATOM 1312 N N . GLY A 1 181 ? 6.866 -15.985 -21.111 1.00 83.69 181 GLY A N 1
ATOM 1313 C CA . GLY A 1 181 ? 7.780 -15.729 -22.220 1.00 83.69 181 GLY A CA 1
ATOM 1314 C C . GLY A 1 181 ? 9.247 -15.641 -21.790 1.00 83.69 181 GLY A C 1
ATOM 1315 O O . GLY A 1 181 ? 9.577 -15.510 -20.610 1.00 83.69 181 GLY A O 1
ATOM 1316 N N . SER A 1 182 ? 10.141 -15.658 -22.776 1.00 90.00 182 SER A N 1
ATOM 1317 C CA . SER A 1 182 ? 11.502 -15.138 -22.607 1.00 90.00 182 SER A CA 1
ATOM 1318 C C . SER A 1 182 ? 11.470 -13.609 -22.628 1.00 90.00 182 SER A C 1
ATOM 1320 O O . SER A 1 182 ? 10.670 -13.023 -23.360 1.00 90.00 182 SER A O 1
ATOM 1322 N N . LEU A 1 183 ? 12.339 -12.966 -21.848 1.00 94.75 183 LEU A N 1
ATOM 1323 C CA . LEU A 1 183 ? 12.530 -11.519 -21.925 1.00 94.75 183 LEU A CA 1
ATOM 1324 C C . LEU A 1 183 ? 13.343 -11.161 -23.182 1.00 94.75 183 LEU A C 1
ATOM 1326 O O . LEU A 1 183 ? 14.136 -11.968 -23.670 1.00 94.75 183 LEU A O 1
ATOM 1330 N N . ARG A 1 184 ? 13.132 -9.955 -23.717 1.00 95.25 184 ARG A N 1
ATOM 1331 C CA . ARG A 1 184 ? 14.013 -9.335 -24.719 1.00 95.25 184 ARG A CA 1
ATOM 1332 C C . ARG A 1 184 ? 15.015 -8.448 -23.989 1.00 95.25 184 ARG A C 1
ATOM 1334 O O . ARG A 1 184 ? 14.598 -7.451 -23.410 1.00 95.25 184 ARG A O 1
ATOM 1341 N N . THR A 1 185 ? 16.288 -8.829 -24.002 1.00 96.44 185 THR A N 1
ATOM 1342 C CA . THR A 1 185 ? 17.364 -8.120 -23.297 1.00 96.44 185 THR A CA 1
ATOM 1343 C C . THR A 1 185 ? 17.887 -6.929 -24.104 1.00 96.44 185 THR A C 1
ATOM 1345 O O . THR A 1 185 ? 18.183 -7.063 -25.293 1.00 96.44 185 THR A O 1
ATOM 1348 N N . TYR A 1 186 ? 18.040 -5.788 -23.436 1.00 94.81 186 TYR A N 1
ATOM 1349 C CA . TYR A 1 186 ? 18.629 -4.543 -23.931 1.00 94.81 186 TYR A CA 1
ATOM 1350 C C . TYR A 1 186 ? 19.749 -4.098 -22.973 1.00 94.81 186 TYR A C 1
ATOM 1352 O O . TYR A 1 186 ? 19.698 -4.421 -21.787 1.00 94.81 186 TYR A O 1
ATOM 1360 N N . HIS A 1 187 ? 20.745 -3.365 -23.478 1.00 91.94 187 HIS A N 1
ATOM 1361 C CA . HIS A 1 187 ? 21.740 -2.675 -22.648 1.00 91.94 187 HIS A CA 1
ATOM 1362 C C . HIS A 1 187 ? 21.577 -1.181 -22.865 1.00 91.94 187 HIS A C 1
ATOM 1364 O O . HIS A 1 187 ? 21.842 -0.704 -23.969 1.00 91.94 187 HIS A O 1
ATOM 1370 N N . ASP A 1 188 ? 21.115 -0.504 -21.817 1.00 89.81 188 ASP A N 1
ATOM 1371 C CA . ASP A 1 188 ? 20.450 0.797 -21.858 1.00 89.81 188 ASP A CA 1
ATOM 1372 C C . ASP A 1 188 ? 19.240 0.824 -22.816 1.00 89.81 188 ASP A C 1
ATOM 1374 O O . ASP A 1 188 ? 19.215 0.206 -23.885 1.00 89.81 188 ASP A O 1
ATOM 1378 N N . LEU A 1 189 ? 18.175 1.523 -22.430 1.00 92.25 189 LEU A N 1
ATOM 1379 C CA . LEU A 1 189 ? 16.959 1.590 -23.238 1.00 92.25 189 LEU A CA 1
ATOM 1380 C C . LEU A 1 189 ? 16.262 2.939 -23.086 1.00 92.25 189 LEU A C 1
ATOM 1382 O O . LEU A 1 189 ? 15.825 3.286 -21.999 1.00 92.25 189 LEU A O 1
ATOM 1386 N N . ASP A 1 190 ? 16.092 3.657 -24.196 1.00 92.25 190 ASP A N 1
ATOM 1387 C CA . ASP A 1 190 ? 15.177 4.797 -24.305 1.00 92.25 190 ASP A CA 1
ATOM 1388 C C . ASP A 1 190 ? 13.913 4.360 -25.063 1.00 92.25 190 ASP A C 1
ATOM 1390 O O . ASP A 1 190 ? 13.943 4.083 -26.271 1.00 92.25 190 ASP A O 1
ATOM 1394 N N . ILE A 1 191 ? 12.791 4.275 -24.345 1.00 93.62 191 ILE A N 1
ATOM 1395 C CA . ILE A 1 191 ? 11.477 3.970 -24.919 1.00 93.62 191 ILE A CA 1
ATOM 1396 C C . ILE A 1 191 ? 10.917 5.238 -25.578 1.00 93.62 191 ILE A C 1
ATOM 1398 O O . ILE A 1 191 ? 10.054 5.936 -25.042 1.00 93.62 191 ILE A O 1
ATOM 1402 N N . THR A 1 192 ? 11.427 5.498 -26.782 1.00 93.62 192 THR A N 1
ATOM 1403 C CA . THR A 1 192 ? 10.948 6.524 -27.717 1.00 93.62 192 THR A CA 1
ATOM 1404 C C . THR A 1 192 ? 9.735 6.049 -28.523 1.00 93.62 192 THR A C 1
ATOM 1406 O O . THR A 1 192 ? 9.508 4.851 -28.717 1.00 93.62 192 THR A O 1
ATOM 1409 N N . ASP A 1 193 ? 9.006 6.995 -29.122 1.00 92.94 193 ASP A N 1
ATOM 1410 C CA . ASP A 1 193 ? 7.930 6.709 -30.084 1.00 92.94 193 ASP A CA 1
ATOM 1411 C C . ASP A 1 193 ? 8.430 5.874 -31.287 1.00 92.94 193 ASP A C 1
ATOM 1413 O O . ASP A 1 193 ? 7.737 4.987 -31.788 1.00 92.94 193 ASP A O 1
ATOM 1417 N N . ALA A 1 194 ? 9.681 6.100 -31.710 1.00 95.06 194 ALA A N 1
ATOM 1418 C CA . ALA A 1 194 ? 10.334 5.333 -32.769 1.00 95.06 194 ALA A CA 1
ATOM 1419 C C . ALA A 1 194 ? 10.623 3.882 -32.345 1.00 95.06 194 ALA A C 1
ATOM 1421 O O . ALA A 1 194 ? 10.348 2.956 -33.110 1.00 95.06 194 ALA A O 1
ATOM 1422 N N . TRP A 1 195 ? 11.110 3.669 -31.117 1.00 95.75 195 TRP A N 1
ATOM 1423 C CA . TRP A 1 195 ? 11.341 2.329 -30.575 1.00 95.75 195 TRP A CA 1
ATOM 1424 C C . TRP A 1 195 ? 10.028 1.549 -30.440 1.00 95.75 195 TRP A C 1
ATOM 1426 O O . TRP A 1 195 ? 9.965 0.388 -30.847 1.00 95.75 195 TRP A O 1
ATOM 1436 N N . LEU A 1 196 ? 8.959 2.194 -29.954 1.00 96.00 196 LEU A N 1
ATOM 1437 C CA . LEU A 1 196 ? 7.617 1.605 -29.872 1.00 96.00 196 LEU A CA 1
ATOM 1438 C C . LEU A 1 196 ? 7.062 1.249 -31.261 1.00 96.00 196 LEU A C 1
ATOM 1440 O O . LEU A 1 196 ? 6.456 0.187 -31.423 1.00 96.00 196 LEU A O 1
ATOM 1444 N N . ALA A 1 197 ? 7.288 2.096 -32.271 1.00 95.81 197 ALA A N 1
ATOM 1445 C CA . ALA A 1 197 ? 6.900 1.829 -33.656 1.00 95.81 197 ALA A CA 1
ATOM 1446 C C . ALA A 1 197 ? 7.622 0.603 -34.246 1.00 95.81 197 ALA A C 1
ATOM 1448 O O . ALA A 1 197 ? 6.978 -0.236 -34.876 1.00 95.81 197 ALA A O 1
ATOM 1449 N N . GLU A 1 198 ? 8.931 0.478 -34.010 1.00 96.12 198 GLU A N 1
ATOM 1450 C CA . GLU A 1 198 ? 9.765 -0.624 -34.508 1.00 96.12 198 GLU A CA 1
ATOM 1451 C C . GLU A 1 198 ? 9.503 -1.953 -33.777 1.00 96.12 198 GLU A C 1
ATOM 1453 O O . GLU A 1 198 ? 9.288 -2.981 -34.420 1.00 96.12 198 GLU A O 1
ATOM 1458 N N . HIS A 1 199 ? 9.485 -1.940 -32.442 1.00 92.81 199 HIS A N 1
ATOM 1459 C CA . HIS A 1 199 ? 9.491 -3.157 -31.621 1.00 92.81 199 HIS A CA 1
ATOM 1460 C C . HIS A 1 199 ? 8.094 -3.638 -31.219 1.00 92.81 199 HIS A C 1
ATOM 1462 O O . HIS A 1 199 ? 7.866 -4.844 -31.119 1.00 92.81 199 HIS A O 1
ATOM 1468 N N . ASN A 1 200 ? 7.151 -2.711 -31.015 1.00 89.19 200 ASN A N 1
ATOM 1469 C CA . ASN A 1 200 ? 5.801 -3.004 -30.519 1.00 89.19 200 ASN A CA 1
ATOM 1470 C C . ASN A 1 200 ? 4.703 -2.636 -31.543 1.00 89.19 200 ASN A C 1
ATOM 1472 O O . ASN A 1 200 ? 3.519 -2.599 -31.202 1.00 89.19 200 ASN A O 1
ATOM 1476 N N . GLY A 1 201 ? 5.071 -2.327 -32.795 1.00 90.31 201 GLY A N 1
ATOM 1477 C CA . GLY A 1 201 ? 4.131 -1.951 -33.861 1.00 90.31 201 GLY A CA 1
ATOM 1478 C C . GLY A 1 201 ? 3.357 -0.652 -33.595 1.00 90.31 201 GLY A C 1
ATOM 1479 O O . GLY A 1 201 ? 2.245 -0.489 -34.093 1.00 90.31 201 GLY A O 1
ATOM 1480 N N . GLY A 1 202 ? 3.911 0.241 -32.770 1.00 89.19 202 GLY A N 1
ATOM 1481 C CA . GLY A 1 202 ? 3.286 1.489 -32.315 1.00 89.19 202 GLY A CA 1
ATOM 1482 C C . GLY A 1 202 ? 2.457 1.352 -31.033 1.00 89.19 202 GLY A C 1
ATOM 1483 O O . GLY A 1 202 ? 1.951 2.352 -30.526 1.00 89.19 202 GLY A O 1
ATOM 1484 N N . SER A 1 203 ? 2.320 0.141 -30.478 1.00 94.75 203 SER A N 1
ATOM 1485 C CA . SER A 1 203 ? 1.667 -0.071 -29.182 1.00 94.75 203 SER A CA 1
ATOM 1486 C C . SER A 1 203 ? 2.431 0.633 -28.059 1.00 94.75 203 SER A C 1
ATOM 1488 O O . SER A 1 203 ? 3.639 0.445 -27.922 1.00 94.75 203 SER A O 1
ATOM 1490 N N . ARG A 1 204 ? 1.710 1.364 -27.199 1.00 94.50 204 ARG A N 1
ATOM 1491 C CA . ARG A 1 204 ? 2.235 1.969 -25.959 1.00 94.50 204 ARG A CA 1
ATOM 1492 C C . ARG A 1 204 ? 2.567 0.957 -24.852 1.00 94.50 204 ARG A C 1
ATOM 1494 O O . ARG A 1 204 ? 3.053 1.346 -23.795 1.00 94.50 204 ARG A O 1
ATOM 1501 N N . ILE A 1 205 ? 2.310 -0.333 -25.075 1.00 94.94 205 ILE A N 1
ATOM 1502 C CA . ILE A 1 205 ? 2.624 -1.402 -24.121 1.00 94.94 205 ILE A CA 1
ATOM 1503 C C . ILE A 1 205 ? 3.967 -2.039 -24.498 1.00 94.94 205 ILE A C 1
ATOM 1505 O O . ILE A 1 205 ? 4.061 -2.711 -25.526 1.00 94.94 205 ILE A O 1
ATOM 1509 N N . ALA A 1 206 ? 4.978 -1.860 -23.648 1.00 95.06 206 ALA A N 1
ATOM 1510 C CA . ALA A 1 206 ? 6.265 -2.543 -23.721 1.00 95.06 206 ALA A CA 1
ATOM 1511 C C . ALA A 1 206 ? 6.259 -3.749 -22.769 1.00 95.06 206 ALA A C 1
ATOM 1513 O O . ALA A 1 206 ? 6.296 -3.593 -21.551 1.00 95.06 206 ALA A O 1
ATOM 1514 N N . GLU A 1 207 ? 6.179 -4.962 -23.318 1.00 94.00 207 GLU A N 1
ATOM 1515 C CA . GLU A 1 207 ? 5.982 -6.184 -22.526 1.00 94.00 207 GLU A CA 1
ATOM 1516 C C . GLU A 1 207 ? 7.124 -7.193 -22.702 1.00 94.00 207 GLU A C 1
ATOM 1518 O O . GLU A 1 207 ? 7.582 -7.429 -23.827 1.00 94.00 207 GLU A O 1
ATOM 1523 N N . GLY A 1 208 ? 7.563 -7.812 -21.600 1.00 95.12 208 GLY A N 1
ATOM 1524 C CA . GLY A 1 208 ? 8.548 -8.897 -21.604 1.00 95.12 208 GLY A CA 1
ATOM 1525 C C . GLY A 1 208 ? 9.949 -8.433 -22.000 1.00 95.12 208 GLY A C 1
ATOM 1526 O O . GLY A 1 208 ? 10.519 -8.960 -22.960 1.00 95.12 208 GLY A O 1
ATOM 1527 N N . ILE A 1 209 ? 10.484 -7.432 -21.299 1.00 96.62 209 ILE A N 1
ATOM 1528 C CA . ILE A 1 209 ? 11.817 -6.855 -21.542 1.00 96.62 209 ILE A CA 1
ATOM 1529 C C . ILE A 1 209 ? 12.752 -7.055 -20.344 1.00 96.62 209 ILE A C 1
ATOM 1531 O O . ILE A 1 209 ? 12.313 -7.145 -19.200 1.00 96.62 209 ILE A O 1
ATOM 1535 N N . GLU A 1 210 ? 14.045 -7.122 -20.622 1.00 97.19 210 GLU A N 1
ATOM 1536 C CA . GLU A 1 210 ? 15.130 -7.116 -19.643 1.00 97.19 210 GLU A CA 1
ATOM 1537 C C . GLU A 1 210 ? 16.066 -5.957 -20.009 1.00 97.19 210 GLU A C 1
ATOM 1539 O O . GLU A 1 210 ? 16.344 -5.766 -21.194 1.00 97.19 210 GLU A O 1
ATOM 1544 N N . VAL A 1 211 ? 16.510 -5.156 -19.041 1.00 95.31 211 VAL A N 1
ATOM 1545 C CA . VAL A 1 211 ? 17.396 -4.004 -19.282 1.00 95.31 211 VAL A CA 1
ATOM 1546 C C . VAL A 1 211 ? 18.568 -4.062 -18.309 1.00 95.31 211 VAL A C 1
ATOM 1548 O O . VAL A 1 211 ? 18.369 -3.940 -17.101 1.00 95.31 211 VAL A O 1
ATOM 1551 N N . THR A 1 212 ? 19.780 -4.232 -18.843 1.00 92.00 212 THR A N 1
ATOM 1552 C CA . THR A 1 212 ? 21.035 -3.990 -18.116 1.00 92.00 212 THR A CA 1
ATOM 1553 C C . THR A 1 212 ? 21.409 -2.522 -18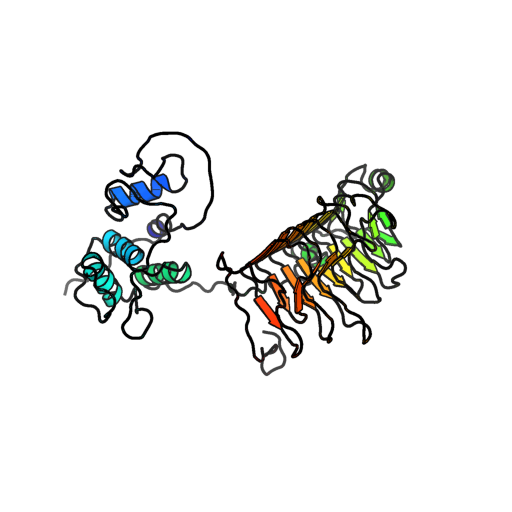.239 1.00 92.00 212 THR A C 1
ATOM 1555 O O . THR A 1 212 ? 21.536 -2.034 -19.364 1.00 92.00 212 THR A O 1
ATOM 1558 N N . GLY A 1 213 ? 21.598 -1.837 -17.113 1.00 88.56 213 GLY A N 1
ATOM 1559 C CA . GLY A 1 213 ? 21.829 -0.391 -17.099 1.00 88.56 213 GLY A CA 1
ATOM 1560 C C . GLY A 1 213 ? 20.520 0.403 -17.139 1.00 88.56 213 GLY A C 1
ATOM 1561 O O . GLY A 1 213 ? 19.488 -0.048 -16.637 1.00 88.56 213 GLY A O 1
ATOM 1562 N N . GLY A 1 214 ? 20.563 1.605 -17.711 1.00 88.19 214 GLY A N 1
ATOM 1563 C CA . GLY A 1 214 ? 19.516 2.610 -17.531 1.00 88.19 214 GLY A CA 1
ATOM 1564 C C . GLY A 1 214 ? 18.300 2.455 -18.449 1.00 88.19 214 GLY A C 1
ATOM 1565 O O . GLY A 1 214 ? 18.432 2.325 -19.667 1.00 88.19 214 GLY A O 1
ATOM 1566 N N . LEU A 1 215 ? 17.094 2.563 -17.882 1.00 92.62 215 LEU A N 1
ATOM 1567 C CA . LEU A 1 215 ? 15.833 2.660 -18.623 1.00 92.62 215 LEU A CA 1
ATOM 1568 C C . LEU A 1 215 ? 15.266 4.087 -18.574 1.00 92.62 215 LEU A C 1
ATOM 1570 O O . LEU A 1 215 ? 14.757 4.541 -17.548 1.00 92.62 215 LEU A O 1
ATOM 1574 N N . HIS A 1 216 ? 15.275 4.771 -19.714 1.00 90.81 216 HIS A N 1
ATOM 1575 C CA . HIS A 1 216 ? 14.574 6.035 -19.927 1.00 90.81 216 HIS A CA 1
ATOM 1576 C C . HIS A 1 216 ? 13.268 5.825 -20.703 1.00 90.81 216 HIS A C 1
ATOM 1578 O O . HIS A 1 216 ? 13.153 4.934 -21.547 1.00 90.81 216 HIS A O 1
ATOM 1584 N N . VAL A 1 217 ? 12.259 6.644 -20.415 1.00 91.62 217 VAL A N 1
ATOM 1585 C CA . VAL A 1 217 ? 10.963 6.628 -21.102 1.00 91.62 217 VAL A CA 1
ATOM 1586 C C . VAL A 1 217 ? 10.631 8.039 -21.569 1.00 91.62 217 VAL A C 1
ATOM 1588 O O . VAL A 1 217 ? 10.181 8.875 -20.788 1.00 91.62 217 VAL A O 1
ATOM 1591 N N . SER A 1 218 ? 10.859 8.290 -22.858 1.00 88.19 218 SER A N 1
ATOM 1592 C CA . SER A 1 218 ? 10.655 9.588 -23.511 1.00 88.19 218 SER A CA 1
ATOM 1593 C C . SER A 1 218 ? 9.356 9.689 -24.327 1.00 88.19 218 SER A C 1
ATOM 1595 O O . SER A 1 218 ? 9.015 10.773 -24.800 1.00 88.19 218 SER A O 1
ATOM 1597 N N . ALA A 1 219 ? 8.618 8.585 -24.498 1.00 89.44 219 ALA A N 1
ATOM 1598 C CA . ALA A 1 219 ? 7.315 8.543 -25.170 1.00 89.44 219 ALA A CA 1
ATOM 1599 C C . ALA A 1 219 ? 6.122 8.694 -24.208 1.00 89.44 219 ALA A C 1
ATOM 1601 O O . ALA A 1 219 ? 6.218 8.361 -23.026 1.00 89.44 219 ALA A O 1
ATOM 1602 N N . ASP A 1 220 ? 4.992 9.176 -24.730 1.00 87.94 220 ASP A N 1
ATOM 1603 C CA . ASP A 1 220 ? 3.764 9.442 -23.964 1.00 87.94 220 ASP A CA 1
ATOM 1604 C C . ASP A 1 220 ? 2.928 8.171 -23.706 1.00 87.94 220 ASP A C 1
ATOM 1606 O O . ASP A 1 220 ? 2.886 7.269 -24.551 1.00 87.94 220 ASP A O 1
ATOM 1610 N N . ASP A 1 221 ? 2.194 8.139 -22.586 1.00 89.94 221 ASP A N 1
ATOM 1611 C CA . ASP A 1 221 ? 1.211 7.106 -22.194 1.00 89.94 221 ASP A CA 1
ATOM 1612 C C . ASP A 1 221 ? 1.753 5.657 -22.126 1.00 89.94 221 ASP A C 1
ATOM 1614 O O . ASP A 1 221 ? 1.050 4.684 -22.432 1.00 89.94 221 ASP A O 1
ATOM 1618 N N . VAL A 1 222 ? 3.023 5.477 -21.753 1.00 94.75 222 VAL A N 1
ATOM 1619 C CA . VAL A 1 222 ? 3.708 4.175 -21.807 1.00 94.75 222 VAL A CA 1
ATOM 1620 C C . VAL A 1 222 ? 3.314 3.263 -20.642 1.00 94.75 222 VAL A C 1
ATOM 1622 O O . VAL A 1 222 ? 3.381 3.629 -19.471 1.00 94.75 222 VAL A O 1
ATOM 1625 N N . THR A 1 223 ? 2.978 2.010 -20.959 1.00 97.06 223 THR A N 1
ATOM 1626 C CA . THR A 1 223 ? 2.837 0.931 -19.969 1.00 97.06 223 THR A CA 1
ATOM 1627 C C . THR A 1 223 ? 3.937 -0.110 -20.155 1.00 97.06 223 THR A C 1
ATOM 1629 O O . THR A 1 223 ? 4.020 -0.741 -21.207 1.00 97.06 223 THR A O 1
ATOM 1632 N N . ILE A 1 224 ? 4.743 -0.346 -19.123 1.00 97.88 224 ILE A N 1
ATOM 1633 C CA . ILE A 1 224 ? 5.761 -1.399 -19.088 1.00 97.88 224 ILE A CA 1
ATOM 1634 C C . ILE A 1 224 ? 5.233 -2.576 -18.268 1.00 97.88 224 ILE A C 1
ATOM 1636 O O . ILE A 1 224 ? 4.736 -2.397 -17.153 1.00 97.88 224 ILE A O 1
ATOM 1640 N N . ARG A 1 225 ? 5.328 -3.786 -18.829 1.00 95.81 225 ARG A N 1
ATOM 1641 C CA . ARG A 1 225 ? 4.823 -5.025 -18.223 1.00 95.81 225 ARG A CA 1
ATOM 1642 C C . ARG A 1 225 ? 5.849 -6.136 -18.204 1.00 95.81 225 ARG A C 1
ATOM 1644 O O . ARG A 1 225 ? 6.553 -6.348 -19.193 1.00 95.81 225 ARG A O 1
ATOM 1651 N N . TYR A 1 226 ? 5.833 -6.912 -17.120 1.00 95.94 226 TYR A N 1
ATOM 1652 C CA . TYR A 1 226 ? 6.610 -8.148 -16.994 1.00 95.94 226 TYR A CA 1
ATOM 1653 C C . TYR A 1 226 ? 8.085 -7.917 -17.355 1.00 95.94 226 TYR A C 1
ATOM 1655 O O . TYR A 1 226 ? 8.651 -8.603 -18.208 1.00 95.94 226 TYR A O 1
ATOM 1663 N N . ALA A 1 227 ? 8.673 -6.888 -16.746 1.00 97.62 227 ALA A N 1
ATOM 1664 C CA . ALA A 1 227 ? 10.018 -6.427 -17.051 1.00 97.62 227 ALA A CA 1
ATOM 1665 C C . ALA A 1 227 ? 10.970 -6.637 -15.872 1.00 97.62 227 ALA A C 1
ATOM 1667 O O . ALA A 1 227 ? 10.551 -6.587 -14.714 1.00 97.62 227 ALA A O 1
ATOM 1668 N N . TRP A 1 228 ? 12.248 -6.834 -16.183 1.00 96.56 228 TRP A N 1
ATOM 1669 C CA . TRP A 1 228 ? 13.338 -6.806 -15.211 1.00 96.56 228 TRP A CA 1
ATOM 1670 C C . TRP A 1 228 ? 14.327 -5.720 -15.631 1.00 96.56 228 TRP A C 1
ATOM 1672 O O . TRP A 1 228 ? 14.917 -5.802 -16.703 1.00 96.56 228 TRP A O 1
ATOM 1682 N N . ILE A 1 229 ? 14.484 -4.689 -14.812 1.00 95.50 229 ILE A N 1
ATOM 1683 C CA . ILE A 1 229 ? 15.549 -3.700 -14.953 1.00 95.50 229 ILE A CA 1
ATOM 1684 C C . ILE A 1 229 ? 16.561 -3.998 -13.858 1.00 95.50 229 ILE A C 1
ATOM 1686 O O . ILE A 1 229 ? 16.167 -4.184 -12.705 1.00 95.50 229 ILE A O 1
ATOM 1690 N N . HIS A 1 230 ? 17.841 -4.055 -14.207 1.00 91.50 230 HIS A N 1
ATOM 1691 C CA . HIS A 1 230 ? 18.912 -4.110 -13.223 1.00 91.50 230 HIS A CA 1
ATOM 1692 C C . HIS A 1 230 ? 20.051 -3.145 -13.579 1.00 91.50 230 HIS A C 1
ATOM 1694 O O . HIS A 1 230 ? 20.717 -3.285 -14.608 1.00 91.50 230 HIS A O 1
ATOM 1700 N N . ASP A 1 231 ? 20.255 -2.161 -12.706 1.00 83.50 231 ASP A N 1
ATOM 1701 C CA . ASP A 1 231 ? 21.344 -1.191 -12.769 1.00 83.50 231 ASP A CA 1
ATOM 1702 C C . ASP A 1 231 ? 22.357 -1.528 -11.670 1.00 83.50 231 ASP A C 1
ATOM 1704 O O . ASP A 1 231 ? 22.051 -1.509 -10.478 1.00 83.50 231 ASP A O 1
ATOM 1708 N N . TYR A 1 232 ? 23.574 -1.860 -12.095 1.00 71.94 232 TYR A N 1
ATOM 1709 C CA . TYR A 1 232 ? 24.701 -2.141 -11.210 1.00 71.94 232 TYR A CA 1
ATOM 1710 C C . TYR A 1 232 ? 25.938 -1.293 -11.561 1.00 71.94 232 TYR A C 1
ATOM 1712 O O . TYR A 1 232 ? 27.032 -1.594 -11.079 1.00 71.94 232 TYR A O 1
ATOM 1720 N N . ASP A 1 233 ? 25.793 -0.262 -12.405 1.00 68.75 233 ASP A N 1
ATOM 1721 C CA . ASP A 1 233 ? 26.867 0.695 -12.720 1.00 68.75 233 ASP A CA 1
ATOM 1722 C C . ASP A 1 233 ? 26.548 2.134 -12.290 1.00 68.75 233 ASP A C 1
ATOM 1724 O O . ASP A 1 233 ? 27.468 2.900 -11.992 1.00 68.75 233 ASP A O 1
ATOM 1728 N N . GLY A 1 234 ? 25.265 2.475 -12.166 1.00 63.69 234 GLY A N 1
ATOM 1729 C CA . GLY A 1 234 ? 24.780 3.707 -11.564 1.00 63.69 234 GLY A CA 1
ATOM 1730 C C . GLY A 1 234 ? 24.990 4.956 -12.416 1.00 63.69 234 GLY A C 1
ATOM 1731 O O . GLY A 1 234 ? 24.856 6.075 -11.916 1.00 63.69 234 GLY A O 1
ATOM 1732 N N . THR A 1 235 ? 25.347 4.805 -13.693 1.00 62.34 235 THR A N 1
ATOM 1733 C CA . THR A 1 235 ? 25.862 5.908 -14.522 1.00 62.34 235 THR A CA 1
ATOM 1734 C C . THR A 1 235 ? 24.875 7.050 -14.785 1.00 62.34 235 THR A C 1
ATOM 1736 O O . THR A 1 235 ? 25.317 8.145 -15.140 1.00 62.34 235 THR A O 1
ATOM 1739 N N . LEU A 1 236 ? 23.568 6.841 -14.582 1.00 60.72 236 LEU A N 1
ATOM 1740 C CA . LEU A 1 236 ? 22.524 7.858 -14.782 1.00 60.72 236 LEU A CA 1
ATOM 1741 C C . LEU A 1 236 ? 21.983 8.492 -13.486 1.00 60.72 236 LEU A C 1
ATOM 1743 O O . LEU A 1 236 ? 21.177 9.418 -13.561 1.00 60.72 236 LEU A O 1
ATOM 1747 N N . GLY A 1 237 ? 22.376 8.007 -12.301 1.00 73.12 237 GLY A N 1
ATOM 1748 C CA . GLY A 1 237 ? 21.769 8.406 -11.018 1.00 73.12 237 GLY A CA 1
ATOM 1749 C C . GLY A 1 237 ? 20.421 7.729 -10.708 1.00 73.12 237 GLY A C 1
ATOM 1750 O O . GLY A 1 237 ? 19.980 7.728 -9.558 1.00 73.12 237 GLY A O 1
ATOM 1751 N N . TYR A 1 238 ? 19.782 7.115 -11.708 1.00 84.62 238 TYR A N 1
ATOM 1752 C CA . TYR A 1 238 ? 18.539 6.356 -11.575 1.00 84.62 238 TYR A CA 1
ATOM 1753 C C . TYR A 1 238 ? 18.494 5.157 -12.531 1.00 84.62 238 TYR A C 1
ATOM 1755 O O . TYR A 1 238 ? 18.932 5.259 -13.677 1.00 84.62 238 TYR A O 1
ATOM 1763 N N . ALA A 1 239 ? 17.901 4.045 -12.087 1.00 89.75 239 ALA A N 1
ATOM 1764 C CA . ALA A 1 239 ? 17.744 2.845 -12.915 1.00 89.75 239 ALA A CA 1
ATOM 1765 C C . ALA A 1 239 ? 16.560 2.950 -13.899 1.00 89.75 239 ALA A C 1
ATOM 1767 O O . ALA A 1 239 ? 16.648 2.475 -15.031 1.00 89.75 239 ALA A O 1
ATOM 1768 N N . VAL A 1 240 ? 15.457 3.594 -13.493 1.00 92.19 240 VAL A N 1
ATOM 1769 C CA . VAL A 1 240 ? 14.279 3.859 -14.340 1.00 92.19 240 VAL A CA 1
ATOM 1770 C C . VAL A 1 240 ? 13.834 5.316 -14.217 1.00 92.19 240 VAL A C 1
ATOM 1772 O O . VAL A 1 240 ? 13.723 5.832 -13.104 1.00 92.19 240 VAL A O 1
ATOM 1775 N N . SER A 1 241 ? 13.530 5.972 -15.343 1.00 88.81 241 SER A N 1
ATOM 1776 C CA . SER A 1 241 ? 13.055 7.361 -15.350 1.00 88.81 241 SER A CA 1
ATOM 1777 C C . SER A 1 241 ? 12.128 7.734 -16.512 1.00 88.81 241 SER A C 1
ATOM 1779 O O . SER A 1 241 ? 12.391 7.385 -17.662 1.00 88.81 241 SER A O 1
ATOM 1781 N N . ASN A 1 242 ? 11.079 8.516 -16.216 1.00 87.50 242 ASN A N 1
ATOM 1782 C CA . ASN A 1 242 ? 10.278 9.277 -17.195 1.00 87.50 242 ASN A CA 1
ATOM 1783 C C . ASN A 1 242 ? 10.538 10.798 -17.132 1.00 87.50 242 ASN A C 1
ATOM 1785 O O . ASN A 1 242 ? 9.746 11.603 -17.626 1.00 87.50 242 ASN A O 1
ATOM 1789 N N .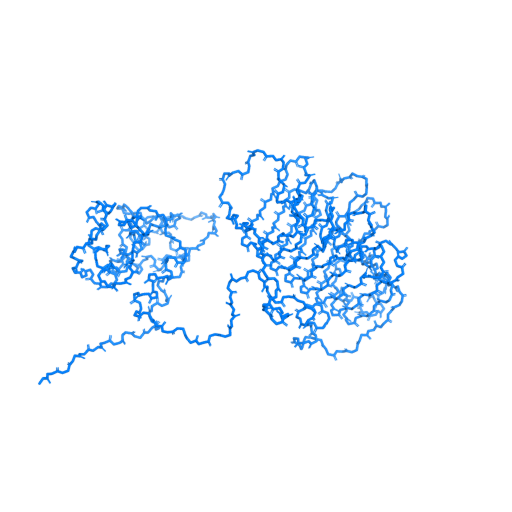 VAL A 1 243 ? 11.634 11.212 -16.490 1.00 75.00 243 VAL A N 1
ATOM 1790 C CA . VAL A 1 243 ? 12.039 12.616 -16.384 1.00 75.00 243 VAL A CA 1
ATOM 1791 C C . VAL A 1 243 ? 12.640 13.062 -17.716 1.00 75.00 243 VAL A C 1
ATOM 1793 O O . VAL A 1 243 ? 13.713 12.596 -18.104 1.00 75.00 243 VAL A O 1
ATOM 1796 N N . 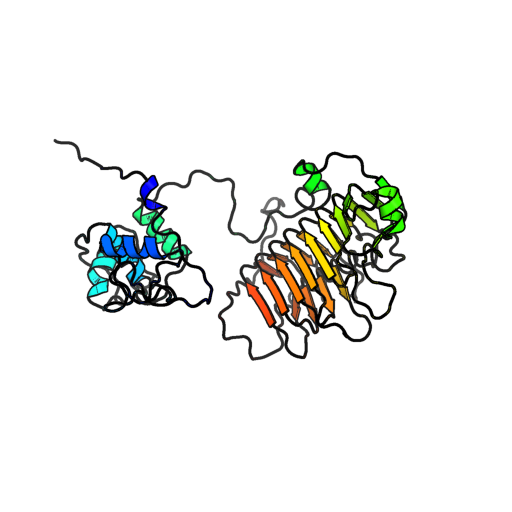ALA A 1 244 ? 11.993 13.998 -18.412 1.00 58.31 244 ALA A N 1
ATOM 1797 C CA . ALA A 1 244 ? 12.640 14.718 -19.506 1.00 58.31 244 ALA A CA 1
ATOM 1798 C C . ALA A 1 244 ? 13.860 15.491 -18.958 1.00 58.31 244 ALA A C 1
ATOM 1800 O O . ALA A 1 244 ? 13.791 16.116 -17.903 1.00 58.31 244 ALA A O 1
ATOM 1801 N N . SER A 1 245 ? 14.995 15.403 -19.654 1.00 52.38 245 SER A N 1
ATOM 1802 C CA . SER A 1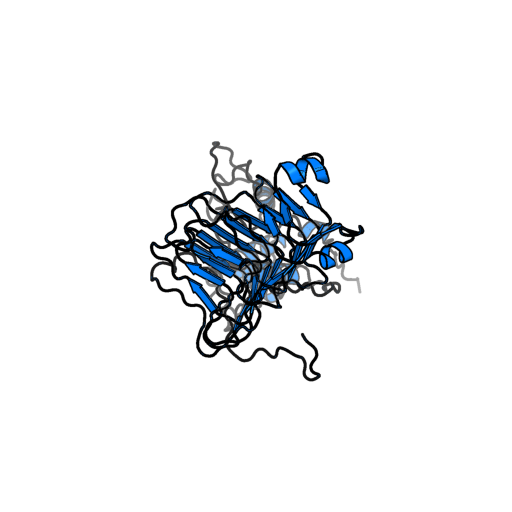 245 ? 16.333 15.761 -19.157 1.00 52.38 245 SER A CA 1
ATOM 1803 C C . SER A 1 245 ? 16.429 17.102 -18.402 1.00 52.38 245 SER A C 1
ATOM 1805 O O . SER A 1 245 ? 16.434 18.151 -19.048 1.00 52.38 245 SER A O 1
ATOM 1807 N N . GLN A 1 246 ? 16.603 17.051 -17.069 1.00 47.81 246 GLN A N 1
ATOM 1808 C CA . GLN A 1 246 ? 17.074 18.153 -16.197 1.00 47.81 246 GLN A CA 1
ATOM 1809 C C . GLN A 1 246 ? 16.537 19.549 -16.601 1.00 47.81 246 GLN A C 1
ATOM 1811 O O . GLN A 1 246 ? 17.295 20.492 -16.840 1.00 47.81 246 GLN A O 1
ATOM 1816 N N . GLY A 1 247 ? 15.212 19.670 -16.719 1.00 45.50 247 GLY A N 1
ATOM 1817 C CA . GLY A 1 247 ? 14.526 20.888 -17.150 1.00 45.50 247 GLY A CA 1
ATOM 1818 C C . GLY A 1 247 ? 13.014 20.806 -16.931 1.00 45.50 247 GLY A C 1
ATOM 1819 O O . GLY A 1 247 ? 12.460 19.722 -16.769 1.00 45.50 247 GLY A O 1
ATOM 1820 N N . GLU A 1 248 ? 12.347 21.959 -16.885 1.00 43.03 248 GLU A N 1
ATOM 1821 C CA . GLU A 1 248 ? 10.925 22.055 -16.537 1.00 43.03 248 GLU A CA 1
ATOM 1822 C C . GLU A 1 248 ? 10.006 21.437 -17.606 1.00 43.03 248 GLU A C 1
ATOM 1824 O O . GLU A 1 248 ? 9.968 21.888 -18.753 1.00 43.03 248 GLU A O 1
ATOM 1829 N N . GLY A 1 249 ? 9.202 20.452 -17.205 1.00 50.62 249 GLY A N 1
ATOM 1830 C CA . GLY A 1 249 ? 8.131 19.869 -18.011 1.00 50.62 249 GLY A CA 1
ATOM 1831 C C . GLY A 1 249 ? 7.411 18.760 -17.245 1.00 50.62 249 GLY A C 1
ATOM 1832 O O . GLY A 1 249 ? 8.022 18.095 -16.415 1.00 50.62 249 GLY A O 1
ATOM 1833 N N . HIS A 1 250 ? 6.119 18.550 -17.511 1.00 55.31 250 HIS A N 1
ATOM 1834 C CA . HIS A 1 250 ? 5.408 17.389 -16.969 1.00 55.31 250 HIS A CA 1
ATOM 1835 C C . HIS A 1 250 ? 6.024 16.109 -17.553 1.00 55.31 250 HIS A C 1
ATOM 1837 O O . HIS A 1 250 ? 6.063 15.965 -18.774 1.00 55.31 250 HIS A O 1
ATOM 1843 N N . GLY A 1 251 ? 6.507 15.200 -16.703 1.00 61.41 251 GLY A N 1
ATOM 1844 C CA . GLY A 1 251 ? 6.972 13.885 -17.148 1.00 61.41 251 GLY A CA 1
ATOM 1845 C C . GLY A 1 251 ? 5.809 13.002 -17.607 1.00 61.41 251 GLY A C 1
ATOM 1846 O O . GLY A 1 251 ? 4.723 13.050 -17.032 1.00 61.41 251 GLY A O 1
ATOM 1847 N N . ASN A 1 252 ? 6.054 12.203 -18.640 1.00 76.69 252 ASN A N 1
ATOM 1848 C CA . ASN A 1 252 ? 5.045 11.430 -19.364 1.00 76.69 252 ASN A CA 1
ATOM 1849 C C . ASN A 1 252 ? 4.389 10.351 -18.486 1.00 76.69 252 ASN A C 1
ATOM 1851 O O . ASN A 1 252 ? 5.107 9.628 -17.797 1.00 76.69 252 ASN A O 1
ATOM 1855 N N . ASP A 1 253 ? 3.067 10.166 -18.565 1.00 87.00 253 ASP A N 1
ATOM 1856 C CA . ASP A 1 253 ? 2.331 9.150 -17.792 1.00 87.00 253 ASP A CA 1
ATOM 1857 C C . ASP A 1 253 ? 2.923 7.735 -17.985 1.00 87.00 253 ASP A C 1
ATOM 1859 O O . ASP A 1 253 ? 2.715 7.083 -19.012 1.00 87.00 253 ASP A O 1
ATOM 1863 N N . LEU A 1 254 ? 3.659 7.247 -16.974 1.00 93.69 254 LEU A N 1
ATOM 1864 C CA . LEU A 1 254 ? 4.344 5.949 -16.994 1.00 93.69 254 LEU A CA 1
ATOM 1865 C C . LEU A 1 254 ? 3.671 4.950 -16.048 1.00 93.69 254 LEU A C 1
ATOM 1867 O O . LEU A 1 254 ? 3.619 5.135 -14.830 1.00 93.69 254 LEU A O 1
ATOM 1871 N N . ARG A 1 255 ? 3.202 3.829 -16.598 1.00 97.44 255 ARG A N 1
ATOM 1872 C CA . ARG A 1 255 ? 2.613 2.725 -15.834 1.00 97.44 255 ARG A CA 1
ATOM 1873 C C . ARG A 1 255 ? 3.561 1.524 -15.783 1.00 97.44 255 ARG A C 1
ATOM 1875 O O . ARG A 1 255 ? 3.885 0.962 -16.822 1.00 97.44 255 ARG A O 1
ATOM 1882 N N . LEU A 1 256 ? 3.962 1.093 -14.589 1.00 98.19 256 LEU A N 1
ATOM 1883 C CA . LEU A 1 256 ? 4.769 -0.111 -14.360 1.00 98.19 256 LEU A CA 1
ATOM 1884 C C . LEU A 1 256 ? 3.896 -1.202 -13.724 1.00 98.19 256 LEU A C 1
ATOM 1886 O O . LEU A 1 256 ? 3.435 -1.024 -12.597 1.00 98.19 256 LEU A O 1
ATOM 1890 N N . GLU A 1 257 ? 3.683 -2.330 -14.408 1.00 97.12 257 GLU A N 1
ATOM 1891 C CA . GLU A 1 257 ? 2.910 -3.465 -13.870 1.00 97.12 257 GLU A CA 1
ATOM 1892 C C . GLU A 1 257 ? 3.741 -4.751 -13.831 1.00 97.12 257 GLU A C 1
ATOM 1894 O O . GLU A 1 257 ? 4.205 -5.229 -14.871 1.00 97.12 257 GLU A O 1
ATOM 1899 N N . TRP A 1 258 ? 3.892 -5.339 -12.640 1.00 96.31 258 TRP A N 1
ATOM 1900 C CA . TRP A 1 258 ? 4.732 -6.526 -12.419 1.00 96.31 258 TRP A CA 1
ATOM 1901 C C . TRP A 1 258 ? 6.162 -6.354 -12.961 1.00 96.31 258 TRP A C 1
ATOM 1903 O O . TRP A 1 258 ? 6.702 -7.212 -13.666 1.00 96.31 258 TRP A O 1
ATOM 1913 N N . VAL A 1 259 ? 6.765 -5.209 -12.653 1.00 98.19 259 VAL A N 1
ATOM 1914 C CA . VAL A 1 259 ? 8.154 -4.888 -12.994 1.00 98.19 259 VAL A CA 1
ATOM 1915 C C . VAL A 1 259 ? 9.032 -5.147 -11.774 1.00 98.19 259 VAL A C 1
ATOM 1917 O O . VAL A 1 259 ? 8.650 -4.780 -10.666 1.00 98.19 259 VAL A O 1
ATOM 1920 N N . THR A 1 260 ? 10.191 -5.773 -11.959 1.00 97.31 260 THR A N 1
ATOM 1921 C CA . THR A 1 260 ? 11.268 -5.755 -10.959 1.00 97.31 260 THR A CA 1
ATOM 1922 C C . THR A 1 260 ? 12.295 -4.713 -11.387 1.00 97.31 260 THR A C 1
ATOM 1924 O O . THR A 1 260 ? 12.793 -4.784 -12.510 1.00 97.31 260 THR A O 1
ATOM 1927 N N . ILE A 1 261 ? 12.606 -3.758 -10.511 1.00 95.56 261 ILE A N 1
ATOM 1928 C CA . ILE A 1 261 ? 13.751 -2.853 -10.652 1.00 95.56 261 ILE A CA 1
ATOM 1929 C C . ILE A 1 261 ? 14.744 -3.193 -9.547 1.00 95.56 261 ILE A C 1
ATOM 1931 O O . ILE A 1 261 ? 14.395 -3.095 -8.372 1.00 95.56 261 ILE A O 1
ATOM 1935 N N . ASP A 1 262 ? 15.964 -3.566 -9.918 1.00 92.69 262 ASP A N 1
ATOM 1936 C CA . ASP A 1 262 ? 17.060 -3.830 -8.989 1.00 92.69 262 ASP A CA 1
ATOM 1937 C C . ASP A 1 262 ? 18.214 -2.844 -9.216 1.00 92.69 262 ASP A C 1
ATOM 1939 O O . ASP A 1 262 ? 18.973 -2.971 -10.174 1.00 92.69 262 ASP A O 1
ATOM 1943 N N . ALA A 1 263 ? 18.320 -1.846 -8.340 1.00 88.88 263 ALA A N 1
ATOM 1944 C CA . ALA A 1 263 ? 19.410 -0.873 -8.283 1.00 88.88 263 ALA A CA 1
ATOM 1945 C C . ALA A 1 263 ? 20.296 -1.097 -7.040 1.00 88.88 263 ALA A C 1
ATOM 1947 O O . ALA A 1 263 ? 20.858 -0.161 -6.483 1.00 88.88 263 ALA A O 1
ATOM 1948 N N . SER A 1 264 ? 20.377 -2.332 -6.529 1.00 81.38 264 SER A N 1
ATOM 1949 C CA . SER A 1 264 ? 21.045 -2.627 -5.249 1.00 81.38 264 SER A CA 1
ATOM 1950 C C . SER A 1 264 ? 22.575 -2.533 -5.256 1.00 81.38 264 SER A C 1
ATOM 1952 O O . SER A 1 264 ? 23.195 -2.594 -4.194 1.00 81.38 264 SER A O 1
ATOM 1954 N N . GLY A 1 265 ? 23.205 -2.415 -6.428 1.00 72.94 265 GLY A N 1
ATOM 1955 C CA . GLY A 1 265 ? 24.666 -2.425 -6.569 1.00 72.94 265 GLY A CA 1
ATOM 1956 C C . GLY A 1 265 ? 25.349 -1.060 -6.427 1.00 72.94 265 GLY A C 1
ATOM 1957 O O . GLY A 1 265 ? 26.575 -0.992 -6.535 1.00 72.94 265 GLY A O 1
ATOM 1958 N N . THR A 1 266 ? 24.581 0.017 -6.254 1.00 69.50 266 THR A N 1
ATOM 1959 C CA . THR A 1 266 ? 24.955 1.384 -6.656 1.00 69.50 266 THR A CA 1
ATOM 1960 C C . THR A 1 266 ? 24.476 2.451 -5.665 1.00 69.50 266 THR A C 1
ATOM 1962 O O . THR A 1 266 ? 23.555 2.227 -4.887 1.00 69.50 266 THR A O 1
ATOM 1965 N N . ASP A 1 267 ? 25.060 3.653 -5.729 1.00 75.75 267 ASP A N 1
ATOM 1966 C CA . ASP A 1 267 ? 24.495 4.873 -5.118 1.00 75.75 267 ASP A CA 1
ATOM 1967 C C . ASP A 1 267 ? 23.483 5.495 -6.103 1.00 75.75 267 ASP A C 1
ATOM 1969 O O . ASP A 1 267 ? 23.702 6.582 -6.638 1.00 75.75 267 ASP A O 1
ATOM 1973 N N . THR A 1 268 ? 22.441 4.731 -6.470 1.00 77.88 268 THR A N 1
ATOM 1974 C CA . THR A 1 268 ? 21.377 5.187 -7.383 1.00 77.88 268 THR A CA 1
ATOM 1975 C C . THR A 1 268 ? 19.972 4.858 -6.904 1.00 77.88 268 THR A C 1
ATOM 1977 O O . THR A 1 268 ? 19.715 3.898 -6.168 1.00 77.88 268 THR A O 1
ATOM 1980 N N . LYS A 1 269 ? 19.042 5.697 -7.363 1.00 85.81 269 LYS A N 1
ATOM 1981 C CA . LYS A 1 269 ? 17.610 5.607 -7.087 1.00 85.81 269 LYS A CA 1
ATOM 1982 C C . LYS A 1 269 ? 16.981 4.583 -8.033 1.00 85.81 269 LYS A C 1
ATOM 1984 O O . LYS A 1 269 ? 17.199 4.656 -9.242 1.00 85.81 269 LYS A O 1
ATOM 1989 N N . ALA A 1 270 ? 16.173 3.641 -7.548 1.00 90.62 270 ALA A N 1
ATOM 1990 C CA . ALA A 1 270 ? 15.597 2.636 -8.452 1.00 90.62 270 ALA A CA 1
ATOM 1991 C C . ALA A 1 270 ? 14.600 3.260 -9.448 1.00 90.62 270 ALA A C 1
ATOM 1993 O O . ALA A 1 270 ? 14.622 2.940 -10.637 1.00 90.62 270 ALA A O 1
ATOM 1994 N N . PHE A 1 271 ? 13.768 4.202 -9.000 1.00 91.94 271 PHE A N 1
ATOM 1995 C CA . PHE A 1 271 ? 12.838 4.929 -9.867 1.00 91.94 271 PHE A CA 1
ATOM 1996 C C . PHE A 1 271 ? 12.858 6.439 -9.604 1.00 91.94 271 PHE A C 1
ATOM 1998 O O . PHE A 1 271 ? 12.728 6.862 -8.454 1.00 91.94 271 PHE A O 1
ATOM 2005 N N . ALA A 1 272 ? 12.921 7.243 -10.669 1.00 88.00 272 ALA A N 1
ATOM 2006 C CA . ALA A 1 272 ? 12.719 8.692 -10.631 1.00 88.00 272 ALA A CA 1
ATOM 2007 C C . ALA A 1 272 ? 11.588 9.122 -11.585 1.00 88.00 272 ALA A C 1
ATOM 2009 O O . ALA A 1 272 ? 11.591 8.732 -12.752 1.00 88.00 272 ALA A O 1
ATOM 2010 N N . GLY A 1 273 ? 10.624 9.942 -11.146 1.00 84.75 273 GLY A N 1
ATOM 2011 C CA . GLY A 1 273 ? 9.548 10.348 -12.061 1.00 84.75 273 GLY A CA 1
ATOM 2012 C C . GLY A 1 273 ? 8.501 11.342 -11.565 1.00 84.75 273 GLY A C 1
ATOM 2013 O O . GLY A 1 273 ? 8.416 11.632 -10.374 1.00 84.75 273 GLY A O 1
ATOM 2014 N N . TRP A 1 274 ? 7.701 11.846 -12.516 1.00 80.81 274 TRP A N 1
ATOM 2015 C CA . TRP A 1 274 ? 6.663 12.874 -12.306 1.00 80.81 274 TRP A CA 1
ATOM 2016 C C . TRP A 1 274 ? 5.257 12.255 -12.235 1.00 80.81 274 TRP A C 1
ATOM 2018 O O . TRP A 1 274 ? 4.715 12.098 -11.146 1.00 80.81 274 TRP A O 1
ATOM 2028 N N . ASN A 1 275 ? 4.687 11.856 -13.381 1.00 87.12 275 ASN A N 1
ATOM 2029 C CA . ASN A 1 275 ? 3.401 11.158 -13.462 1.00 87.12 275 ASN A CA 1
ATOM 2030 C C . ASN A 1 275 ? 3.629 9.651 -13.562 1.00 87.12 275 ASN A C 1
ATOM 2032 O O . ASN A 1 275 ? 4.194 9.176 -14.549 1.00 87.12 275 ASN A O 1
ATOM 2036 N N . PHE A 1 276 ? 3.199 8.877 -12.566 1.00 91.75 276 PHE A N 1
ATOM 2037 C CA . PHE A 1 276 ? 3.408 7.432 -12.590 1.00 91.75 276 PHE A CA 1
ATOM 2038 C C . PHE A 1 276 ? 2.341 6.603 -11.872 1.00 91.75 276 PHE A C 1
ATOM 2040 O O . PHE A 1 276 ? 1.651 7.032 -10.947 1.00 91.75 276 PHE A O 1
ATOM 2047 N N . THR A 1 277 ? 2.218 5.347 -12.300 1.00 95.44 277 THR A N 1
ATOM 2048 C CA . THR A 1 277 ? 1.452 4.308 -11.605 1.00 95.44 277 THR A CA 1
ATOM 2049 C C . THR A 1 277 ? 2.268 3.025 -11.527 1.00 95.44 277 THR A C 1
ATOM 2051 O O . THR A 1 277 ? 2.508 2.383 -12.545 1.00 95.44 277 THR A O 1
ATOM 2054 N N . ILE A 1 278 ? 2.662 2.627 -10.321 1.00 97.50 278 ILE A N 1
ATOM 2055 C CA . ILE A 1 278 ? 3.415 1.403 -10.042 1.00 97.50 278 ILE A CA 1
ATOM 2056 C C . ILE A 1 278 ? 2.469 0.401 -9.368 1.00 97.50 278 ILE A C 1
ATOM 2058 O O . ILE A 1 278 ? 1.892 0.683 -8.316 1.00 97.50 278 ILE A O 1
ATOM 2062 N N . HIS A 1 279 ? 2.276 -0.761 -9.997 1.00 95.81 279 HIS A N 1
ATOM 2063 C CA . HIS A 1 279 ? 1.318 -1.784 -9.573 1.00 95.81 279 HIS A CA 1
ATOM 2064 C C . HIS A 1 279 ? 1.947 -3.179 -9.551 1.00 95.81 279 HIS A C 1
ATOM 2066 O O . HIS A 1 279 ? 2.467 -3.648 -10.563 1.00 95.81 279 HIS A O 1
ATOM 2072 N N . ARG A 1 280 ? 1.865 -3.872 -8.407 1.00 94.19 280 ARG A N 1
ATOM 2073 C CA . ARG A 1 280 ? 2.382 -5.250 -8.231 1.00 94.19 280 ARG A CA 1
ATOM 2074 C C . ARG A 1 280 ? 3.860 -5.425 -8.581 1.00 94.19 280 ARG A C 1
ATOM 2076 O O . ARG A 1 280 ? 4.295 -6.521 -8.923 1.00 94.19 280 ARG A O 1
ATOM 2083 N N . SER A 1 281 ? 4.632 -4.352 -8.484 1.00 97.44 281 SER A N 1
ATOM 2084 C CA . SER A 1 281 ? 6.052 -4.321 -8.831 1.00 97.44 281 SER A CA 1
ATOM 2085 C C . SER A 1 281 ? 6.937 -4.556 -7.603 1.00 97.44 281 SER A C 1
ATOM 2087 O O . SER A 1 281 ? 6.468 -4.519 -6.464 1.00 97.44 281 SER A O 1
ATOM 2089 N N . GLU A 1 282 ? 8.212 -4.825 -7.849 1.00 95.56 282 GLU A N 1
ATOM 2090 C CA . GLU A 1 282 ? 9.266 -4.953 -6.844 1.00 95.56 282 GLU A CA 1
ATOM 2091 C C . GLU A 1 282 ? 10.361 -3.932 -7.158 1.00 95.56 282 GLU A C 1
ATOM 2093 O O . GLU A 1 282 ? 10.808 -3.841 -8.299 1.00 95.56 282 GLU A O 1
ATOM 2098 N N . ILE A 1 283 ? 10.740 -3.120 -6.176 1.00 95.00 283 ILE A N 1
ATOM 2099 C CA . ILE A 1 283 ? 11.577 -1.935 -6.378 1.00 95.00 283 ILE A CA 1
ATOM 2100 C C . ILE A 1 283 ? 12.682 -1.934 -5.314 1.00 95.00 283 ILE A C 1
ATOM 2102 O O . ILE A 1 283 ? 12.393 -1.750 -4.129 1.00 95.00 283 ILE A O 1
ATOM 2106 N N . ILE A 1 284 ? 13.929 -2.153 -5.734 1.00 89.56 284 ILE A N 1
ATOM 2107 C CA . ILE A 1 284 ? 15.100 -2.283 -4.858 1.00 89.56 284 ILE A CA 1
ATOM 2108 C C . ILE A 1 284 ? 16.039 -1.099 -5.097 1.00 89.56 284 ILE A C 1
ATOM 2110 O O . ILE A 1 284 ? 16.742 -1.069 -6.104 1.00 89.56 284 ILE A O 1
ATOM 2114 N N . GLY A 1 285 ? 16.042 -0.118 -4.195 1.00 86.00 285 GLY A N 1
ATOM 2115 C CA . GLY A 1 285 ? 16.941 1.040 -4.258 1.00 86.00 285 GLY A CA 1
ATOM 2116 C C . GLY A 1 285 ? 18.281 0.759 -3.584 1.00 86.00 285 GLY A C 1
ATOM 2117 O O . GLY A 1 285 ? 18.296 0.233 -2.471 1.00 86.00 285 GLY A O 1
ATOM 2118 N N . GLY A 1 286 ? 19.394 1.112 -4.226 1.00 78.88 286 GLY A N 1
ATOM 2119 C CA . GLY A 1 286 ? 20.702 1.181 -3.567 1.00 78.88 286 GLY A CA 1
ATOM 2120 C C . GLY A 1 286 ? 20.813 2.439 -2.702 1.00 78.88 286 GLY A C 1
ATOM 2121 O O . GLY A 1 286 ? 21.208 2.361 -1.539 1.00 78.88 286 GLY A O 1
ATOM 2122 N N . GLU A 1 287 ? 20.332 3.560 -3.245 1.00 80.56 287 GLU A N 1
ATOM 2123 C CA . GLU A 1 287 ? 19.966 4.775 -2.514 1.00 80.56 287 GLU A CA 1
ATOM 2124 C C . GLU A 1 287 ? 18.435 4.771 -2.265 1.00 80.56 287 GLU A C 1
ATOM 2126 O O . GLU A 1 287 ? 17.936 3.941 -1.501 1.00 80.56 287 GLU A O 1
ATOM 2131 N N . ASP A 1 288 ? 17.657 5.645 -2.919 1.00 85.25 288 ASP A N 1
ATOM 2132 C CA . ASP A 1 288 ? 16.195 5.675 -2.765 1.00 85.25 288 ASP A CA 1
ATOM 2133 C C . ASP A 1 288 ? 15.486 4.563 -3.556 1.00 85.25 288 ASP A C 1
ATOM 2135 O O . ASP A 1 288 ? 15.854 4.228 -4.685 1.00 85.25 288 ASP A O 1
ATOM 2139 N N . GLY A 1 289 ? 14.381 4.044 -3.016 1.00 89.75 289 GLY A N 1
ATOM 2140 C CA . GLY A 1 289 ? 13.481 3.156 -3.760 1.00 89.75 289 GLY A CA 1
ATOM 2141 C C . GLY A 1 289 ? 12.722 3.900 -4.867 1.00 89.75 289 GLY A C 1
ATOM 2142 O O . GLY A 1 289 ? 12.838 3.582 -6.049 1.00 89.75 289 GLY A O 1
ATOM 2143 N N . ILE A 1 290 ? 11.934 4.908 -4.491 1.00 91.12 290 ILE A N 1
ATOM 2144 C CA . ILE A 1 290 ? 11.137 5.730 -5.416 1.00 91.12 290 ILE A CA 1
ATOM 2145 C C . ILE A 1 290 ? 11.349 7.202 -5.072 1.00 91.12 290 ILE A C 1
ATOM 2147 O O . ILE A 1 290 ? 11.062 7.603 -3.947 1.00 91.12 290 ILE A O 1
ATOM 2151 N N . HIS A 1 291 ? 11.779 8.016 -6.035 1.00 87.19 291 HIS A N 1
ATOM 2152 C CA . HIS A 1 291 ? 12.010 9.444 -5.828 1.00 87.19 291 HIS A CA 1
ATOM 2153 C C . HIS A 1 291 ? 11.218 10.310 -6.824 1.00 87.19 291 HIS A C 1
ATOM 2155 O O . HIS A 1 291 ? 11.474 10.329 -8.027 1.00 87.19 291 HIS A O 1
ATOM 2161 N N . MET A 1 292 ? 10.269 11.089 -6.310 1.00 83.38 292 MET A N 1
ATOM 2162 C CA . MET A 1 292 ? 9.507 12.093 -7.063 1.00 83.38 292 MET A CA 1
ATOM 2163 C C . MET A 1 292 ? 10.183 13.468 -6.902 1.00 83.38 292 MET A C 1
ATOM 2165 O O . MET A 1 292 ? 9.797 14.253 -6.034 1.00 83.38 292 MET A O 1
ATOM 2169 N N . THR A 1 293 ? 11.268 13.708 -7.653 1.00 68.44 293 THR A N 1
ATOM 2170 C CA . THR A 1 293 ? 12.163 14.881 -7.492 1.00 68.44 293 THR A CA 1
ATOM 2171 C C . THR A 1 293 ? 11.685 16.081 -8.306 1.00 68.44 293 THR A C 1
ATOM 2173 O O . THR A 1 293 ? 11.228 15.943 -9.441 1.00 68.44 293 THR A O 1
ATOM 2176 N N . HIS A 1 294 ? 11.934 17.272 -7.758 1.00 59.06 294 HIS A N 1
ATOM 2177 C CA . HIS A 1 294 ? 12.370 18.395 -8.573 1.00 59.06 294 HIS A CA 1
ATOM 2178 C C . HIS A 1 294 ? 13.570 19.102 -7.909 1.00 59.06 294 HIS A C 1
ATOM 2180 O O . HIS A 1 294 ? 13.413 19.760 -6.879 1.00 59.06 294 HIS A O 1
ATOM 2186 N N . ASP A 1 295 ? 14.760 19.006 -8.512 1.00 49.28 295 ASP A N 1
ATOM 2187 C CA . ASP A 1 295 ? 16.032 19.427 -7.895 1.00 49.28 295 ASP A CA 1
ATOM 2188 C C . ASP A 1 295 ? 16.117 20.929 -7.525 1.00 49.28 295 ASP A C 1
ATOM 2190 O O . ASP A 1 295 ? 16.841 21.277 -6.589 1.00 49.28 295 ASP A O 1
ATOM 2194 N N . GLN A 1 296 ? 15.406 21.839 -8.218 1.00 44.81 296 GLN A N 1
ATOM 2195 C CA . GLN A 1 296 ? 15.385 23.282 -7.894 1.00 44.81 296 GLN A CA 1
ATOM 2196 C C . GLN A 1 296 ? 14.007 23.966 -8.042 1.00 44.81 296 GLN A C 1
ATOM 2198 O O . GLN A 1 296 ? 13.787 24.743 -8.965 1.00 44.81 296 GLN A O 1
ATOM 2203 N N . LEU A 1 297 ? 13.155 23.788 -7.018 1.00 44.94 297 LEU A N 1
ATOM 2204 C CA . LEU A 1 297 ? 11.839 24.432 -6.794 1.00 44.94 297 LEU A CA 1
ATOM 2205 C C . LEU A 1 297 ? 10.661 23.879 -7.622 1.00 44.94 297 LEU A C 1
ATOM 2207 O O . LEU A 1 297 ? 10.594 24.027 -8.834 1.00 44.94 297 LEU A O 1
ATOM 2211 N N . ALA A 1 298 ? 9.645 23.346 -6.936 1.00 51.97 298 ALA A N 1
ATOM 2212 C CA . ALA A 1 298 ? 8.433 22.829 -7.572 1.00 51.97 298 ALA A CA 1
ATOM 2213 C C . ALA A 1 298 ? 7.635 23.912 -8.333 1.00 51.97 298 ALA A C 1
ATOM 2215 O O . ALA A 1 298 ? 7.290 24.961 -7.769 1.00 51.97 298 ALA A O 1
ATOM 2216 N N . THR A 1 299 ? 7.269 23.618 -9.585 1.00 50.03 299 THR A N 1
ATOM 2217 C CA . THR A 1 299 ? 6.490 24.501 -10.480 1.00 50.03 299 THR A CA 1
ATOM 2218 C C . THR A 1 299 ? 5.196 23.884 -11.030 1.00 50.03 299 THR A C 1
ATOM 2220 O O . THR A 1 299 ? 4.384 24.610 -11.602 1.00 50.03 299 THR A O 1
ATOM 2223 N N . SER A 1 300 ? 4.951 22.587 -10.805 1.00 57.25 300 SER A N 1
ATOM 2224 C CA . SER A 1 300 ? 3.737 21.873 -11.229 1.00 57.25 300 SER A CA 1
ATOM 2225 C C . SER A 1 300 ? 2.833 21.511 -10.044 1.00 57.25 300 SER A C 1
ATOM 2227 O O . SER A 1 300 ? 3.264 20.849 -9.105 1.00 57.25 300 SER A O 1
ATOM 2229 N N . ASP A 1 301 ? 1.557 21.900 -10.127 1.00 61.91 301 ASP A N 1
ATOM 2230 C CA . ASP A 1 301 ? 0.481 21.472 -9.214 1.00 61.91 301 ASP A CA 1
ATOM 2231 C C . ASP A 1 301 ? -0.234 20.186 -9.709 1.00 61.91 301 ASP A C 1
ATOM 2233 O O . ASP A 1 301 ? -1.201 19.740 -9.089 1.00 61.91 301 ASP A O 1
ATOM 2237 N N . ASN A 1 302 ? 0.193 19.620 -10.849 1.00 70.50 302 ASN A N 1
ATOM 2238 C CA . ASN A 1 302 ? -0.526 18.565 -11.582 1.00 70.50 302 ASN A CA 1
ATOM 2239 C C . ASN A 1 302 ? 0.075 17.156 -11.434 1.00 70.50 302 ASN A C 1
ATOM 2241 O O . ASN A 1 302 ? -0.553 16.198 -11.884 1.00 70.50 302 ASN A O 1
ATOM 2245 N N . ASP A 1 303 ? 1.277 17.025 -10.867 1.00 80.38 303 ASP A N 1
ATOM 2246 C CA . ASP A 1 303 ? 2.016 15.755 -10.874 1.00 80.38 303 ASP A CA 1
ATOM 2247 C C . ASP A 1 303 ? 1.330 14.692 -9.996 1.00 80.38 303 ASP A C 1
ATOM 2249 O O . ASP A 1 303 ? 0.661 15.024 -9.006 1.00 80.38 303 ASP A O 1
ATOM 2253 N N . TYR A 1 304 ? 1.512 13.404 -10.300 1.00 86.00 304 TYR A N 1
ATOM 2254 C CA . TYR A 1 304 ? 0.930 12.345 -9.470 1.00 86.00 304 TYR A CA 1
ATOM 2255 C C . TYR A 1 304 ? 1.737 11.040 -9.418 1.00 86.00 304 TYR A C 1
ATOM 2257 O O . TYR A 1 304 ? 2.130 10.476 -10.436 1.00 86.00 304 TYR A O 1
ATOM 2265 N N . GLY A 1 305 ? 1.889 10.497 -8.208 1.00 90.25 305 GLY A N 1
ATOM 2266 C CA . GLY A 1 305 ? 2.412 9.153 -7.968 1.00 90.25 305 GLY A CA 1
ATOM 2267 C C . GLY A 1 305 ? 1.340 8.227 -7.393 1.00 90.25 305 GLY A C 1
ATOM 2268 O O . GLY A 1 305 ? 0.809 8.478 -6.310 1.00 90.25 305 GLY A O 1
ATOM 2269 N N . ILE A 1 306 ? 1.035 7.124 -8.078 1.00 92.62 306 ILE A N 1
ATOM 2270 C CA . ILE A 1 306 ? 0.186 6.044 -7.549 1.00 92.62 306 ILE A CA 1
ATOM 2271 C C . ILE A 1 306 ? 1.040 4.788 -7.369 1.00 92.62 306 ILE A C 1
ATOM 2273 O O . ILE A 1 306 ? 1.633 4.292 -8.321 1.00 92.62 306 ILE A O 1
ATOM 2277 N N . ILE A 1 307 ? 1.081 4.247 -6.154 1.00 94.81 307 ILE A N 1
ATOM 2278 C CA . ILE A 1 307 ? 1.810 3.028 -5.791 1.00 94.81 307 ILE A CA 1
ATOM 2279 C C . ILE A 1 307 ? 0.810 2.076 -5.136 1.00 94.81 307 ILE A C 1
ATOM 2281 O O . ILE A 1 307 ? 0.144 2.432 -4.159 1.00 94.81 307 ILE A O 1
ATOM 2285 N N . THR A 1 308 ? 0.657 0.872 -5.686 1.00 92.50 308 THR A N 1
ATOM 2286 C CA . THR A 1 308 ? -0.343 -0.083 -5.193 1.00 92.50 308 THR A CA 1
ATOM 2287 C C . THR A 1 308 ? 0.092 -1.545 -5.314 1.00 92.50 308 THR A C 1
ATOM 2289 O O . THR A 1 308 ? 0.733 -1.934 -6.292 1.00 92.50 308 THR A O 1
ATOM 2292 N N . GLU A 1 309 ? -0.216 -2.365 -4.303 1.00 91.31 309 GLU A N 1
ATOM 2293 C CA . GLU A 1 309 ? 0.125 -3.802 -4.243 1.00 91.31 309 GLU A CA 1
ATOM 2294 C C . GLU A 1 309 ? 1.627 -4.103 -4.461 1.00 91.31 309 GLU A C 1
ATOM 2296 O O . GLU A 1 309 ? 1.991 -5.181 -4.924 1.00 91.31 309 GLU A O 1
ATOM 2301 N N . THR A 1 310 ? 2.502 -3.136 -4.167 1.00 93.81 310 THR A N 1
ATOM 2302 C CA . THR A 1 310 ? 3.916 -3.097 -4.582 1.00 93.81 310 THR A CA 1
ATOM 2303 C C . THR A 1 310 ? 4.845 -3.333 -3.388 1.00 93.81 310 THR A C 1
ATOM 2305 O O . THR A 1 310 ? 4.532 -2.938 -2.262 1.00 93.81 310 THR A O 1
ATOM 2308 N N . PHE A 1 311 ? 5.995 -3.971 -3.617 1.00 91.94 311 PHE A N 1
ATOM 2309 C CA . PHE A 1 311 ? 7.073 -4.081 -2.632 1.00 91.94 311 PHE A CA 1
ATOM 2310 C C . PHE A 1 311 ? 8.201 -3.111 -2.993 1.00 91.94 311 PHE A C 1
ATOM 2312 O O . PHE A 1 311 ? 8.715 -3.141 -4.107 1.00 91.94 311 PHE A O 1
ATOM 2319 N N . VAL A 1 312 ? 8.572 -2.243 -2.056 1.00 91.69 312 VAL A N 1
ATOM 2320 C CA . VAL A 1 312 ? 9.658 -1.272 -2.210 1.00 91.69 312 VAL A CA 1
ATOM 2321 C C . VAL A 1 312 ? 10.604 -1.425 -1.025 1.00 91.69 312 VAL A C 1
ATOM 2323 O O . VAL A 1 312 ? 10.157 -1.465 0.126 1.00 91.69 312 VAL A O 1
ATOM 2326 N N . HIS A 1 313 ? 11.905 -1.508 -1.288 1.00 85.38 313 HIS A N 1
ATOM 2327 C CA . HIS A 1 313 ? 12.922 -1.502 -0.245 1.00 85.38 313 HIS A CA 1
ATOM 2328 C C . HIS A 1 313 ? 14.191 -0.769 -0.686 1.00 85.38 313 HIS A C 1
ATOM 2330 O O . HIS A 1 313 ? 14.724 -1.041 -1.758 1.00 85.38 313 HIS A O 1
ATOM 2336 N N . SER A 1 314 ? 14.670 0.159 0.144 1.00 75.31 314 SER A N 1
ATOM 2337 C CA . SER A 1 314 ? 16.018 0.724 0.009 1.00 75.31 314 SER A CA 1
ATOM 2338 C C . SER A 1 314 ? 17.046 -0.205 0.667 1.00 75.31 314 SER A C 1
ATOM 2340 O O . SER A 1 314 ? 16.686 -1.119 1.421 1.00 75.31 314 SER A O 1
ATOM 2342 N N . GLN A 1 315 ? 18.329 -0.006 0.374 1.00 71.88 315 GLN A N 1
ATOM 2343 C CA . GLN A 1 315 ? 19.438 -0.724 1.002 1.00 71.88 315 GLN A CA 1
ATOM 2344 C C . GLN A 1 315 ? 20.265 0.195 1.915 1.00 71.88 315 GLN A C 1
ATOM 2346 O O . GLN A 1 315 ? 19.946 1.363 2.136 1.00 71.88 315 GLN A O 1
ATOM 2351 N N . THR A 1 316 ? 21.288 -0.369 2.554 1.00 61.44 316 THR A N 1
ATOM 2352 C CA . THR A 1 316 ? 22.143 0.345 3.508 1.00 61.44 316 THR A CA 1
ATOM 2353 C C . THR A 1 316 ? 23.253 1.086 2.762 1.00 61.44 316 THR A C 1
ATOM 2355 O O . THR A 1 316 ? 24.298 0.495 2.487 1.00 61.44 316 THR A O 1
ATOM 2358 N N . HIS A 1 317 ? 23.040 2.367 2.446 1.00 63.75 317 HIS A N 1
ATOM 2359 C CA . HIS A 1 317 ? 24.074 3.191 1.818 1.00 63.75 317 HIS A CA 1
ATOM 2360 C C . HIS A 1 317 ? 25.118 3.741 2.821 1.00 63.75 317 HIS A C 1
ATOM 2362 O O . HIS A 1 317 ? 25.118 3.406 4.009 1.00 63.75 317 HIS A O 1
ATOM 2368 N N . ALA A 1 318 ? 26.079 4.531 2.330 1.00 60.88 318 ALA A N 1
ATOM 2369 C CA . ALA A 1 318 ? 27.250 4.979 3.076 1.00 60.88 318 ALA A CA 1
ATOM 2370 C C . ALA A 1 318 ? 26.907 5.863 4.305 1.00 60.88 318 ALA A C 1
ATOM 2372 O O . ALA A 1 318 ? 25.995 6.692 4.241 1.00 60.88 318 ALA A O 1
ATOM 2373 N N . PRO A 1 319 ? 27.666 5.763 5.422 1.00 57.66 319 PRO A N 1
ATOM 2374 C CA . PRO A 1 319 ? 27.367 6.512 6.644 1.00 57.66 319 PRO A CA 1
ATOM 2375 C C . PRO A 1 319 ? 27.375 8.034 6.440 1.00 57.66 319 PRO A C 1
ATOM 2377 O O . PRO A 1 319 ? 28.424 8.622 6.167 1.00 57.66 319 PRO A O 1
ATOM 2380 N N . GLY A 1 320 ? 26.220 8.675 6.638 1.00 58.12 320 GLY A N 1
ATOM 2381 C CA . GLY A 1 320 ? 26.032 10.122 6.480 1.00 58.12 320 GLY A CA 1
ATOM 2382 C C . GLY A 1 320 ? 25.089 10.532 5.341 1.00 58.12 320 GLY A C 1
ATOM 2383 O O . GLY A 1 320 ? 24.743 11.714 5.256 1.00 58.12 320 GLY A O 1
ATOM 2384 N N . GLN A 1 321 ? 24.665 9.594 4.486 1.00 61.03 321 GLN A N 1
ATOM 2385 C CA . GLN A 1 321 ? 23.601 9.792 3.493 1.00 61.03 321 GLN A CA 1
ATOM 2386 C C . GLN A 1 321 ? 22.231 9.340 4.035 1.00 61.03 321 GLN A C 1
ATOM 2388 O O . GLN A 1 321 ? 22.141 8.525 4.952 1.00 61.03 321 GLN A O 1
ATOM 2393 N N . HIS A 1 322 ? 21.167 9.902 3.460 1.00 66.06 322 HIS A N 1
ATOM 2394 C CA . HIS A 1 322 ? 19.784 9.447 3.630 1.00 66.06 322 HIS A CA 1
ATOM 2395 C C . HIS A 1 322 ? 19.449 8.473 2.486 1.00 66.06 322 HIS A C 1
ATOM 2397 O O . HIS A 1 322 ? 19.914 8.687 1.367 1.00 66.06 322 HIS A O 1
ATOM 2403 N N . SER A 1 323 ? 18.664 7.424 2.737 1.00 72.69 323 SER A N 1
ATOM 2404 C CA . SER A 1 323 ? 18.227 6.468 1.703 1.00 72.69 323 SER A CA 1
ATOM 2405 C C . SER A 1 323 ? 16.803 5.989 1.980 1.00 72.69 323 SER A C 1
ATOM 2407 O O . SER A 1 323 ? 16.567 5.093 2.801 1.00 72.69 323 SER A O 1
ATOM 2409 N N . ASP A 1 324 ? 15.834 6.608 1.314 1.00 81.94 324 ASP A N 1
ATOM 2410 C CA . ASP A 1 324 ? 14.424 6.455 1.653 1.00 81.94 324 ASP A CA 1
ATOM 2411 C C . ASP A 1 324 ? 13.743 5.377 0.810 1.00 81.94 324 ASP A C 1
ATOM 2413 O O . ASP A 1 324 ? 14.034 5.182 -0.371 1.00 81.94 324 ASP A O 1
ATOM 2417 N N . THR A 1 325 ? 12.748 4.693 1.375 1.00 85.62 325 THR A N 1
ATOM 2418 C CA . THR A 1 325 ? 11.923 3.793 0.557 1.00 85.62 325 THR A CA 1
ATOM 2419 C C . THR A 1 325 ? 11.116 4.585 -0.479 1.00 85.62 325 THR A C 1
ATOM 2421 O O . THR A 1 325 ? 10.977 4.150 -1.621 1.00 85.62 325 THR A O 1
ATOM 2424 N N . ILE A 1 326 ? 10.603 5.759 -0.092 1.00 88.69 326 ILE A N 1
ATOM 2425 C CA . ILE A 1 326 ? 9.932 6.723 -0.973 1.00 88.69 326 ILE A CA 1
ATOM 2426 C C . ILE A 1 326 ? 10.326 8.147 -0.540 1.00 88.69 326 ILE A C 1
ATOM 2428 O O . ILE A 1 326 ? 10.120 8.498 0.623 1.00 88.69 326 ILE A O 1
ATOM 2432 N N . GLN A 1 327 ? 10.821 8.968 -1.471 1.00 84.50 327 GLN A N 1
ATOM 2433 C CA . GLN A 1 327 ? 11.217 10.369 -1.265 1.00 84.50 327 GLN A CA 1
ATOM 2434 C C . GLN A 1 327 ? 10.477 11.299 -2.247 1.00 84.50 327 GLN A C 1
ATOM 2436 O O . GLN A 1 327 ? 10.319 10.967 -3.423 1.00 84.50 327 GLN A O 1
ATOM 2441 N N . ILE A 1 328 ? 9.961 12.446 -1.784 1.00 80.88 328 ILE A N 1
ATOM 2442 C CA . ILE A 1 328 ? 9.096 13.329 -2.595 1.00 80.88 328 ILE A CA 1
ATOM 2443 C C . ILE A 1 328 ? 9.404 14.815 -2.371 1.00 80.88 328 ILE A C 1
ATOM 2445 O O . ILE A 1 328 ? 9.328 15.310 -1.243 1.00 80.88 328 ILE A O 1
ATOM 2449 N N . TRP A 1 329 ? 9.627 15.526 -3.482 1.00 76.81 329 TRP A N 1
ATOM 2450 C CA . TRP A 1 329 ? 9.709 16.985 -3.611 1.00 76.81 329 TRP A CA 1
ATOM 2451 C C . TRP A 1 329 ? 8.919 17.467 -4.848 1.00 76.81 329 TRP A C 1
ATOM 2453 O O . TRP A 1 329 ? 9.484 17.936 -5.832 1.00 76.81 329 TRP A O 1
ATOM 2463 N N . SER A 1 330 ? 7.587 17.375 -4.796 1.00 73.06 330 SER A N 1
ATOM 2464 C CA . SER A 1 330 ? 6.668 17.959 -5.792 1.00 73.06 330 SER A CA 1
ATOM 2465 C C . SER A 1 330 ? 5.409 18.486 -5.093 1.00 73.06 330 SER A C 1
ATOM 2467 O O . SER A 1 330 ? 5.049 17.989 -4.029 1.00 73.06 330 SER A O 1
ATOM 2469 N N . ARG A 1 331 ? 4.713 19.465 -5.695 1.00 74.31 331 ARG A N 1
ATOM 2470 C CA . ARG A 1 331 ? 3.381 19.936 -5.248 1.00 74.31 331 ARG A CA 1
ATOM 2471 C C . ARG A 1 331 ? 2.226 19.050 -5.715 1.00 74.31 331 ARG A C 1
ATOM 2473 O O . ARG A 1 331 ? 1.070 19.345 -5.411 1.00 74.31 331 ARG A O 1
ATOM 2480 N N . GLY A 1 332 ? 2.533 17.971 -6.428 1.00 77.00 332 GLY A N 1
ATOM 2481 C CA . GLY A 1 332 ? 1.578 16.969 -6.867 1.00 77.00 332 GLY A CA 1
ATOM 2482 C C . GLY A 1 332 ? 0.914 16.170 -5.740 1.00 77.00 332 GLY A C 1
ATOM 2483 O O . GLY A 1 332 ? 0.890 16.550 -4.563 1.00 77.00 332 GLY A O 1
ATOM 2484 N N . THR A 1 333 ? 0.354 15.028 -6.128 1.00 81.81 333 THR A N 1
ATOM 2485 C CA . THR A 1 333 ? -0.370 14.112 -5.236 1.00 81.81 333 THR A CA 1
ATOM 2486 C C . THR A 1 333 ? 0.304 12.745 -5.146 1.00 81.81 333 THR A C 1
ATOM 2488 O O . THR A 1 333 ? 0.876 12.258 -6.120 1.00 81.81 333 THR A O 1
ATOM 2491 N N . LEU A 1 334 ? 0.214 12.098 -3.983 1.00 86.31 334 LEU A N 1
ATOM 2492 C CA . LEU A 1 334 ? 0.684 10.726 -3.778 1.00 86.31 334 LEU A CA 1
ATOM 2493 C C . LEU A 1 334 ? -0.455 9.839 -3.274 1.00 86.31 334 LEU A C 1
ATOM 2495 O O . LEU A 1 334 ? -1.183 10.206 -2.354 1.00 86.31 334 LEU A O 1
ATOM 2499 N N . THR A 1 335 ? -0.565 8.625 -3.805 1.00 87.12 335 THR A N 1
ATOM 2500 C CA . THR A 1 335 ? -1.358 7.547 -3.202 1.00 87.12 335 THR A CA 1
ATOM 2501 C C . THR A 1 335 ? -0.519 6.281 -3.093 1.00 87.12 335 THR A C 1
ATOM 2503 O O . THR A 1 335 ? -0.219 5.657 -4.105 1.00 87.12 335 THR A O 1
ATOM 2506 N N . VAL A 1 336 ? -0.184 5.868 -1.869 1.00 89.56 336 VAL A N 1
ATOM 2507 C CA . VAL A 1 336 ? 0.455 4.579 -1.562 1.00 89.56 336 VAL A CA 1
ATOM 2508 C C . VAL A 1 336 ? -0.561 3.681 -0.874 1.00 89.56 336 VAL A C 1
ATOM 2510 O O . VAL A 1 336 ? -1.067 4.009 0.204 1.00 89.56 336 VAL A O 1
ATOM 2513 N N . THR A 1 337 ? -0.888 2.546 -1.486 1.00 85.12 337 THR A N 1
ATOM 2514 C CA . THR A 1 337 ? -1.921 1.638 -0.968 1.00 85.12 337 THR A CA 1
ATOM 2515 C C . THR A 1 337 ? -1.540 0.172 -1.038 1.00 85.12 337 THR A C 1
ATOM 2517 O O . THR A 1 337 ? -0.875 -0.251 -1.979 1.00 85.12 337 THR A O 1
ATOM 2520 N N . ASP A 1 338 ? -1.987 -0.620 -0.062 1.00 85.31 338 ASP A N 1
ATOM 2521 C CA . ASP A 1 338 ? -1.837 -2.084 -0.067 1.00 85.31 338 ASP A CA 1
ATOM 2522 C C . ASP A 1 338 ? -0.390 -2.549 -0.366 1.00 85.31 338 ASP A C 1
ATOM 2524 O O . ASP A 1 338 ? -0.176 -3.555 -1.032 1.00 85.31 338 ASP A O 1
ATOM 2528 N N . SER A 1 339 ? 0.619 -1.785 0.060 1.00 89.69 339 SER A N 1
ATOM 2529 C CA . SER A 1 339 ? 2.025 -1.963 -0.327 1.00 89.69 339 SER A CA 1
ATOM 2530 C C . SER A 1 339 ? 2.920 -2.289 0.871 1.00 89.69 339 SER A C 1
ATOM 2532 O O . SER A 1 339 ? 2.544 -2.112 2.034 1.00 89.69 339 SER A O 1
ATOM 2534 N N . ARG A 1 340 ? 4.122 -2.798 0.595 1.00 87.56 340 ARG A N 1
ATOM 2535 C CA . ARG A 1 340 ? 5.143 -3.122 1.599 1.00 87.56 340 ARG A CA 1
ATOM 2536 C C . ARG A 1 340 ? 6.352 -2.219 1.386 1.00 87.56 340 ARG A C 1
ATOM 2538 O O . ARG A 1 340 ? 6.922 -2.231 0.303 1.00 87.56 340 ARG A O 1
ATOM 2545 N N . LEU A 1 341 ? 6.730 -1.468 2.415 1.00 87.81 341 LEU A N 1
ATOM 2546 C CA . LEU A 1 341 ? 7.829 -0.508 2.400 1.00 87.81 341 LEU A CA 1
ATOM 2547 C C . LEU A 1 341 ? 8.854 -0.882 3.483 1.00 87.81 341 LEU A C 1
ATOM 2549 O O . LEU A 1 341 ? 8.474 -1.112 4.636 1.00 87.81 341 LEU A O 1
ATOM 2553 N N . ILE A 1 342 ? 10.136 -0.967 3.121 1.00 80.69 342 ILE A N 1
ATOM 2554 C CA . ILE A 1 342 ? 11.241 -1.269 4.045 1.00 80.69 342 ILE A CA 1
ATOM 2555 C C . ILE A 1 342 ? 12.382 -0.263 3.852 1.00 80.69 342 ILE A C 1
ATOM 2557 O O . ILE A 1 342 ? 12.957 -0.175 2.768 1.00 80.69 342 ILE A O 1
ATOM 2561 N N . ALA A 1 343 ? 12.746 0.439 4.925 1.00 77.62 343 ALA A N 1
ATOM 2562 C CA . ALA A 1 343 ? 13.934 1.288 5.006 1.00 77.62 343 ALA A CA 1
ATOM 2563 C C . ALA A 1 343 ? 14.876 0.716 6.082 1.00 77.62 343 ALA A C 1
ATOM 2565 O O . ALA A 1 343 ? 14.634 0.951 7.271 1.00 77.62 343 ALA A O 1
ATOM 2566 N N . PRO A 1 344 ? 15.900 -0.081 5.719 1.00 65.31 344 PRO A N 1
ATOM 2567 C CA . PRO A 1 344 ? 16.778 -0.723 6.689 1.00 65.31 344 PRO A CA 1
ATOM 2568 C C . PRO A 1 344 ? 17.659 0.285 7.445 1.00 65.31 344 PRO A C 1
ATOM 2570 O O . PRO A 1 344 ? 17.850 1.431 7.039 1.00 65.31 344 PRO A O 1
ATOM 2573 N N . TYR A 1 345 ? 18.174 -0.185 8.579 1.00 57.50 345 TYR A N 1
ATOM 2574 C CA . TYR A 1 345 ? 18.765 0.583 9.678 1.00 57.50 345 TYR A CA 1
ATOM 2575 C C . TYR A 1 345 ? 19.847 1.606 9.265 1.00 57.50 345 TYR A C 1
ATOM 2577 O O . TYR A 1 345 ? 20.965 1.220 8.929 1.00 57.50 345 TYR A O 1
ATOM 2585 N N . HIS A 1 346 ? 19.544 2.903 9.405 1.00 54.06 346 HIS A N 1
ATOM 2586 C CA . HIS A 1 346 ? 20.508 3.979 9.685 1.00 54.06 346 HIS A CA 1
ATOM 2587 C C . HIS A 1 346 ? 19.795 5.232 10.226 1.00 54.06 346 HIS A C 1
ATOM 2589 O O . HIS A 1 346 ? 18.592 5.403 10.031 1.00 54.06 346 HIS A O 1
ATOM 2595 N N . ASP A 1 347 ? 20.546 6.127 10.880 1.00 52.47 347 ASP A N 1
ATOM 2596 C CA . ASP A 1 347 ? 20.049 7.303 11.626 1.00 52.47 347 ASP A CA 1
ATOM 2597 C C . ASP A 1 347 ? 19.457 8.430 10.742 1.00 52.47 347 ASP A C 1
ATOM 2599 O O . ASP A 1 347 ? 19.299 9.561 11.198 1.00 52.47 347 ASP A O 1
ATOM 2603 N N . GLN A 1 348 ? 19.178 8.152 9.467 1.00 56.69 348 GLN A N 1
ATOM 2604 C CA . GLN A 1 348 ? 18.784 9.134 8.450 1.00 56.69 348 GLN A CA 1
ATOM 2605 C C . GLN A 1 348 ? 17.662 8.645 7.508 1.00 56.69 348 GLN A C 1
ATOM 2607 O O . GLN A 1 348 ? 17.097 9.462 6.786 1.00 56.69 348 GLN A O 1
ATOM 2612 N N . ASN A 1 349 ? 17.287 7.362 7.525 1.00 64.44 349 ASN A N 1
ATOM 2613 C CA . ASN A 1 349 ? 16.381 6.791 6.518 1.00 64.44 349 ASN A CA 1
ATOM 2614 C C . ASN A 1 349 ? 14.893 6.963 6.881 1.00 64.44 349 ASN A C 1
ATOM 2616 O O . ASN A 1 349 ? 14.479 6.721 8.021 1.00 64.44 349 ASN A O 1
ATOM 2620 N N . ALA A 1 350 ? 14.064 7.298 5.892 1.00 68.06 350 ALA A N 1
ATOM 2621 C CA . ALA A 1 350 ? 12.609 7.323 5.987 1.00 68.06 350 ALA A CA 1
ATOM 2622 C C . ALA A 1 350 ? 11.965 6.173 5.194 1.00 68.06 350 ALA A C 1
ATOM 2624 O O . ALA A 1 350 ? 12.335 5.868 4.062 1.00 68.06 350 ALA A O 1
ATOM 2625 N N . THR A 1 351 ? 10.922 5.563 5.759 1.00 76.75 351 THR A N 1
ATOM 2626 C CA . THR A 1 351 ? 10.048 4.653 5.000 1.00 76.75 351 THR A CA 1
ATOM 2627 C C . THR A 1 351 ? 9.124 5.440 4.053 1.00 76.75 351 THR A C 1
ATOM 2629 O O . THR A 1 351 ? 8.664 4.917 3.041 1.00 76.75 351 THR A O 1
ATOM 2632 N N . LEU A 1 352 ? 8.863 6.715 4.362 1.00 81.00 352 LEU A N 1
ATOM 2633 C CA . LEU A 1 352 ? 8.321 7.712 3.436 1.00 81.00 352 LEU A CA 1
ATOM 2634 C C . LEU A 1 352 ? 8.727 9.111 3.921 1.00 81.00 352 LEU A C 1
ATOM 2636 O O . LEU A 1 352 ? 8.353 9.504 5.030 1.00 81.00 352 LEU A O 1
ATOM 2640 N N . GLN A 1 353 ? 9.444 9.858 3.083 1.00 79.94 353 GLN A N 1
ATOM 2641 C CA . GLN A 1 353 ? 9.694 11.289 3.243 1.00 79.94 353 GLN A CA 1
ATOM 2642 C C . GLN A 1 353 ? 8.949 12.065 2.159 1.00 79.94 353 GLN A C 1
ATOM 2644 O O . GLN A 1 353 ? 9.076 11.769 0.971 1.00 79.94 353 GLN A O 1
ATOM 2649 N N . ALA A 1 354 ? 8.201 13.095 2.551 1.00 76.56 354 ALA A N 1
ATOM 2650 C CA . ALA A 1 354 ? 7.541 13.976 1.598 1.00 76.56 354 ALA A CA 1
ATOM 2651 C C . ALA A 1 354 ? 7.594 15.445 2.017 1.00 76.56 354 ALA A C 1
ATOM 2653 O O . ALA A 1 354 ? 7.361 15.784 3.177 1.00 76.56 354 ALA A O 1
ATOM 2654 N N . SER A 1 355 ? 7.854 16.310 1.040 1.00 74.00 355 SER A N 1
ATOM 2655 C CA . SER A 1 355 ? 7.906 17.765 1.179 1.00 74.00 355 SER A CA 1
ATOM 2656 C C . SER A 1 355 ? 7.071 18.420 0.077 1.00 74.00 355 SER A C 1
ATOM 2658 O O . SER A 1 355 ? 6.969 17.880 -1.022 1.00 74.00 355 SER A O 1
ATOM 2660 N N . ASP A 1 356 ? 6.464 19.568 0.378 1.00 70.69 356 ASP A N 1
ATOM 2661 C CA . ASP A 1 356 ? 5.596 20.399 -0.484 1.00 70.69 356 ASP A CA 1
ATOM 2662 C C . ASP A 1 356 ? 4.379 19.726 -1.165 1.00 70.69 356 ASP A C 1
ATOM 2664 O O . ASP A 1 356 ? 3.549 20.424 -1.750 1.00 70.69 356 ASP A O 1
ATOM 2668 N N . ALA A 1 357 ? 4.209 18.408 -1.033 1.00 71.75 357 ALA A N 1
ATOM 2669 C CA . ALA A 1 357 ? 3.104 17.650 -1.614 1.00 71.75 357 ALA A CA 1
ATOM 2670 C C . ALA A 1 357 ? 1.735 18.089 -1.076 1.00 71.75 357 ALA A C 1
ATOM 2672 O O . ALA A 1 357 ? 1.510 18.169 0.138 1.00 71.75 357 ALA A O 1
ATOM 2673 N N . ARG A 1 358 ? 0.804 18.319 -2.009 1.00 74.19 358 ARG A N 1
ATOM 2674 C CA . ARG A 1 358 ? -0.536 18.867 -1.765 1.00 74.19 358 ARG A CA 1
ATOM 2675 C C . ARG A 1 358 ? -1.462 17.889 -1.049 1.00 74.19 358 ARG A C 1
ATOM 2677 O O . ARG A 1 358 ? -2.202 18.288 -0.150 1.00 74.19 358 ARG A O 1
ATOM 2684 N N . GLU A 1 359 ? -1.464 16.631 -1.473 1.00 75.94 359 GLU A N 1
ATOM 2685 C CA . GLU A 1 359 ? -2.328 15.589 -0.917 1.00 75.94 359 GLU A CA 1
ATOM 2686 C C . GLU A 1 359 ? -1.608 14.240 -0.970 1.00 75.94 359 GLU A C 1
ATOM 2688 O O . GLU A 1 359 ? -1.144 13.811 -2.027 1.00 75.94 359 GLU A O 1
ATOM 2693 N N . ILE A 1 360 ? -1.501 13.581 0.182 1.00 77.44 360 ILE A N 1
ATOM 2694 C CA . ILE A 1 360 ? -0.857 12.278 0.337 1.00 77.44 360 ILE A CA 1
ATOM 2695 C C . ILE A 1 360 ? -1.863 11.319 0.963 1.00 77.44 360 ILE A C 1
ATOM 2697 O O . ILE A 1 360 ? -2.318 11.543 2.080 1.00 77.44 360 ILE A O 1
ATOM 2701 N N . THR A 1 361 ? -2.148 10.206 0.296 1.00 77.12 361 THR A N 1
ATOM 2702 C CA . THR A 1 361 ? -2.867 9.068 0.879 1.00 77.12 361 THR A CA 1
ATOM 2703 C C . THR A 1 361 ? -1.903 7.913 1.125 1.00 77.12 361 THR A C 1
ATOM 2705 O O . THR A 1 361 ? -1.246 7.444 0.200 1.00 77.12 361 THR A O 1
ATOM 2708 N N . VAL A 1 362 ? -1.846 7.418 2.361 1.00 78.31 362 VAL A N 1
ATOM 2709 C CA . VAL A 1 362 ? -1.096 6.220 2.762 1.00 78.31 362 VAL A CA 1
ATOM 2710 C C . VAL A 1 362 ? -2.074 5.285 3.464 1.00 78.31 362 VAL A C 1
ATOM 2712 O O . VAL A 1 362 ? -2.454 5.547 4.605 1.00 78.31 362 VAL A O 1
ATOM 2715 N N . ALA A 1 363 ? -2.513 4.203 2.816 1.00 75.00 363 ALA A N 1
ATOM 2716 C CA . ALA A 1 363 ? -3.471 3.286 3.438 1.00 75.00 363 ALA A CA 1
ATOM 2717 C C . ALA A 1 363 ? -3.233 1.791 3.192 1.00 75.00 363 ALA A C 1
ATOM 2719 O O . ALA A 1 363 ? -2.992 1.367 2.065 1.00 75.00 363 ALA A O 1
ATOM 2720 N N . ARG A 1 364 ? -3.427 0.970 4.235 1.00 75.75 364 ARG A N 1
ATOM 2721 C CA . ARG A 1 364 ? -3.265 -0.504 4.199 1.00 75.75 364 ARG A CA 1
ATOM 2722 C C . ARG A 1 364 ? -1.834 -0.977 3.901 1.00 75.75 364 ARG A C 1
ATOM 2724 O O . ARG A 1 364 ? -1.643 -2.073 3.379 1.00 75.75 364 ARG A O 1
ATOM 2731 N N . ASN A 1 365 ? -0.829 -0.171 4.242 1.00 78.88 365 ASN A N 1
ATOM 2732 C CA . ASN A 1 365 ? 0.579 -0.467 3.976 1.00 78.88 365 ASN A CA 1
ATOM 2733 C C . ASN A 1 365 ? 1.315 -1.026 5.203 1.00 78.88 365 ASN A C 1
ATOM 2735 O O . ASN A 1 365 ? 1.056 -0.608 6.336 1.00 78.88 365 ASN A O 1
ATOM 2739 N N . TYR A 1 366 ? 2.272 -1.926 4.964 1.00 78.94 366 TYR A N 1
ATOM 2740 C CA . TYR A 1 366 ? 3.278 -2.318 5.955 1.00 78.94 366 TYR A CA 1
ATOM 2741 C C . TYR A 1 366 ? 4.510 -1.433 5.796 1.00 78.94 366 TYR A C 1
ATOM 2743 O O . TYR A 1 366 ? 5.111 -1.426 4.722 1.00 78.94 366 TYR A O 1
ATOM 2751 N N . LEU A 1 367 ? 4.883 -0.714 6.849 1.00 80.12 367 LEU A N 1
ATOM 2752 C CA . LEU A 1 367 ? 6.076 0.125 6.908 1.00 80.12 367 LEU A CA 1
ATOM 2753 C C . LEU A 1 367 ? 7.024 -0.447 7.9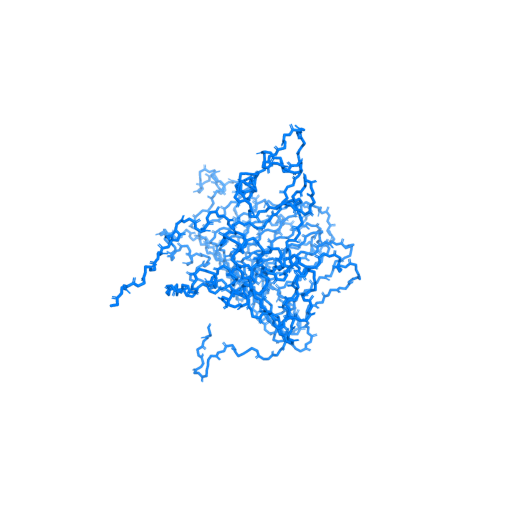70 1.00 80.12 367 LEU A C 1
ATOM 2755 O O . LEU A 1 367 ? 6.611 -0.620 9.119 1.00 80.12 367 LEU A O 1
ATOM 2759 N N . PHE A 1 368 ? 8.280 -0.717 7.608 1.00 74.44 368 PHE A N 1
ATOM 2760 C CA . PHE A 1 368 ? 9.294 -1.200 8.549 1.00 74.44 368 PHE A CA 1
ATOM 2761 C C . PHE A 1 368 ? 10.617 -0.434 8.455 1.00 74.44 368 PHE A C 1
ATOM 2763 O O . PHE A 1 368 ? 11.190 -0.294 7.373 1.00 74.44 368 PHE A O 1
ATOM 2770 N N . GLY A 1 369 ? 11.132 -0.037 9.621 1.00 68.19 369 GLY A N 1
ATOM 2771 C CA . GLY A 1 369 ? 12.451 0.566 9.788 1.00 68.19 369 GLY A CA 1
ATOM 2772 C C . GLY A 1 369 ? 12.388 2.085 9.922 1.00 68.19 369 GLY A C 1
ATOM 2773 O O . GLY A 1 369 ? 12.071 2.585 11.001 1.00 68.19 369 GLY A O 1
ATOM 2774 N N . GLY A 1 370 ? 12.729 2.803 8.851 1.00 63.31 370 GLY A N 1
ATOM 2775 C CA . GLY A 1 370 ? 12.839 4.265 8.810 1.00 63.31 370 GLY A CA 1
ATOM 2776 C C . GLY A 1 370 ? 11.557 5.052 9.125 1.00 63.31 370 GLY A C 1
ATOM 2777 O O . GLY A 1 370 ? 10.437 4.538 9.083 1.00 63.31 370 GLY A O 1
ATOM 2778 N N . ALA A 1 371 ? 11.711 6.343 9.411 1.00 61.97 371 ALA A N 1
ATOM 2779 C CA . ALA A 1 371 ? 10.630 7.225 9.859 1.00 61.97 371 ALA A CA 1
ATOM 2780 C C . ALA A 1 371 ? 9.514 7.465 8.812 1.00 61.97 371 ALA A C 1
ATOM 2782 O O . ALA A 1 371 ? 9.694 7.244 7.616 1.00 61.97 371 ALA A O 1
ATOM 2783 N N . LEU A 1 372 ? 8.360 7.970 9.268 1.00 68.62 372 LEU A N 1
ATOM 2784 C CA . LEU A 1 372 ? 7.385 8.651 8.404 1.00 68.62 372 LEU A CA 1
ATOM 2785 C C . LEU A 1 372 ? 7.566 10.155 8.628 1.00 68.62 372 LEU A C 1
ATOM 2787 O O . LEU A 1 372 ? 7.314 10.634 9.739 1.00 68.62 372 LEU A O 1
ATOM 2791 N N . ILE A 1 373 ? 8.031 10.866 7.600 1.00 64.38 373 ILE A N 1
ATOM 2792 C CA . ILE A 1 373 ? 8.454 12.269 7.677 1.00 64.38 373 ILE A CA 1
ATOM 2793 C C . ILE A 1 373 ? 7.625 13.111 6.701 1.00 64.38 373 ILE A C 1
ATOM 2795 O O . ILE A 1 373 ? 7.638 12.865 5.494 1.00 64.38 373 ILE A O 1
ATOM 2799 N N . TYR A 1 374 ? 6.942 14.137 7.214 1.00 64.81 374 TYR A N 1
ATOM 2800 C CA . TYR A 1 374 ? 6.260 15.141 6.394 1.00 64.81 374 TYR A CA 1
ATOM 2801 C C . TYR A 1 374 ? 6.837 16.537 6.669 1.00 64.81 374 TYR A C 1
ATOM 2803 O O . TYR A 1 374 ? 6.637 17.097 7.745 1.00 64.81 374 TYR A O 1
ATOM 2811 N N . ASN A 1 375 ? 7.551 17.087 5.685 1.00 59.09 375 ASN A N 1
ATOM 2812 C CA . ASN A 1 375 ? 8.308 18.341 5.749 1.00 59.09 375 ASN A CA 1
ATOM 2813 C C . ASN A 1 375 ? 7.788 19.358 4.704 1.00 59.09 375 ASN A C 1
ATOM 2815 O O . ASN A 1 375 ? 8.569 19.924 3.943 1.00 59.09 375 ASN A O 1
ATOM 2819 N N . GLY A 1 376 ? 6.468 19.557 4.609 1.00 51.94 376 GLY A N 1
ATOM 2820 C CA . GLY A 1 376 ? 5.846 20.446 3.613 1.00 51.94 376 GLY A CA 1
ATOM 2821 C C . GLY A 1 376 ? 5.283 21.748 4.190 1.00 51.94 376 GLY A C 1
ATOM 2822 O O . GLY A 1 376 ? 4.522 21.718 5.157 1.00 51.94 376 GLY A O 1
ATOM 2823 N N . ALA A 1 377 ? 5.614 22.885 3.567 1.00 45.06 377 ALA A N 1
ATOM 2824 C CA . ALA A 1 377 ? 5.000 24.184 3.852 1.00 45.06 377 ALA A CA 1
ATOM 2825 C C . ALA A 1 377 ? 4.879 25.005 2.547 1.00 45.06 377 ALA A C 1
ATOM 2827 O O . ALA A 1 377 ? 5.903 25.386 1.982 1.00 45.06 377 ALA A O 1
ATOM 2828 N N . PRO A 1 378 ? 3.667 25.350 2.064 1.00 50.16 378 PRO A N 1
ATOM 2829 C CA . PRO A 1 378 ? 2.379 25.353 2.765 1.00 50.16 378 PRO A CA 1
ATOM 2830 C C . PRO A 1 378 ? 1.786 23.962 3.025 1.00 50.16 378 PRO A C 1
ATOM 2832 O O . PRO A 1 378 ? 2.151 22.986 2.380 1.00 50.16 378 PRO A O 1
ATOM 2835 N N . ALA A 1 379 ? 0.853 23.895 3.978 1.00 50.41 379 ALA A N 1
ATOM 2836 C CA . ALA A 1 379 ? 0.247 22.648 4.433 1.00 50.41 379 ALA A CA 1
ATOM 2837 C C . ALA A 1 379 ? -0.587 21.960 3.336 1.00 50.41 379 ALA A C 1
ATOM 2839 O O . ALA A 1 379 ? -1.688 22.406 2.996 1.00 50.41 379 ALA A O 1
ATOM 2840 N N . GLY A 1 380 ? -0.074 20.840 2.828 1.00 58.91 380 GLY A N 1
ATOM 2841 C CA . GLY A 1 380 ? -0.882 19.812 2.183 1.00 58.91 380 GLY A CA 1
ATOM 2842 C C . GLY A 1 380 ? -1.638 18.957 3.206 1.00 58.91 380 GLY A C 1
ATOM 2843 O O . GLY A 1 380 ? -1.575 19.184 4.415 1.00 58.91 380 GLY A O 1
ATOM 2844 N N . THR A 1 381 ? -2.385 17.965 2.722 1.00 65.38 381 THR A N 1
ATOM 2845 C CA . THR A 1 381 ? -3.168 17.050 3.571 1.00 65.38 381 THR A CA 1
ATOM 2846 C C . THR A 1 381 ? -2.608 15.631 3.521 1.00 65.38 381 THR A C 1
ATOM 2848 O O . THR A 1 381 ? -2.486 15.054 2.443 1.00 65.38 381 THR A O 1
ATOM 2851 N N . LEU A 1 382 ? -2.322 15.046 4.688 1.00 70.81 382 LEU A N 1
ATOM 2852 C CA . LEU A 1 382 ? -2.010 13.623 4.841 1.00 70.81 382 LEU A CA 1
ATOM 2853 C C . LEU A 1 382 ? -3.265 12.841 5.265 1.00 70.81 382 LEU A C 1
ATOM 2855 O O . LEU A 1 382 ? -3.922 13.180 6.247 1.00 70.81 382 LEU A O 1
ATOM 2859 N N . HIS A 1 383 ? -3.562 11.761 4.549 1.00 68.44 383 HIS A N 1
ATOM 2860 C CA . HIS A 1 383 ? -4.599 10.779 4.850 1.00 68.44 383 HIS A CA 1
ATOM 2861 C C . HIS A 1 383 ? -3.937 9.436 5.173 1.00 68.44 383 HIS A C 1
ATOM 2863 O O . HIS A 1 383 ? -3.473 8.740 4.271 1.00 68.44 383 HIS A O 1
ATOM 2869 N N . SER A 1 384 ? -3.870 9.075 6.458 1.00 71.06 384 SER A N 1
ATOM 2870 C CA . SER A 1 384 ? -3.189 7.862 6.936 1.00 71.06 384 SER A CA 1
ATOM 2871 C C . SER A 1 384 ? -4.156 6.944 7.681 1.00 71.06 384 SER A C 1
ATOM 2873 O O . SER A 1 384 ? -4.637 7.297 8.756 1.00 71.06 384 SER A O 1
ATOM 2875 N N . HIS A 1 385 ? -4.455 5.761 7.133 1.00 63.16 385 HIS A N 1
ATOM 2876 C CA . HIS A 1 385 ? -5.361 4.806 7.785 1.00 63.16 385 HIS A CA 1
ATOM 2877 C C . HIS A 1 385 ? -5.045 3.336 7.474 1.00 63.16 385 HIS A C 1
ATOM 2879 O O . HIS A 1 385 ? -4.500 2.998 6.428 1.00 63.16 385 HIS A O 1
ATOM 2885 N N . ASP A 1 386 ? -5.405 2.436 8.392 1.00 66.00 386 ASP A N 1
ATOM 2886 C CA . ASP A 1 386 ? -5.218 0.981 8.259 1.00 66.00 386 ASP A CA 1
ATOM 2887 C C . ASP A 1 386 ? -3.762 0.524 7.981 1.00 66.00 386 ASP A C 1
ATOM 2889 O O . ASP A 1 386 ? -3.561 -0.574 7.474 1.00 66.00 386 ASP A O 1
ATOM 2893 N N . ASN A 1 387 ? -2.740 1.332 8.285 1.00 70.62 387 ASN A N 1
ATOM 2894 C CA . ASN A 1 387 ? -1.326 0.956 8.132 1.00 70.62 387 ASN A CA 1
ATOM 2895 C C . ASN A 1 387 ? -0.808 0.199 9.372 1.00 70.62 387 ASN A C 1
ATOM 2897 O O . ASN A 1 387 ? -1.244 0.479 10.489 1.00 70.62 387 ASN A O 1
ATOM 2901 N N . LEU A 1 388 ? 0.175 -0.692 9.197 1.00 71.94 388 LEU A N 1
ATOM 2902 C CA . LEU A 1 388 ? 1.036 -1.167 10.291 1.00 71.94 388 LEU A CA 1
ATOM 2903 C C . LEU A 1 388 ? 2.415 -0.547 10.109 1.00 71.94 388 LEU A C 1
ATOM 2905 O O . LEU A 1 388 ? 3.030 -0.717 9.058 1.00 71.94 388 LEU A O 1
ATOM 2909 N N . ILE A 1 389 ? 2.895 0.146 11.138 1.00 72.06 389 ILE A N 1
ATOM 2910 C CA . ILE A 1 389 ? 4.217 0.765 11.141 1.00 72.06 389 ILE A CA 1
ATOM 2911 C C . ILE A 1 389 ? 5.026 0.181 12.297 1.00 72.06 389 ILE A C 1
ATOM 2913 O O . ILE A 1 389 ? 4.581 0.209 13.446 1.00 72.06 389 ILE A O 1
ATOM 2917 N N . ALA A 1 390 ? 6.199 -0.359 11.978 1.00 66.00 390 ALA A N 1
ATOM 2918 C CA . ALA A 1 390 ? 7.131 -0.968 12.914 1.00 66.00 390 ALA A CA 1
ATOM 2919 C C . ALA A 1 390 ? 8.493 -0.268 12.813 1.00 66.00 390 ALA A C 1
ATOM 2921 O O . ALA A 1 390 ? 9.103 -0.231 11.746 1.00 66.00 390 ALA A O 1
ATOM 2922 N N . TYR A 1 391 ? 8.961 0.290 13.927 1.00 60.78 391 TYR A N 1
ATOM 2923 C CA . TYR A 1 391 ? 10.202 1.060 13.997 1.00 60.78 391 TYR A CA 1
ATOM 2924 C C . TYR A 1 391 ? 11.294 0.274 14.725 1.00 60.78 391 TYR A C 1
ATOM 2926 O O . TYR A 1 391 ? 11.020 -0.349 15.748 1.00 60.78 391 TYR A O 1
ATOM 2934 N N . ASP A 1 392 ? 12.526 0.372 14.225 1.00 51.69 392 ASP A N 1
ATOM 2935 C CA . ASP A 1 392 ? 13.742 -0.197 14.830 1.00 51.69 392 ASP A CA 1
ATOM 2936 C C . ASP A 1 392 ? 14.791 0.912 15.060 1.00 51.69 392 ASP A C 1
ATOM 2938 O O . ASP A 1 392 ? 15.967 0.784 14.736 1.00 51.69 392 ASP A O 1
ATOM 2942 N N . SER A 1 393 ? 14.339 2.075 15.548 1.00 48.59 393 SER A N 1
ATOM 2943 C CA . SER A 1 393 ? 15.203 3.219 15.867 1.00 48.59 393 SER A CA 1
ATOM 2944 C C . SER A 1 393 ? 14.806 3.864 17.194 1.00 48.59 393 SER A C 1
ATOM 2946 O O . SER A 1 393 ? 13.630 3.912 17.558 1.00 48.59 393 SER A O 1
ATOM 2948 N N . SER A 1 394 ? 15.794 4.405 17.907 1.00 42.16 394 SER A N 1
ATOM 2949 C CA . SER A 1 394 ? 15.599 5.178 19.141 1.00 42.16 394 SER A CA 1
ATOM 2950 C C . SER A 1 394 ? 15.550 6.697 18.917 1.00 42.16 394 SER A C 1
ATOM 2952 O O . SER A 1 394 ? 15.328 7.443 19.872 1.00 42.16 394 SER A O 1
ATOM 2954 N N . LEU A 1 395 ? 15.759 7.155 17.676 1.00 37.62 395 LEU A N 1
ATOM 2955 C CA . LEU A 1 395 ? 15.922 8.569 17.320 1.00 37.62 395 LEU A CA 1
ATOM 2956 C C . LEU A 1 395 ? 14.701 9.169 16.608 1.00 37.62 395 LEU A C 1
ATOM 2958 O O . LEU A 1 395 ? 14.420 10.351 16.799 1.00 37.62 395 LEU A O 1
ATOM 2962 N N . TYR A 1 396 ? 13.957 8.371 15.835 1.00 43.16 396 TYR A N 1
ATOM 2963 C CA . TYR A 1 396 ? 12.832 8.848 15.026 1.00 43.16 396 TYR A CA 1
ATOM 2964 C C . TYR A 1 396 ? 11.574 7.991 15.212 1.00 43.16 396 TYR A C 1
ATOM 2966 O O . TYR A 1 396 ? 11.630 6.762 15.221 1.00 43.16 396 TYR A O 1
ATOM 2974 N N . GLY A 1 397 ? 10.426 8.666 15.308 1.00 45.53 397 GLY A N 1
ATOM 2975 C CA . GLY A 1 397 ? 9.086 8.085 15.172 1.00 45.53 397 GLY A CA 1
ATOM 2976 C C . GLY A 1 397 ? 8.301 8.813 14.076 1.00 45.53 397 GLY A C 1
ATOM 2977 O O . GLY A 1 397 ? 8.896 9.476 13.228 1.00 45.53 397 GLY A O 1
ATOM 2978 N N . VAL A 1 398 ? 6.965 8.747 14.107 1.00 48.72 398 VAL A N 1
ATOM 2979 C CA . VAL A 1 398 ? 6.118 9.617 13.265 1.00 48.72 398 VAL A CA 1
ATOM 2980 C C . VAL A 1 398 ? 6.387 11.077 13.642 1.00 48.72 398 VAL A C 1
ATOM 2982 O O . VAL A 1 398 ? 6.098 11.474 14.773 1.00 48.72 398 VAL A O 1
ATOM 2985 N N . TYR A 1 399 ? 6.914 11.874 12.711 1.00 40.25 399 TYR A N 1
ATOM 2986 C CA . TYR A 1 399 ? 7.157 13.301 12.925 1.00 40.25 399 TYR A CA 1
ATOM 2987 C C . TYR A 1 399 ? 6.242 14.133 12.024 1.00 40.25 399 TYR A C 1
ATOM 2989 O O . TYR A 1 399 ? 6.344 14.076 10.799 1.00 40.25 399 TYR A O 1
ATOM 2997 N N . TYR A 1 400 ? 5.337 14.896 12.644 1.00 42.72 400 TYR A N 1
ATOM 2998 C CA . TYR A 1 400 ? 4.370 15.749 11.954 1.00 42.72 400 TYR A CA 1
ATOM 2999 C C . TYR A 1 400 ? 4.406 17.173 12.543 1.00 42.72 400 TYR A C 1
ATOM 3001 O O . TYR A 1 400 ? 3.933 17.371 13.665 1.00 42.72 400 TYR A O 1
ATOM 3009 N N . PRO A 1 401 ? 4.995 18.161 11.843 1.00 33.00 401 PRO A N 1
ATOM 3010 C CA . PRO A 1 401 ? 5.272 19.484 12.399 1.00 33.00 401 PRO A CA 1
ATOM 3011 C C . PRO A 1 401 ? 4.191 20.544 12.096 1.00 33.00 401 PRO A C 1
ATOM 3013 O O . PRO A 1 401 ? 4.535 21.647 11.682 1.00 33.00 401 PRO A O 1
ATOM 3016 N N . ASP A 1 402 ? 2.902 20.265 12.337 1.00 34.84 402 ASP A N 1
ATOM 3017 C CA . ASP A 1 402 ? 1.889 21.338 12.449 1.00 34.84 402 ASP A CA 1
ATOM 3018 C C . ASP A 1 402 ? 0.669 20.960 13.321 1.00 34.84 402 ASP A C 1
ATOM 3020 O O . ASP A 1 402 ? 0.477 19.796 13.675 1.00 34.84 402 ASP A O 1
ATOM 3024 N N . ALA A 1 403 ? -0.134 21.957 13.708 1.00 33.31 403 ALA A N 1
ATOM 3025 C CA . ALA A 1 403 ? -1.034 21.918 14.866 1.00 33.31 403 ALA A CA 1
ATOM 3026 C C . ALA A 1 403 ? -2.535 21.656 14.585 1.00 33.31 403 ALA A C 1
ATOM 3028 O O . ALA A 1 403 ? -3.308 21.572 15.539 1.00 33.31 403 ALA A O 1
ATOM 3029 N N . ASP A 1 404 ? -2.964 21.533 13.321 1.00 38.06 404 ASP A N 1
ATOM 3030 C CA . ASP A 1 404 ? -4.391 21.597 12.918 1.00 38.06 404 ASP A CA 1
ATOM 3031 C C . ASP A 1 404 ? -5.031 20.254 12.461 1.00 38.06 404 ASP A C 1
ATOM 3033 O O . ASP A 1 404 ? -6.164 20.227 11.976 1.00 38.06 404 ASP A O 1
ATOM 3037 N N . THR A 1 405 ? -4.351 19.108 12.604 1.00 41.06 405 THR A N 1
ATOM 3038 C CA . THR A 1 405 ? -4.767 17.820 11.988 1.00 41.06 405 THR A CA 1
ATOM 3039 C C . THR A 1 405 ? -5.712 16.921 12.809 1.00 41.06 405 THR A C 1
ATOM 3041 O O . THR A 1 405 ? -6.115 15.863 12.331 1.00 41.06 405 THR A O 1
ATOM 3044 N N . ASP A 1 406 ? -6.134 17.330 14.010 1.00 37.78 406 ASP A N 1
ATOM 3045 C CA . ASP A 1 406 ? -6.965 16.534 14.944 1.00 37.78 406 ASP A CA 1
ATOM 3046 C C . ASP A 1 406 ? -8.342 16.100 14.379 1.00 37.78 406 ASP A C 1
ATOM 3048 O O . ASP A 1 406 ? -8.790 14.962 14.558 1.00 37.78 406 ASP A O 1
ATOM 3052 N N . ALA A 1 407 ? -9.018 17.003 13.663 1.00 29.39 407 ALA A N 1
ATOM 3053 C CA . ALA A 1 407 ? -10.484 17.085 13.639 1.00 29.39 407 ALA A CA 1
ATOM 3054 C C . ALA A 1 407 ? -11.258 15.996 12.851 1.00 29.39 407 ALA A C 1
ATOM 3056 O O . ALA A 1 407 ? -12.454 16.171 12.591 1.00 29.39 407 ALA A O 1
ATOM 3057 N N . ARG A 1 408 ? -10.622 14.892 12.426 1.00 36.56 408 ARG A N 1
ATOM 3058 C CA . ARG A 1 408 ? -11.273 13.805 11.653 1.00 36.56 408 ARG A CA 1
ATOM 3059 C C . ARG A 1 408 ? -11.105 12.388 12.211 1.00 36.56 408 ARG A C 1
ATOM 3061 O O . ARG A 1 408 ? -11.854 11.511 11.789 1.00 36.56 408 ARG A O 1
ATOM 3068 N N . GLY A 1 409 ? -10.241 12.179 13.207 1.00 32.91 409 GLY A N 1
ATOM 3069 C CA . GLY A 1 409 ? -10.186 10.918 13.958 1.00 32.91 409 GLY A CA 1
ATOM 3070 C C . GLY A 1 409 ? -9.564 9.729 13.216 1.00 32.91 409 GLY A C 1
ATOM 3071 O O . GLY A 1 409 ? -10.081 8.614 13.321 1.00 32.91 409 GLY A O 1
ATOM 3072 N N . ASP A 1 410 ? -8.462 9.953 12.497 1.00 38.25 410 ASP A N 1
ATOM 3073 C CA . ASP A 1 410 ? -7.670 8.877 11.890 1.00 38.25 410 ASP A CA 1
ATOM 3074 C C . ASP A 1 410 ? -7.114 7.920 12.965 1.00 38.25 410 ASP A C 1
ATOM 3076 O O . ASP A 1 410 ? -6.624 8.335 14.021 1.00 38.25 410 ASP A O 1
ATOM 3080 N N . LEU A 1 411 ? -7.228 6.609 12.723 1.00 35.72 411 LEU A N 1
ATOM 3081 C CA . LEU A 1 411 ? -6.919 5.578 13.718 1.00 35.72 411 LEU A CA 1
ATOM 3082 C C . LEU A 1 411 ? -5.435 5.186 13.683 1.00 35.72 411 LEU A C 1
ATOM 3084 O O . LEU A 1 411 ? -5.052 4.183 13.081 1.00 35.72 411 LEU A O 1
ATOM 3088 N N . TRP A 1 412 ? -4.607 5.949 14.391 1.00 42.41 412 TRP A N 1
ATOM 3089 C CA . TRP A 1 412 ? -3.200 5.617 14.611 1.00 42.41 412 TRP A CA 1
ATOM 3090 C C . TRP A 1 412 ? -3.058 4.387 15.523 1.00 42.41 412 TRP A C 1
ATOM 3092 O O . TRP A 1 412 ? -3.324 4.456 16.723 1.00 42.41 412 TRP A O 1
ATOM 3102 N N . TRP A 1 413 ? -2.609 3.259 14.967 1.00 33.12 413 TRP A N 1
ATOM 3103 C CA . TRP A 1 413 ? -2.064 2.125 15.726 1.00 33.12 413 TRP A CA 1
ATOM 3104 C C . TRP A 1 413 ? -0.542 2.086 15.546 1.00 33.12 413 TRP A C 1
ATOM 3106 O O . TRP A 1 413 ? -0.001 1.235 14.843 1.00 33.12 413 TRP A O 1
ATOM 3116 N N . SER A 1 414 ? 0.155 3.026 16.186 1.00 38.50 414 SER A N 1
ATOM 3117 C CA . SER A 1 414 ? 1.584 2.862 16.452 1.00 38.50 414 SER A CA 1
ATOM 3118 C C . SER A 1 414 ? 1.776 1.882 17.611 1.00 38.50 414 SER A C 1
ATOM 3120 O O . SER A 1 414 ? 1.016 1.875 18.583 1.00 38.50 414 SER A O 1
ATOM 3122 N N . TRP A 1 415 ? 2.798 1.038 17.508 1.00 33.75 415 TRP A N 1
ATOM 3123 C CA . TRP A 1 415 ? 3.206 0.123 18.569 1.00 33.75 415 TRP A CA 1
ATOM 3124 C C . TRP A 1 415 ? 4.663 0.406 18.939 1.00 33.75 415 TRP A C 1
ATOM 3126 O O . TRP A 1 415 ? 5.471 0.710 18.064 1.00 33.75 415 TRP A O 1
ATOM 3136 N N . GLN A 1 416 ? 4.989 0.347 20.232 1.00 30.16 416 GLN A N 1
ATOM 3137 C CA . GLN A 1 416 ? 6.305 0.723 20.749 1.00 30.16 416 GLN A CA 1
ATOM 3138 C C . GLN A 1 416 ? 6.780 -0.304 21.786 1.00 30.16 416 GLN A C 1
ATOM 3140 O O . GLN A 1 416 ? 6.110 -0.535 22.794 1.00 30.16 416 GLN A O 1
ATOM 3145 N N . GLY A 1 417 ? 7.931 -0.916 21.513 1.00 31.44 417 GLY A N 1
ATOM 3146 C CA . GLY A 1 417 ? 8.526 -2.034 22.249 1.00 31.44 417 GLY A CA 1
ATOM 3147 C C . GLY A 1 417 ? 9.424 -2.856 21.315 1.00 31.44 417 GLY A C 1
ATOM 3148 O O . GLY A 1 417 ? 9.695 -2.422 20.197 1.00 31.44 417 GLY A O 1
ATOM 3149 N N . ASP A 1 418 ? 9.829 -4.055 21.734 1.00 31.31 418 ASP A N 1
ATOM 3150 C CA . ASP A 1 418 ? 10.635 -4.970 20.912 1.00 31.31 418 ASP A CA 1
ATOM 3151 C C . ASP A 1 418 ? 9.728 -5.952 20.138 1.00 31.31 418 ASP A C 1
ATOM 3153 O O . ASP A 1 418 ? 9.139 -6.851 20.748 1.00 31.31 418 ASP A O 1
ATOM 3157 N N . ILE A 1 419 ? 9.582 -5.820 18.809 1.00 36.12 419 ILE A N 1
ATOM 3158 C CA . ILE A 1 419 ? 8.938 -6.884 18.009 1.00 36.12 419 ILE A CA 1
ATOM 3159 C C . ILE A 1 419 ? 9.965 -8.011 17.828 1.00 36.12 419 ILE A C 1
ATOM 3161 O O . ILE A 1 419 ? 10.998 -7.776 17.201 1.00 36.12 419 ILE A O 1
ATOM 3165 N N . PRO A 1 420 ? 9.718 -9.248 18.302 1.00 31.06 420 PRO A N 1
ATOM 3166 C CA . PRO A 1 420 ? 10.582 -10.369 17.962 1.00 31.06 420 PRO A CA 1
ATOM 3167 C C . PRO A 1 420 ? 10.380 -10.713 16.480 1.00 31.06 420 PRO A C 1
ATOM 3169 O O . PRO A 1 420 ? 9.380 -11.315 16.106 1.00 31.06 420 PRO A O 1
ATOM 3172 N N . LEU A 1 421 ? 11.329 -10.325 15.626 1.00 36.91 421 LEU A N 1
ATOM 3173 C CA . LEU A 1 421 ? 11.265 -10.546 14.170 1.00 36.91 421 LEU A CA 1
ATOM 3174 C C . LEU A 1 421 ? 11.535 -12.004 13.745 1.00 36.91 421 LEU A C 1
ATOM 3176 O O . LEU A 1 421 ? 11.493 -12.319 12.558 1.00 36.91 421 LEU A O 1
ATOM 3180 N N . ALA A 1 422 ? 11.795 -12.894 14.705 1.00 35.75 422 ALA A N 1
ATOM 3181 C CA . ALA A 1 422 ? 11.971 -14.321 14.484 1.00 35.75 422 ALA A CA 1
ATOM 3182 C C . ALA A 1 422 ? 11.408 -15.147 15.648 1.00 35.75 422 ALA A C 1
ATOM 3184 O O . ALA A 1 422 ? 11.405 -14.717 16.807 1.00 35.75 422 ALA A O 1
ATOM 3185 N N . GLN A 1 423 ? 10.990 -16.370 15.334 1.00 37.19 423 GLN A N 1
ATOM 3186 C CA . GLN A 1 423 ? 10.718 -17.427 16.299 1.00 37.19 423 GLN A CA 1
ATOM 3187 C C . GLN A 1 423 ? 12.015 -17.825 17.040 1.00 37.19 423 GLN A C 1
ATOM 3189 O O . GLN A 1 423 ? 13.116 -17.551 16.554 1.00 37.19 423 GLN A O 1
ATOM 3194 N N . PRO A 1 424 ? 11.941 -18.518 18.196 1.00 35.34 424 PRO A N 1
ATOM 3195 C CA . PRO A 1 424 ? 13.126 -18.898 18.979 1.00 35.34 424 PRO A CA 1
ATOM 3196 C C . PRO A 1 424 ? 14.143 -19.826 18.283 1.00 35.34 424 PRO A C 1
ATOM 3198 O O . PRO A 1 424 ? 15.188 -20.108 18.865 1.00 35.34 424 PRO A O 1
ATOM 3201 N N . ASP A 1 425 ? 13.846 -20.323 17.078 1.00 40.84 425 ASP A N 1
ATOM 3202 C CA . ASP A 1 425 ? 14.744 -21.114 16.227 1.00 40.84 425 ASP A CA 1
ATOM 3203 C C . ASP A 1 425 ? 15.405 -20.304 15.089 1.00 40.84 425 ASP A C 1
ATOM 3205 O O . ASP A 1 425 ? 16.217 -20.850 14.342 1.00 40.84 425 ASP A O 1
ATOM 3209 N N . GLY A 1 426 ? 15.096 -19.007 14.972 1.00 31.27 426 GLY A N 1
ATOM 3210 C CA . GLY A 1 426 ? 15.612 -18.114 13.932 1.00 31.27 426 GLY A CA 1
ATOM 3211 C C . GLY A 1 426 ? 14.783 -18.068 12.644 1.00 31.27 426 GLY A C 1
ATOM 3212 O O . GLY A 1 426 ? 15.188 -17.389 11.703 1.00 31.27 426 GLY A O 1
ATOM 3213 N N . THR A 1 427 ? 13.636 -18.752 12.572 1.00 29.72 427 THR A N 1
ATOM 3214 C CA . THR A 1 427 ? 12.707 -18.606 11.438 1.00 29.72 427 THR A CA 1
ATOM 3215 C C . THR A 1 427 ? 11.884 -17.312 11.540 1.00 29.72 427 THR A C 1
ATOM 3217 O O . THR A 1 427 ? 11.531 -16.913 12.651 1.00 29.72 427 THR A O 1
ATOM 3220 N N . PRO A 1 428 ? 11.542 -16.639 10.423 1.00 30.77 428 PRO A N 1
ATOM 3221 C CA . PRO A 1 428 ? 10.566 -15.548 10.434 1.00 30.77 428 PRO A CA 1
ATOM 3222 C C . PRO A 1 428 ? 9.190 -15.990 10.968 1.00 30.77 428 PRO A C 1
ATOM 3224 O O . PRO A 1 428 ? 8.863 -17.183 10.972 1.00 30.77 428 PRO A O 1
ATOM 3227 N N . TYR A 1 429 ? 8.391 -15.016 11.410 1.00 37.78 429 TYR A N 1
ATOM 3228 C CA . TYR A 1 429 ? 6.972 -15.196 11.750 1.00 37.78 429 TYR A CA 1
ATOM 3229 C C . TYR A 1 429 ? 6.065 -15.147 10.513 1.00 37.78 429 TYR A C 1
ATOM 3231 O O . TYR A 1 429 ? 6.374 -14.356 9.593 1.00 37.78 429 TYR A O 1
#